Protein AF-A0A931GUK9-F1 (afdb_monomer_lite)

Foldseek 3Di:
DDDDDDDDDDDDPVGDDDDDDPDDDDDPPVVVVVVVVVPDDDDDDDDDDDDDDDDDDDPQDDDDDPPVPPDPPDPDDPCVQWDQDPVPRDIDGVCLVVAFQKKKWKWKQADPPQDHGTAIGDIDSDDPVNRVVVVLPDDHFDDDPPAAQPDDPVRQVQFAWKWWWDADAQKIKTWTKTAAHAAPVRHGGIIMIMMMMRSGLPDDAPPLFPLQLNQFPQTDDHHDRVRSHPDDHDDDRRPTDGHPDDLLVLLQCCCVVLVFLLLLLVLVLCQVVLFEEEEEDQGLVNLSSSLSLNLLLAGSSCNSRAEIEISEDALVPDDVVSQNDPGHGYYYYYYPVCQVSQVVDPRYDYRYSNDDRNPRDHDDPSSVQSVVLCVVAVSNPPGDPVVSSVLSCVVNDPVPPDPDPVVSVVVVDDPDPDPPDDDDDDDDDDDD

InterPro domains:
  IPR045402 GTPase-associated protein 1, N-terminal domain type 2 [PF20013] (102-227)

Secondary structure (DSSP, 8-state):
-----PPPP---TT----PPPTT-PPPTTSHHHHHHHTS--------------PPP-PPPPPPPPTT-TT-TT-----GGGEEEETTTTEEEEHHHHHS-SEEEEEEEEEPTTT-SEEEEEEEES--HHHHHHHHTT--S----TT--TT--HHHHHTSPPEEEEEEETTEEEEEEEEE--S-TTS-S--EEEEEEEES-SSSPPS-SSGGGGGG-TTS----SHHHHHT------SS-SPP-S--HHHHHIIIIIIS--THHHHHHHHHHHTT-EEEEEESSHHHHHHHHHHHHTTS-HHHHHHHEEEES---GGG--GGGTS-SSSEEEEEEEGGGHHHHHTSTTEEEE-TTSS-TTPPP-SHHHHHHHHHHHHS-TTTTS-HHHHHHHHHHHH-TT-TT--HHHHHHHT--------------------

Structure (mmCIF, N/CA/C/O backbone):
data_AF-A0A931GUK9-F1
#
_entry.id   AF-A0A931GUK9-F1
#
loop_
_atom_site.group_PDB
_atom_site.id
_atom_site.type_symbol
_atom_site.label_atom_id
_atom_site.label_alt_id
_atom_site.label_comp_id
_atom_site.label_asym_id
_atom_site.label_entity_id
_atom_site.label_seq_id
_atom_site.pdbx_PDB_ins_code
_atom_site.Cartn_x
_atom_site.Cartn_y
_atom_site.Cartn_z
_atom_site.occupancy
_atom_site.B_iso_or_equiv
_atom_site.auth_seq_id
_atom_site.auth_comp_id
_atom_site.auth_asym_id
_atom_site.auth_atom_id
_atom_site.pdbx_PDB_model_num
ATOM 1 N N . MET A 1 1 ? -55.098 57.246 -27.084 1.00 39.34 1 MET A N 1
ATOM 2 C CA . MET A 1 1 ? -56.324 56.594 -27.597 1.00 39.34 1 MET A CA 1
ATOM 3 C C . MET A 1 1 ? -55.960 55.842 -28.868 1.00 39.34 1 MET A C 1
ATOM 5 O O . MET A 1 1 ? -55.183 56.388 -29.639 1.00 39.34 1 MET A O 1
ATOM 9 N N . THR A 1 2 ? -56.519 54.626 -28.998 1.00 27.56 2 THR A N 1
ATOM 10 C CA . THR A 1 2 ? -56.322 53.536 -29.994 1.00 27.56 2 THR A CA 1
ATOM 11 C C . THR A 1 2 ? -54.943 52.856 -30.056 1.00 27.56 2 THR A C 1
ATOM 13 O O . THR A 1 2 ? -53.942 53.563 -30.043 1.00 27.56 2 THR A O 1
ATOM 16 N N . PRO A 1 3 ? -54.874 51.524 -30.275 1.00 36.03 3 PRO A N 1
ATOM 17 C CA . PRO A 1 3 ? -55.679 50.464 -29.645 1.00 36.03 3 PRO A CA 1
ATOM 18 C C . PRO A 1 3 ? -54.834 49.266 -29.137 1.00 36.03 3 PRO A C 1
ATOM 20 O O . PRO A 1 3 ? -53.732 49.010 -29.611 1.00 36.03 3 PRO A O 1
ATOM 23 N N . ASN A 1 4 ? -55.400 48.514 -28.183 1.00 34.56 4 ASN A N 1
ATOM 24 C CA . ASN A 1 4 ? -54.908 47.216 -27.706 1.00 34.56 4 ASN A CA 1
ATOM 25 C C . ASN A 1 4 ? -54.750 46.221 -28.865 1.00 34.56 4 ASN A C 1
ATOM 27 O O . ASN A 1 4 ? -55.728 45.916 -29.548 1.00 34.56 4 ASN A O 1
ATOM 31 N N . GLN A 1 5 ? -53.552 45.661 -29.013 1.00 35.94 5 GLN A N 1
ATOM 32 C CA . GLN A 1 5 ? -53.306 44.453 -29.793 1.00 35.94 5 GLN A CA 1
ATOM 33 C C . GLN A 1 5 ? -53.306 43.277 -28.806 1.00 35.94 5 GLN A C 1
ATOM 35 O O . GLN A 1 5 ? -52.404 43.148 -27.981 1.00 35.94 5 GLN A O 1
ATOM 40 N N . GLN A 1 6 ? -54.380 42.485 -28.818 1.00 32.00 6 GLN A N 1
ATOM 41 C CA . GLN A 1 6 ? -54.493 41.256 -28.030 1.00 32.00 6 GLN A CA 1
ATOM 42 C C . GLN A 1 6 ? -53.581 40.181 -28.633 1.00 32.00 6 GLN A C 1
ATOM 44 O O . GLN A 1 6 ? -53.691 39.870 -29.818 1.00 32.00 6 GLN A O 1
ATOM 49 N N . TYR A 1 7 ? -52.695 39.618 -27.812 1.00 35.78 7 TYR A N 1
ATOM 50 C CA . TYR A 1 7 ? -51.997 38.368 -28.110 1.00 35.78 7 TYR A CA 1
ATOM 51 C C . TYR A 1 7 ? -52.950 37.187 -27.848 1.00 35.78 7 TYR A C 1
ATOM 53 O O . TYR A 1 7 ? -53.755 37.279 -26.919 1.00 35.78 7 TYR A O 1
ATOM 61 N N . PRO A 1 8 ? -52.898 36.094 -28.629 1.00 34.78 8 PRO A N 1
ATOM 62 C CA . PRO A 1 8 ? -53.700 34.910 -28.343 1.00 34.78 8 PRO A CA 1
ATOM 63 C C . PRO A 1 8 ? -53.206 34.237 -27.052 1.00 34.78 8 PRO A C 1
ATOM 65 O O . PRO A 1 8 ? -52.022 33.922 -26.923 1.00 34.78 8 PRO A O 1
ATOM 68 N N . GLU A 1 9 ? -54.118 34.038 -26.099 1.00 35.16 9 GLU A N 1
ATOM 69 C CA . GLU A 1 9 ? -53.894 33.225 -24.901 1.00 35.16 9 GLU A CA 1
ATOM 70 C C . GLU A 1 9 ? -53.721 31.756 -25.316 1.00 35.16 9 GLU A C 1
ATOM 72 O O . GLU A 1 9 ? -54.509 31.219 -26.096 1.00 35.16 9 GLU A O 1
ATOM 77 N N . TRP A 1 10 ? -52.667 31.112 -24.817 1.00 36.50 10 TRP A N 1
ATOM 78 C CA . TRP A 1 10 ? -52.501 29.665 -24.913 1.00 36.50 10 TRP A CA 1
ATOM 79 C C . TRP A 1 10 ? -53.216 29.016 -23.725 1.00 36.50 10 TRP A C 1
ATOM 81 O O . TRP A 1 10 ? -52.802 29.204 -22.582 1.00 36.50 10 TRP A O 1
ATOM 91 N N . GLU A 1 11 ? -54.275 28.247 -23.985 1.00 34.50 11 GLU A N 1
ATOM 92 C CA . GLU A 1 11 ? -54.907 27.388 -22.978 1.00 34.50 11 GLU A CA 1
ATOM 93 C C . GLU A 1 11 ? -54.209 26.017 -22.934 1.00 34.50 11 GLU A C 1
ATOM 95 O O . GLU A 1 11 ? -54.169 25.285 -23.923 1.00 34.50 11 GLU A O 1
ATOM 100 N N . ASP A 1 12 ? -53.685 25.641 -21.765 1.00 45.72 12 ASP A N 1
ATOM 101 C CA . ASP A 1 12 ? -53.428 24.236 -21.421 1.00 45.72 12 ASP A CA 1
ATOM 102 C C . ASP A 1 12 ? -54.780 23.485 -21.357 1.00 45.72 12 ASP A C 1
ATOM 104 O O . ASP A 1 12 ? -55.763 24.066 -20.879 1.00 45.72 12 ASP A O 1
ATOM 108 N N . PRO A 1 13 ? -54.860 22.194 -21.753 1.00 39.66 13 PRO A N 1
ATOM 109 C CA . PRO A 1 13 ? -56.061 21.349 -21.655 1.00 39.66 13 PRO A CA 1
ATOM 110 C C . PRO A 1 13 ? -56.736 21.247 -20.264 1.00 39.66 13 PRO A C 1
ATOM 112 O O . PRO A 1 13 ? -57.743 20.550 -20.130 1.00 39.66 13 PRO A O 1
ATOM 115 N N . ARG A 1 14 ? -56.236 21.919 -19.218 1.00 46.25 14 ARG A N 1
ATOM 116 C CA . ARG A 1 14 ? -56.864 22.031 -17.887 1.00 46.25 14 ARG A CA 1
ATOM 117 C C . ARG A 1 14 ? -57.211 23.464 -17.449 1.00 46.25 14 ARG A C 1
ATOM 119 O O . ARG A 1 14 ? -57.488 23.667 -16.267 1.00 46.25 14 ARG A O 1
ATOM 126 N N . GLY A 1 15 ? -57.210 24.444 -18.355 1.00 43.06 15 GLY A N 1
ATOM 127 C CA . GLY A 1 15 ? -57.829 25.762 -18.137 1.00 43.06 15 GLY A CA 1
ATOM 128 C C . GLY A 1 15 ? -57.216 26.615 -17.017 1.00 43.06 15 GLY A C 1
ATOM 129 O O . GLY A 1 15 ? -57.943 27.295 -16.292 1.00 43.06 15 GLY A O 1
ATOM 130 N N . ARG A 1 16 ? -55.889 26.576 -16.829 1.00 46.66 16 ARG A N 1
ATOM 131 C CA . ARG A 1 16 ? -55.185 27.431 -15.855 1.00 46.66 16 ARG A CA 1
ATOM 132 C C . ARG A 1 16 ? -54.184 28.351 -16.552 1.00 46.66 16 ARG A C 1
ATOM 134 O O . ARG A 1 16 ? -53.342 27.879 -17.304 1.00 46.66 16 ARG A O 1
ATOM 141 N N . ASN A 1 17 ? -54.255 29.645 -16.239 1.00 36.06 17 ASN A N 1
ATOM 142 C CA . ASN A 1 17 ? -53.301 30.655 -16.698 1.00 36.06 17 ASN A CA 1
ATOM 143 C C . ASN A 1 17 ? -51.957 30.506 -15.968 1.00 36.06 17 ASN A C 1
ATOM 145 O O . ASN A 1 17 ? -51.910 30.603 -14.740 1.00 36.06 17 ASN A O 1
ATOM 149 N N . VAL A 1 18 ? -50.871 30.317 -16.721 1.00 41.38 18 VAL A N 1
ATOM 150 C CA . VAL A 1 18 ? -49.489 30.305 -16.212 1.00 41.38 18 VAL A CA 1
ATOM 151 C C . VAL A 1 18 ? -48.689 31.384 -16.958 1.00 41.38 18 VAL A C 1
ATOM 153 O O . VAL A 1 18 ? -48.742 31.418 -18.186 1.00 41.38 18 VAL A O 1
ATOM 156 N N . PRO A 1 19 ? -47.962 32.284 -16.272 1.00 36.53 19 PRO A N 1
ATOM 157 C CA . PRO A 1 19 ? -47.113 33.267 -16.940 1.00 36.53 19 PRO A CA 1
ATOM 158 C C . PRO A 1 19 ? -45.831 32.612 -17.480 1.00 36.53 19 PRO A C 1
ATOM 160 O O . PRO A 1 19 ? -45.221 31.781 -16.808 1.00 36.53 19 PRO A O 1
ATOM 163 N N . ALA A 1 20 ? -45.403 33.007 -18.682 1.00 36.00 20 ALA A N 1
ATOM 164 C CA . ALA A 1 20 ? -44.145 32.552 -19.274 1.00 36.00 20 ALA A CA 1
ATOM 165 C C . ALA A 1 20 ? -42.926 33.056 -18.465 1.00 36.00 20 ALA A C 1
ATOM 167 O O . ALA A 1 20 ? -42.924 34.223 -18.053 1.00 36.00 20 ALA A O 1
ATOM 168 N N . PRO A 1 21 ? -41.869 32.244 -18.260 1.00 33.62 21 PRO A N 1
ATOM 169 C CA . PRO A 1 21 ? -40.630 32.717 -17.652 1.00 33.62 21 PRO A CA 1
ATOM 170 C C . PRO A 1 21 ? -39.926 33.733 -18.563 1.00 33.62 21 PRO A C 1
ATOM 172 O O . PRO A 1 21 ? -39.794 33.524 -19.770 1.00 33.62 21 PRO A O 1
ATOM 175 N N . GLN A 1 22 ? -39.451 34.834 -17.980 1.00 32.81 22 GLN A N 1
ATOM 176 C CA . GLN A 1 22 ? -38.585 35.799 -18.660 1.00 32.81 22 GLN A CA 1
ATOM 177 C C . GLN A 1 22 ? -37.226 35.154 -18.966 1.00 32.81 22 GLN A C 1
ATOM 179 O O . GLN A 1 22 ? -36.585 34.639 -18.055 1.00 32.81 22 GLN A O 1
ATOM 184 N N . GLY A 1 23 ? -36.775 35.211 -20.225 1.00 38.09 23 GLY A N 1
ATOM 185 C CA . GLY A 1 23 ? -35.403 34.822 -20.584 1.00 38.09 23 GLY A CA 1
ATOM 186 C C . GLY A 1 23 ? -35.187 34.169 -21.951 1.00 38.09 23 GLY A C 1
ATOM 187 O O . GLY A 1 23 ? -34.045 33.900 -22.294 1.00 38.09 23 GLY A O 1
ATOM 188 N N . TRP A 1 24 ? -36.225 33.930 -22.755 1.00 33.34 24 TRP A N 1
ATOM 189 C CA . TRP A 1 24 ? -36.052 33.339 -24.089 1.00 33.34 24 TRP A CA 1
ATOM 190 C C . TRP A 1 24 ? -35.983 34.421 -25.173 1.00 33.34 24 TRP A C 1
ATOM 192 O O . TRP A 1 24 ? -37.004 34.922 -25.644 1.00 33.34 24 TRP A O 1
ATOM 202 N N . GLY A 1 25 ? -34.763 34.796 -25.561 1.00 32.84 25 GLY A N 1
ATOM 203 C CA . GLY A 1 25 ? -34.506 35.501 -26.815 1.00 32.84 25 GLY A CA 1
ATOM 204 C C . GLY A 1 25 ? -34.540 34.515 -27.985 1.00 32.84 25 GLY A C 1
ATOM 205 O O . GLY A 1 25 ? -33.926 33.456 -27.915 1.00 32.84 25 GLY A O 1
ATOM 206 N N . ARG A 1 26 ? -35.272 34.846 -29.056 1.00 29.81 26 ARG A N 1
ATOM 207 C CA . ARG A 1 26 ? -35.199 34.122 -30.336 1.00 29.81 26 ARG A CA 1
ATOM 208 C C . ARG A 1 26 ? -33.848 34.407 -31.000 1.00 29.81 26 ARG A C 1
ATOM 210 O O . ARG A 1 26 ? -33.561 35.573 -31.264 1.00 29.81 26 ARG A O 1
ATOM 217 N N . ASN A 1 27 ? -33.084 33.367 -31.329 1.00 33.94 27 ASN A N 1
ATOM 218 C CA . ASN A 1 27 ? -31.962 33.468 -32.264 1.00 33.94 27 ASN A CA 1
ATOM 219 C C . ASN A 1 27 ? -32.474 33.304 -33.701 1.00 33.94 27 ASN A C 1
ATOM 221 O O . ASN A 1 27 ? -33.310 32.453 -33.989 1.00 33.94 27 ASN A O 1
ATOM 225 N N . SER A 1 28 ? -31.989 34.161 -34.593 1.00 37.25 28 SER A N 1
ATOM 226 C CA . SER A 1 28 ? -32.430 34.342 -35.980 1.00 37.25 28 SER A CA 1
ATOM 227 C C . SER A 1 28 ? -31.813 33.349 -36.977 1.00 37.25 28 SER A C 1
ATOM 229 O O . SER A 1 28 ? -31.629 33.700 -38.137 1.00 37.25 28 SER A O 1
ATOM 231 N N . GLU A 1 29 ? -31.464 32.137 -36.547 1.00 37.28 29 GLU A N 1
ATOM 232 C CA . GLU A 1 29 ? -30.821 31.130 -37.414 1.00 37.28 29 GLU A CA 1
ATOM 233 C C . GLU A 1 29 ? -31.803 30.077 -37.959 1.00 37.28 29 GLU A C 1
ATOM 235 O O . GLU A 1 29 ? -31.508 29.417 -38.953 1.00 37.28 29 GLU A O 1
ATOM 240 N N . ASP A 1 30 ? -33.018 29.988 -37.407 1.00 38.94 30 ASP A N 1
ATOM 241 C CA . ASP A 1 30 ? -34.026 29.015 -37.858 1.00 38.94 30 ASP A CA 1
ATOM 242 C C . ASP A 1 30 ? -34.798 29.452 -39.123 1.00 38.94 30 ASP A C 1
ATOM 244 O O . ASP A 1 30 ? -35.412 28.622 -39.798 1.00 38.94 30 ASP A O 1
ATOM 248 N N . ASP A 1 31 ? -34.723 30.731 -39.507 1.00 38.28 31 ASP A N 1
ATOM 249 C CA . ASP A 1 31 ? -35.440 31.267 -40.676 1.00 38.28 31 ASP A CA 1
ATOM 250 C C . ASP A 1 31 ? -34.660 31.103 -42.006 1.00 38.28 31 ASP A C 1
ATOM 252 O O . ASP A 1 31 ? -35.263 31.134 -43.081 1.00 38.28 31 ASP A O 1
ATOM 256 N N . GLU A 1 32 ? -33.343 30.845 -41.981 1.00 37.72 32 GLU A N 1
ATOM 257 C CA . GLU A 1 32 ? -32.539 30.622 -43.204 1.00 37.72 32 GLU A CA 1
ATOM 258 C C . GLU A 1 32 ? -32.624 29.185 -43.749 1.00 37.72 32 GLU A C 1
ATOM 260 O O . GLU A 1 32 ? -32.379 28.938 -44.936 1.00 37.72 32 GLU A O 1
ATOM 265 N N . PHE A 1 33 ? -33.009 28.217 -42.914 1.00 36.28 33 PHE A N 1
ATOM 266 C CA . PHE A 1 33 ? -33.083 26.812 -43.319 1.00 36.28 33 PHE A CA 1
ATOM 267 C C . PHE A 1 33 ? -34.340 26.508 -44.150 1.00 36.28 33 PHE A C 1
ATOM 269 O O . PHE A 1 33 ? -34.296 25.717 -45.097 1.00 36.28 33 PHE A O 1
ATOM 276 N N . ILE A 1 34 ? -35.449 27.192 -43.857 1.00 39.81 34 ILE A N 1
ATOM 277 C CA . ILE A 1 34 ? -36.730 26.982 -44.544 1.00 39.81 34 ILE A CA 1
ATOM 278 C C . ILE A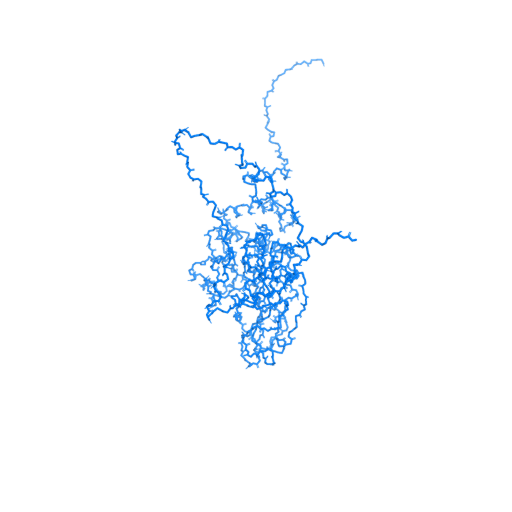 1 34 ? -36.742 27.636 -45.941 1.00 39.81 34 ILE A C 1
ATOM 280 O O . ILE A 1 34 ? -37.349 27.082 -46.861 1.00 39.81 34 ILE A O 1
ATOM 284 N N . ASP A 1 35 ? -35.984 28.717 -46.172 1.00 37.12 35 ASP A N 1
ATOM 285 C CA . ASP A 1 35 ? -35.904 29.368 -47.497 1.00 37.12 35 ASP A CA 1
ATOM 286 C C . ASP A 1 35 ? -35.022 28.595 -48.508 1.00 37.12 35 ASP A C 1
ATOM 288 O O . ASP A 1 35 ? -35.160 28.749 -49.726 1.00 37.12 35 ASP A O 1
ATOM 292 N N . ARG A 1 36 ? -34.152 27.687 -48.031 1.00 38.34 36 ARG A N 1
ATOM 293 C CA . ARG A 1 36 ? -33.301 26.828 -48.883 1.00 38.34 36 ARG A CA 1
ATOM 294 C C . ARG A 1 36 ? -34.023 25.612 -49.459 1.00 38.34 36 ARG A C 1
ATOM 296 O O . ARG A 1 36 ? -33.662 25.164 -50.546 1.00 38.34 36 ARG A O 1
ATOM 303 N N . ILE A 1 37 ? -35.049 25.098 -48.782 1.00 39.81 37 ILE A N 1
ATOM 304 C CA . ILE A 1 37 ? -35.794 23.905 -49.226 1.00 39.81 37 ILE A CA 1
ATOM 305 C C . ILE A 1 37 ? -36.809 24.252 -50.332 1.00 39.81 37 ILE A C 1
ATOM 307 O O . ILE A 1 37 ? -37.174 23.397 -51.135 1.00 39.81 37 ILE A O 1
ATOM 311 N N . ALA A 1 38 ? -37.188 25.526 -50.474 1.00 37.84 38 ALA A N 1
ATOM 312 C CA . ALA A 1 38 ? -38.119 25.981 -51.507 1.00 37.84 38 ALA A CA 1
ATOM 313 C C . ALA A 1 38 ? -37.488 26.222 -52.901 1.00 37.84 38 ALA A C 1
ATOM 315 O O . ALA A 1 38 ? -38.219 26.525 -53.844 1.00 37.84 38 ALA A O 1
ATOM 316 N N . LYS A 1 39 ? -36.156 26.107 -53.068 1.00 38.72 39 LYS A N 1
ATOM 317 C CA . LYS A 1 39 ? -35.449 26.527 -54.304 1.00 38.72 39 LYS A CA 1
ATOM 318 C C . LYS A 1 39 ? -34.739 25.437 -55.116 1.00 38.72 39 LYS A C 1
ATOM 320 O O . LYS A 1 39 ? -34.144 25.771 -56.137 1.00 38.72 39 LYS A O 1
ATOM 325 N N . SER A 1 40 ? -34.826 24.155 -54.768 1.00 36.12 40 SER A N 1
ATOM 326 C CA . SER A 1 40 ? -34.250 23.084 -55.602 1.00 36.12 40 SER A CA 1
ATOM 327 C C . SER A 1 40 ? -35.341 22.216 -56.229 1.00 36.12 40 SER A C 1
ATOM 329 O O . SER A 1 40 ? -35.828 21.269 -55.614 1.00 36.12 40 SER A O 1
ATOM 331 N N . GLY A 1 41 ? -35.734 22.564 -57.456 1.00 30.77 41 GLY A N 1
ATOM 332 C CA . GLY A 1 41 ? -36.564 21.718 -58.310 1.00 30.77 41 GLY A CA 1
ATOM 333 C C . GLY A 1 41 ? -35.875 20.386 -58.621 1.00 30.77 41 GLY A C 1
ATOM 334 O O . GLY A 1 41 ? -34.681 20.351 -58.909 1.00 30.77 41 GLY A O 1
ATOM 335 N N . LEU A 1 42 ? -36.652 19.310 -58.529 1.00 34.00 42 LEU A N 1
ATOM 336 C CA . LEU A 1 42 ? -36.291 17.941 -58.892 1.00 34.00 42 LEU A CA 1
ATOM 337 C C . LEU A 1 42 ? -36.119 17.791 -60.410 1.00 34.00 42 LEU A C 1
ATOM 339 O O . LEU A 1 42 ? -36.943 18.305 -61.167 1.00 34.00 42 LEU A O 1
ATOM 343 N N . ASP A 1 43 ? -35.134 16.993 -60.824 1.00 29.48 43 ASP A N 1
ATOM 344 C CA . ASP A 1 43 ? -35.292 16.109 -61.980 1.00 29.48 43 ASP A CA 1
ATOM 345 C C . ASP A 1 43 ? -34.632 14.748 -61.699 1.00 29.48 43 ASP A C 1
ATOM 347 O O . ASP A 1 43 ? -33.527 14.665 -61.157 1.00 29.48 43 ASP A O 1
ATOM 351 N N . ASP A 1 44 ? -35.378 13.700 -62.036 1.00 38.69 44 ASP A N 1
ATOM 352 C CA . ASP A 1 44 ? -35.115 12.279 -61.832 1.00 38.69 44 ASP A CA 1
ATOM 353 C C . ASP A 1 44 ? -34.407 11.715 -63.070 1.00 38.69 44 ASP A C 1
ATOM 355 O O . ASP A 1 44 ? -34.997 11.694 -64.149 1.00 38.69 44 ASP A O 1
ATOM 359 N N . SER A 1 45 ? -33.184 11.179 -62.944 1.00 30.70 45 SER A N 1
ATOM 360 C CA . SER A 1 45 ? -32.741 10.014 -63.740 1.00 30.70 45 SER A CA 1
ATOM 361 C C . SER A 1 45 ? -31.301 9.541 -63.462 1.00 30.70 45 SER A C 1
ATOM 363 O O . SER A 1 45 ? -30.339 10.290 -63.594 1.00 30.70 45 SER A O 1
ATOM 365 N N . ALA A 1 46 ? -31.188 8.216 -63.272 1.00 31.48 46 ALA A N 1
ATOM 366 C CA . ALA A 1 46 ? -30.015 7.345 -63.493 1.00 31.48 46 ALA A CA 1
ATOM 367 C C . ALA A 1 46 ? -29.013 7.147 -62.315 1.00 31.48 46 ALA A C 1
ATOM 369 O O . ALA A 1 46 ? -29.075 7.858 -61.319 1.00 31.48 46 ALA A O 1
ATOM 370 N N . PRO A 1 47 ? -28.191 6.070 -62.332 1.00 32.75 47 PRO A N 1
ATOM 371 C CA . PRO A 1 47 ? -28.516 4.833 -61.625 1.00 32.75 47 PRO A CA 1
ATOM 372 C C . PRO A 1 47 ? -27.476 4.425 -60.564 1.00 32.75 47 PRO A C 1
ATOM 374 O O . PRO A 1 47 ? -26.371 4.945 -60.471 1.00 32.75 47 PRO A O 1
ATOM 377 N N . THR A 1 48 ? -27.889 3.446 -59.769 1.00 42.66 48 THR A N 1
ATOM 378 C CA . THR A 1 48 ? -27.273 2.857 -58.580 1.00 42.66 48 THR A CA 1
ATOM 379 C C . THR A 1 48 ? -25.824 2.381 -58.766 1.00 42.66 48 THR A C 1
ATOM 381 O O . THR A 1 48 ? -25.583 1.383 -59.442 1.00 42.66 48 THR A O 1
ATOM 384 N N . GLU A 1 49 ? -24.884 3.001 -58.045 1.00 30.28 49 GLU A N 1
ATOM 385 C CA . GLU A 1 49 ? -23.602 2.390 -57.671 1.00 30.28 49 GLU A CA 1
ATOM 386 C C . GLU A 1 49 ? -23.537 2.213 -56.149 1.00 30.28 49 GLU A C 1
ATOM 388 O O . GLU A 1 49 ? -23.761 3.136 -55.364 1.00 30.28 49 GLU A O 1
ATOM 393 N N . GLN A 1 50 ? -23.290 0.971 -55.739 1.00 35.09 50 GLN A N 1
ATOM 394 C CA . GLN A 1 50 ? -23.164 0.552 -54.350 1.00 35.09 50 GLN A CA 1
ATOM 395 C C . GLN A 1 50 ? -21.819 1.026 -53.789 1.00 35.09 50 GLN A C 1
ATOM 397 O O . GLN A 1 50 ? -20.771 0.499 -54.155 1.00 35.09 50 GLN A O 1
ATOM 402 N N . PHE A 1 51 ? -21.860 1.978 -52.858 1.00 31.33 51 PHE A N 1
ATOM 403 C CA . PHE A 1 51 ? -20.747 2.283 -51.960 1.00 31.33 51 PHE A CA 1
ATOM 404 C C . PHE A 1 51 ? -20.919 1.533 -50.628 1.00 31.33 51 PHE A C 1
ATOM 406 O O . PHE A 1 51 ? -22.054 1.298 -50.200 1.00 31.33 51 PHE A O 1
ATOM 413 N N . PRO A 1 52 ? -19.819 1.138 -49.961 1.00 33.72 52 PRO A N 1
ATOM 414 C CA . PRO A 1 52 ? -19.881 0.402 -48.707 1.00 33.72 52 PRO A CA 1
ATOM 415 C C . PRO A 1 52 ? -20.541 1.254 -47.618 1.00 33.72 52 PRO A C 1
ATOM 417 O O . PRO A 1 52 ? -20.196 2.416 -47.409 1.00 33.72 52 PRO A O 1
ATOM 420 N N . VAL A 1 53 ? -21.50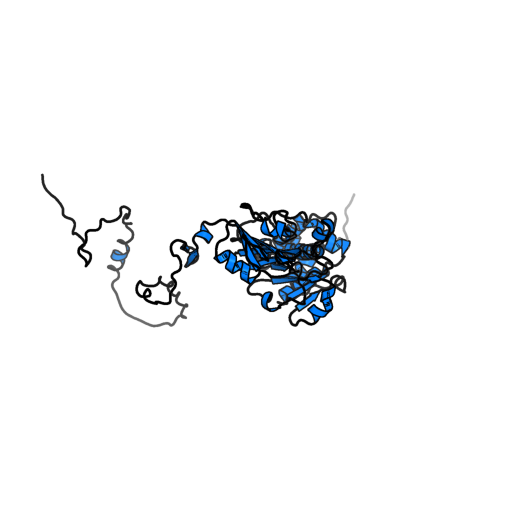7 0.643 -46.933 1.00 32.19 53 VAL A N 1
ATOM 421 C CA . VAL A 1 53 ? -22.250 1.209 -45.806 1.00 32.19 53 VAL A CA 1
ATOM 422 C C . VAL A 1 53 ? -21.261 1.631 -44.718 1.00 32.19 53 VAL A C 1
ATOM 424 O O . VAL A 1 53 ? -20.647 0.783 -44.074 1.00 32.19 53 VAL A O 1
ATOM 427 N N . GLN A 1 54 ? -21.109 2.939 -44.500 1.00 35.66 54 GLN A N 1
ATOM 428 C CA . GLN A 1 54 ? -20.542 3.432 -43.247 1.00 35.66 54 GLN A CA 1
ATOM 429 C C . GLN A 1 54 ? -21.506 3.073 -42.105 1.00 35.66 54 GLN A C 1
ATOM 431 O O . GLN A 1 54 ? -22.723 3.195 -42.291 1.00 35.66 54 GLN A O 1
ATOM 436 N N . PRO A 1 55 ? -21.013 2.637 -40.932 1.00 33.34 55 PRO A N 1
ATOM 437 C CA . PRO A 1 55 ? -21.881 2.392 -39.791 1.00 33.34 55 PRO A CA 1
ATOM 438 C C . PRO A 1 55 ? -22.611 3.692 -39.438 1.00 33.34 55 PRO A C 1
ATOM 440 O O . PRO A 1 55 ? -21.990 4.733 -39.214 1.00 33.34 55 PRO A O 1
ATOM 443 N N . ARG A 1 56 ? -23.949 3.639 -39.433 1.00 29.20 56 ARG A N 1
ATOM 444 C CA . ARG A 1 56 ? -24.784 4.721 -38.906 1.00 29.20 56 ARG A CA 1
ATOM 445 C C . ARG A 1 56 ? -24.344 4.974 -37.467 1.00 29.20 56 ARG A C 1
ATOM 447 O O . ARG A 1 56 ? -24.403 4.058 -36.654 1.00 29.20 56 ARG A O 1
ATOM 454 N N . ARG A 1 57 ? -23.942 6.209 -37.157 1.00 33.09 57 ARG A N 1
ATOM 455 C CA . ARG A 1 57 ? -23.947 6.690 -35.773 1.00 33.09 57 ARG A CA 1
ATOM 456 C C . ARG A 1 57 ? -25.381 6.555 -35.273 1.00 33.09 57 ARG A C 1
ATOM 458 O O . ARG A 1 57 ? -26.284 7.176 -35.838 1.00 33.09 57 ARG A O 1
ATOM 465 N N . GLU A 1 58 ? -25.587 5.689 -34.290 1.00 33.69 58 GLU A N 1
ATOM 466 C CA . GLU A 1 58 ? -26.843 5.657 -33.554 1.00 33.69 58 GLU A CA 1
ATOM 467 C C . GLU A 1 58 ? -27.052 7.036 -32.911 1.00 33.69 58 GLU A C 1
ATOM 469 O O . GLU A 1 58 ? -26.087 7.641 -32.431 1.00 33.69 58 GLU A O 1
ATOM 474 N N . PRO A 1 59 ? -28.271 7.596 -32.960 1.00 31.88 59 PRO A N 1
ATOM 475 C CA . PRO A 1 59 ? -28.570 8.794 -32.195 1.00 31.88 59 PRO A CA 1
ATOM 476 C C . PRO A 1 59 ? -28.377 8.491 -30.705 1.00 31.88 59 PRO A C 1
ATOM 478 O O . PRO A 1 59 ? -28.702 7.393 -30.253 1.00 31.88 59 PRO A O 1
ATOM 481 N N . ALA A 1 60 ? -27.849 9.466 -29.961 1.00 38.09 60 ALA A N 1
ATOM 482 C CA . ALA A 1 60 ? -27.699 9.374 -28.513 1.00 38.09 60 ALA A CA 1
ATOM 483 C C . ALA A 1 60 ? -29.014 8.899 -27.857 1.00 38.09 60 ALA A C 1
ATOM 485 O O . ALA A 1 60 ? -30.093 9.299 -28.320 1.00 38.09 60 ALA A O 1
ATOM 486 N N . PRO A 1 61 ? -28.951 8.054 -26.812 1.00 35.75 61 PRO A N 1
ATOM 487 C CA . PRO A 1 61 ? -30.147 7.602 -26.117 1.00 35.75 61 PRO A CA 1
ATOM 488 C C . PRO A 1 61 ? -30.924 8.819 -25.608 1.00 35.75 61 PRO A C 1
ATOM 490 O O . PRO A 1 61 ? -30.387 9.673 -24.905 1.00 35.75 61 PRO A O 1
ATOM 493 N N . GLN A 1 62 ? -32.191 8.927 -26.012 1.00 34.38 62 GLN A N 1
ATOM 494 C CA . GLN A 1 62 ? -33.071 9.959 -25.477 1.00 34.38 62 GLN A CA 1
ATOM 495 C C . GLN A 1 62 ? -33.351 9.667 -23.996 1.00 34.38 62 GLN A C 1
ATOM 497 O O . GLN A 1 62 ? -33.496 8.494 -23.637 1.00 34.38 62 GLN A O 1
ATOM 502 N N . PRO A 1 63 ? -33.458 10.699 -23.139 1.00 38.53 63 PRO A N 1
ATOM 503 C CA . PRO A 1 63 ? -33.838 10.504 -21.746 1.00 38.53 63 PRO A CA 1
ATOM 504 C C . PRO A 1 63 ? -35.193 9.778 -21.657 1.00 38.53 63 PRO A C 1
ATOM 506 O O . PRO A 1 63 ? -36.041 9.952 -22.543 1.00 38.53 63 PRO A O 1
ATOM 509 N N . PRO A 1 64 ? -35.414 8.958 -20.611 1.00 38.47 64 PRO A N 1
ATOM 510 C CA . PRO A 1 64 ? -36.621 8.153 -20.487 1.00 38.47 64 PRO A CA 1
ATOM 511 C C . PRO A 1 64 ? -37.862 9.045 -20.495 1.00 38.47 64 PRO A C 1
ATOM 513 O O . PRO A 1 64 ? -37.931 10.077 -19.821 1.00 38.47 64 PRO A O 1
ATOM 516 N N . GLN A 1 65 ? -38.851 8.655 -21.298 1.00 39.50 65 GLN A N 1
ATOM 517 C CA . GLN A 1 65 ? -40.112 9.377 -21.370 1.00 39.50 65 GLN A CA 1
ATOM 518 C C . GLN A 1 65 ? -40.911 9.174 -20.080 1.00 39.50 65 GLN A C 1
ATOM 520 O O . GLN A 1 65 ? -40.806 8.163 -19.390 1.00 39.50 65 GLN A O 1
ATOM 525 N N . HIS A 1 66 ? -41.761 10.153 -19.775 1.00 39.56 66 HIS A N 1
ATOM 526 C CA . HIS A 1 66 ? -42.543 10.289 -18.542 1.00 39.56 66 HIS A CA 1
ATOM 527 C C . HIS A 1 66 ? -43.532 9.128 -18.239 1.00 39.56 66 HIS A C 1
ATOM 529 O O . HIS A 1 66 ? -44.326 9.227 -17.304 1.00 39.56 66 HIS A O 1
ATOM 535 N N . SER A 1 67 ? -43.502 8.032 -19.004 1.00 39.41 67 SER A N 1
ATOM 536 C CA . SER A 1 67 ? -44.359 6.848 -18.881 1.00 39.41 67 SER A CA 1
ATOM 537 C C . SER A 1 67 ? -43.782 5.705 -18.039 1.00 39.41 67 SER A C 1
ATOM 539 O O . SER A 1 67 ? -44.556 4.845 -17.626 1.00 39.41 67 SER A O 1
ATOM 541 N N . ASP A 1 68 ? -42.481 5.705 -17.731 1.00 40.56 68 ASP A N 1
ATOM 542 C CA . ASP A 1 68 ? -41.830 4.610 -16.979 1.00 40.56 68 ASP A CA 1
ATOM 543 C C . ASP A 1 68 ? -41.989 4.733 -15.443 1.00 40.56 68 ASP A C 1
ATOM 545 O O . ASP A 1 68 ? -41.492 3.918 -14.673 1.00 40.56 68 ASP A O 1
ATOM 549 N N . TRP A 1 69 ? -42.755 5.726 -14.979 1.00 41.03 69 TRP A N 1
ATOM 550 C CA . TRP A 1 69 ? -42.903 6.140 -13.573 1.00 41.03 69 TRP A CA 1
ATOM 551 C C . TRP A 1 69 ? -43.847 5.274 -12.717 1.00 41.03 69 TRP A C 1
ATOM 553 O O . TRP A 1 69 ? -44.236 5.687 -11.627 1.00 41.03 69 TRP A O 1
ATOM 563 N N . ASN A 1 70 ? -44.255 4.097 -13.198 1.00 37.22 70 ASN A N 1
ATOM 564 C CA . ASN A 1 70 ? -45.267 3.256 -12.541 1.00 37.22 70 ASN A CA 1
ATOM 565 C C . ASN A 1 70 ? -44.761 1.857 -12.146 1.00 37.22 70 ASN A C 1
ATOM 567 O O . ASN A 1 70 ? -45.579 0.954 -11.971 1.00 37.22 70 ASN A O 1
ATOM 571 N N . ASP A 1 71 ? -43.449 1.656 -11.984 1.00 43.03 71 ASP A N 1
ATOM 572 C CA . ASP A 1 71 ? -42.937 0.449 -11.324 1.00 43.03 71 ASP A CA 1
ATOM 573 C C . ASP A 1 71 ? -42.973 0.623 -9.789 1.00 43.03 71 ASP A C 1
ATOM 575 O O . ASP A 1 71 ? -42.210 1.423 -9.241 1.00 43.03 71 ASP A O 1
ATOM 579 N N . PRO A 1 72 ? -43.837 -0.109 -9.059 1.00 35.44 72 PRO A N 1
ATOM 580 C CA . PRO A 1 72 ? -43.940 -0.008 -7.605 1.00 35.44 72 PRO A CA 1
ATOM 581 C C . PRO A 1 72 ? -42.719 -0.561 -6.843 1.00 35.44 72 PRO A C 1
ATOM 583 O O . PRO A 1 72 ? -42.668 -0.399 -5.625 1.00 35.44 72 PRO A O 1
ATOM 586 N N . ASN A 1 73 ? -41.751 -1.194 -7.520 1.00 38.31 73 ASN A N 1
ATOM 587 C CA . ASN A 1 73 ? -40.489 -1.658 -6.929 1.00 38.31 73 ASN A CA 1
ATOM 588 C C . ASN A 1 73 ? -39.292 -0.736 -7.221 1.00 38.31 73 ASN A C 1
ATOM 590 O O . ASN A 1 73 ? -38.178 -1.033 -6.786 1.00 38.31 73 ASN A O 1
ATOM 594 N N . TRP A 1 74 ? -39.488 0.377 -7.934 1.00 35.97 74 TRP A N 1
ATOM 595 C CA . TRP A 1 74 ? -38.416 1.330 -8.202 1.00 35.97 74 TRP A CA 1
ATOM 596 C C . TRP A 1 74 ? -38.233 2.292 -7.020 1.00 35.97 74 TRP A C 1
ATOM 598 O O . TRP A 1 74 ? -39.029 3.206 -6.801 1.00 35.97 74 TRP A O 1
ATOM 608 N N . THR A 1 75 ? -37.166 2.105 -6.241 1.00 39.03 75 THR A N 1
ATOM 609 C CA . THR A 1 75 ? -36.668 3.152 -5.342 1.00 39.03 75 THR A CA 1
ATOM 610 C C . THR A 1 75 ? -35.967 4.203 -6.192 1.00 39.03 75 THR A C 1
ATOM 612 O O . THR A 1 75 ? -34.865 3.962 -6.685 1.00 39.03 75 THR A O 1
ATOM 615 N N . SER A 1 76 ? -36.628 5.343 -6.394 1.00 36.81 76 SER A N 1
ATOM 616 C CA . SER A 1 76 ? -36.051 6.498 -7.084 1.00 36.81 76 SER A CA 1
ATOM 617 C C . SER A 1 76 ? -34.683 6.846 -6.484 1.00 36.81 76 SER A C 1
ATOM 619 O O . SER A 1 76 ? -34.596 6.964 -5.259 1.00 36.81 76 SER A O 1
ATOM 621 N N . PRO A 1 77 ? -33.639 7.075 -7.302 1.00 45.91 77 PRO A N 1
ATOM 622 C CA . PRO A 1 77 ? -32.483 7.848 -6.867 1.00 45.91 77 PRO A CA 1
ATOM 623 C C . PRO A 1 77 ? -32.971 9.171 -6.267 1.00 45.91 77 PRO A C 1
ATOM 625 O O . PRO A 1 77 ? -33.991 9.713 -6.714 1.00 45.91 77 PRO A O 1
ATOM 628 N N . ASP A 1 78 ? -32.285 9.686 -5.251 1.00 47.78 78 ASP A N 1
ATOM 629 C CA . ASP A 1 78 ? -32.585 11.011 -4.712 1.00 47.78 78 ASP A CA 1
ATOM 630 C C . ASP A 1 78 ? -32.142 12.058 -5.749 1.00 47.78 78 ASP A C 1
ATOM 632 O O . ASP A 1 78 ? -30.995 12.497 -5.785 1.00 47.78 78 ASP A O 1
ATOM 636 N N . TRP A 1 79 ? -33.036 12.393 -6.687 1.00 47.62 79 TRP A N 1
ATOM 637 C CA . TRP A 1 79 ? -32.731 13.224 -7.862 1.00 47.62 79 TRP A CA 1
ATOM 638 C C . TRP A 1 79 ? -32.235 14.632 -7.513 1.00 47.62 79 TRP A C 1
ATOM 640 O O . TRP A 1 79 ? -31.686 15.317 -8.377 1.00 47.62 79 TRP A O 1
ATOM 650 N N . ASN A 1 80 ? -32.393 15.068 -6.260 1.00 54.53 80 ASN A N 1
ATOM 651 C CA . ASN A 1 80 ? -31.843 16.335 -5.788 1.00 54.53 80 ASN A CA 1
ATOM 652 C C . ASN A 1 80 ? -30.310 16.383 -5.874 1.00 54.53 80 ASN A C 1
ATOM 654 O O . ASN A 1 80 ? -29.766 17.461 -6.140 1.00 54.53 80 ASN A O 1
ATOM 658 N N . ASP A 1 81 ? -29.648 15.230 -5.766 1.00 54.88 81 ASP A N 1
ATOM 659 C CA . ASP A 1 81 ? -28.191 15.096 -5.717 1.00 54.88 81 ASP A CA 1
ATOM 660 C C . ASP A 1 81 ? -27.592 14.589 -7.035 1.00 54.88 81 ASP A C 1
ATOM 662 O O . ASP A 1 81 ? -26.459 14.138 -7.062 1.00 54.88 81 ASP A O 1
ATOM 666 N N . THR A 1 82 ? -28.315 14.655 -8.155 1.00 53.38 82 THR A N 1
ATOM 667 C CA . THR A 1 82 ? -27.797 14.197 -9.459 1.00 53.38 82 THR A CA 1
ATOM 668 C C . THR A 1 82 ? -27.871 15.292 -10.521 1.00 53.38 82 THR A C 1
ATOM 670 O O . THR A 1 82 ? -28.787 16.117 -10.515 1.00 53.38 82 THR A O 1
ATOM 673 N N . VAL A 1 83 ? -26.889 15.331 -11.422 1.00 59.66 83 VAL A N 1
ATOM 674 C CA . VAL A 1 83 ? -26.812 16.226 -12.587 1.00 59.66 83 VAL A CA 1
ATOM 675 C C . VAL A 1 83 ? -26.444 15.444 -13.830 1.00 59.66 83 VAL A C 1
ATOM 677 O O . VAL A 1 83 ? -25.718 14.457 -13.791 1.00 59.66 83 VAL A O 1
ATOM 680 N N . TRP A 1 84 ? -26.936 15.930 -14.959 1.00 60.50 84 TRP A N 1
ATOM 681 C CA . TRP A 1 84 ? -26.454 15.505 -16.261 1.00 60.50 84 TRP A CA 1
ATOM 682 C C . TRP A 1 84 ? -25.095 16.151 -16.533 1.00 60.50 84 TRP A C 1
ATOM 684 O O . TRP A 1 84 ? -25.011 17.376 -16.614 1.00 60.50 84 TRP A O 1
ATOM 694 N N . ALA A 1 85 ? -24.042 15.347 -16.687 1.00 58.69 85 ALA A N 1
ATOM 695 C CA . ALA A 1 85 ? -22.741 15.853 -17.117 1.00 58.69 85 ALA A CA 1
ATOM 696 C C . ALA A 1 85 ? -22.683 15.941 -18.647 1.00 58.69 85 ALA A C 1
ATOM 698 O O . ALA A 1 85 ? -22.581 14.923 -19.338 1.00 58.69 85 ALA A O 1
ATOM 699 N N . GLU A 1 86 ? -22.705 17.168 -19.181 1.00 44.81 86 GLU A N 1
ATOM 700 C CA . GLU A 1 86 ? -22.741 17.449 -20.630 1.00 44.81 86 GLU A CA 1
ATOM 701 C C . GLU A 1 86 ? -21.515 16.925 -21.413 1.00 44.81 86 GLU A C 1
ATOM 703 O O . GLU A 1 86 ? -21.570 16.840 -22.637 1.00 44.81 86 GLU A O 1
ATOM 708 N N . GLY A 1 87 ? -20.435 16.506 -20.739 1.00 44.22 87 GLY A N 1
ATOM 709 C CA . GLY A 1 87 ? -19.257 15.888 -21.367 1.00 44.22 87 GLY A CA 1
ATOM 710 C C . GLY A 1 87 ? -19.258 14.354 -21.410 1.00 44.22 87 GLY A C 1
ATOM 711 O O . GLY A 1 87 ? -18.569 13.776 -22.248 1.00 44.22 87 GLY A O 1
ATOM 712 N N . VAL A 1 88 ? -20.028 13.700 -20.534 1.00 45.41 88 VAL A N 1
ATOM 713 C CA . VAL A 1 88 ? -19.986 12.236 -20.328 1.00 45.41 88 VAL A CA 1
ATOM 714 C C . VAL A 1 88 ? -21.277 11.560 -20.801 1.00 45.41 88 VAL A C 1
ATOM 716 O O . VAL A 1 88 ? -21.291 10.366 -21.077 1.00 45.41 88 VAL A O 1
ATOM 719 N N . GLY A 1 89 ? -22.364 12.324 -20.965 1.00 53.12 89 GLY A N 1
ATOM 720 C CA . GLY A 1 89 ? -23.646 11.789 -21.429 1.00 53.12 89 GLY A CA 1
ATOM 721 C C . GLY A 1 89 ? -24.339 10.886 -20.404 1.00 53.12 89 GLY A C 1
ATOM 722 O O . GLY A 1 89 ? -25.198 10.093 -20.783 1.00 53.12 89 GLY A O 1
ATOM 723 N N . GLU A 1 90 ? -23.987 11.017 -19.123 1.00 62.19 90 GLU A N 1
ATOM 724 C CA . GLU A 1 90 ? -24.539 10.241 -18.013 1.00 62.19 90 GLU A CA 1
ATOM 725 C C . GLU A 1 90 ? -25.028 11.146 -16.872 1.00 62.19 90 GLU A C 1
ATOM 727 O O . GLU A 1 90 ? -24.625 12.308 -16.734 1.00 62.19 90 GLU A O 1
ATOM 732 N N . VAL A 1 91 ? -25.932 10.595 -16.056 1.00 55.50 91 VAL A N 1
ATOM 733 C CA . VAL A 1 91 ? -26.377 11.200 -14.798 1.00 55.50 91 VAL A CA 1
ATOM 734 C C . VAL A 1 91 ? -25.338 10.868 -13.731 1.00 55.50 91 VAL A C 1
ATOM 736 O O . VAL A 1 91 ? -25.229 9.718 -13.313 1.00 55.50 91 VAL A O 1
ATOM 739 N N . VAL A 1 92 ? -24.596 11.873 -13.284 1.00 58.22 92 VAL A N 1
ATOM 740 C CA . VAL A 1 92 ? -23.610 11.764 -12.202 1.00 58.22 92 VAL A CA 1
ATOM 741 C C . VAL A 1 92 ? -24.140 12.424 -10.938 1.00 58.22 92 VAL A C 1
ATOM 743 O O . VAL A 1 92 ? -24.936 13.362 -10.988 1.00 58.22 92 VAL A O 1
ATOM 746 N N . ASP A 1 93 ? -23.713 11.924 -9.781 1.00 62.53 93 ASP A N 1
ATOM 747 C CA . ASP A 1 93 ? -23.989 12.588 -8.509 1.00 62.53 93 ASP A CA 1
ATOM 748 C C . ASP A 1 93 ? -23.347 13.989 -8.533 1.00 62.53 93 ASP A C 1
ATOM 750 O O . ASP A 1 93 ? -22.169 14.128 -8.864 1.00 62.53 93 ASP A O 1
ATOM 754 N N . LYS A 1 94 ? -24.113 15.035 -8.200 1.00 58.81 94 LYS A N 1
ATOM 755 C CA . LYS A 1 94 ? -23.650 16.431 -8.122 1.00 58.81 94 LYS A CA 1
ATOM 756 C C . LYS A 1 94 ? -22.396 16.566 -7.275 1.00 58.81 94 LYS A C 1
ATOM 758 O O . LYS A 1 94 ? -21.549 17.395 -7.580 1.00 58.81 94 LYS A O 1
ATOM 763 N N . ARG A 1 95 ? -22.239 15.732 -6.248 1.00 61.31 95 ARG A N 1
ATOM 764 C CA . ARG A 1 95 ? -21.071 15.738 -5.360 1.00 61.31 95 ARG A CA 1
ATOM 765 C C . ARG A 1 95 ? -19.802 15.208 -6.019 1.00 61.31 95 ARG A C 1
ATOM 767 O O . ARG A 1 95 ? -18.727 15.515 -5.536 1.00 61.31 95 ARG A O 1
ATOM 774 N N . LEU A 1 96 ? -19.887 14.475 -7.127 1.00 57.97 96 LEU A N 1
ATOM 775 C CA . LEU A 1 96 ? -18.695 14.149 -7.920 1.00 57.97 96 LEU A CA 1
ATOM 776 C C . LEU A 1 96 ? -18.165 15.372 -8.682 1.00 57.97 96 LEU A C 1
ATOM 778 O O . LEU A 1 96 ? -17.008 15.384 -9.074 1.00 57.97 96 LEU A O 1
ATOM 782 N N . LEU A 1 97 ? -19.005 16.392 -8.889 1.00 58.31 97 LEU A N 1
ATOM 783 C CA . LEU A 1 97 ? -18.653 17.621 -9.607 1.00 58.31 97 LEU A CA 1
ATOM 784 C C . LEU A 1 97 ? -18.446 18.824 -8.671 1.00 58.31 97 LEU A C 1
ATOM 786 O O . LEU A 1 97 ? -17.705 19.739 -9.013 1.00 58.31 97 LEU A O 1
ATOM 790 N N . GLU A 1 98 ? -19.104 18.837 -7.509 1.00 64.12 98 GLU A N 1
ATOM 791 C CA . GLU A 1 98 ? -19.097 19.952 -6.545 1.00 64.12 98 GLU A CA 1
ATOM 792 C C . GLU A 1 98 ? -18.633 19.546 -5.132 1.00 64.12 98 GLU A C 1
ATOM 794 O O . GLU A 1 98 ? -18.559 20.392 -4.240 1.00 64.12 98 GLU A O 1
ATOM 799 N N . GLY A 1 99 ? -18.374 18.258 -4.892 1.00 69.19 99 GLY A N 1
ATOM 800 C CA . GLY A 1 99 ? -17.949 17.743 -3.592 1.00 69.19 99 GLY A CA 1
ATOM 801 C C . GLY A 1 99 ? -16.439 17.849 -3.363 1.00 69.19 99 GLY A C 1
ATOM 802 O O . GLY A 1 99 ? -15.676 18.111 -4.295 1.00 69.19 99 GLY A O 1
ATOM 803 N N . PRO A 1 100 ? -15.996 17.663 -2.110 1.00 84.00 100 PRO A N 1
ATOM 804 C CA . PRO A 1 100 ? -14.579 17.648 -1.771 1.00 84.00 100 PRO A CA 1
ATOM 805 C C . PRO A 1 100 ? -13.876 16.514 -2.523 1.00 84.00 100 PRO A C 1
ATOM 807 O O . PRO A 1 100 ? -14.408 15.410 -2.644 1.00 84.00 100 PRO A O 1
ATOM 810 N N . ARG A 1 101 ? -12.663 16.780 -3.022 1.00 90.19 101 ARG A N 1
ATOM 811 C CA . ARG A 1 101 ? -11.849 15.778 -3.729 1.00 90.19 101 ARG A CA 1
ATOM 812 C C . ARG A 1 101 ? -11.540 14.570 -2.845 1.00 90.19 101 ARG A C 1
ATOM 814 O O . ARG A 1 101 ? -11.449 13.455 -3.352 1.00 90.19 101 ARG A O 1
ATOM 821 N N . TRP A 1 102 ? -11.382 14.801 -1.546 1.00 94.19 102 TRP A N 1
ATOM 822 C CA . TRP A 1 102 ? -10.954 13.795 -0.590 1.00 94.19 102 TRP A CA 1
ATOM 823 C C . TRP A 1 102 ? -12.042 13.470 0.421 1.00 94.19 102 TRP A C 1
ATOM 825 O O . TRP A 1 102 ? -12.686 14.357 0.974 1.00 94.19 102 TRP A O 1
ATOM 835 N N . SER A 1 103 ? -12.182 12.181 0.714 1.00 95.44 103 SER A N 1
ATOM 836 C CA . SER A 1 103 ? -13.029 11.688 1.800 1.00 95.44 103 SER A CA 1
ATOM 837 C C . SER A 1 103 ? -12.237 10.757 2.704 1.00 95.44 103 SER A C 1
ATOM 839 O O . SER A 1 103 ? -11.402 9.982 2.232 1.00 95.44 103 SER A O 1
ATOM 841 N N . GLN A 1 104 ? -12.540 10.785 4.001 1.00 97.38 104 GLN A N 1
ATOM 842 C CA . GLN A 1 104 ? -11.923 9.921 5.003 1.00 97.38 104 GLN A CA 1
ATOM 843 C C . GLN A 1 104 ? -12.947 8.985 5.643 1.00 97.38 104 GLN A C 1
ATOM 845 O O . GLN A 1 104 ? -14.066 9.378 5.986 1.00 97.38 104 GLN A O 1
ATOM 850 N N . LEU A 1 105 ? -12.543 7.735 5.856 1.00 96.81 105 LEU A N 1
ATOM 851 C CA . LEU A 1 105 ? -13.354 6.690 6.478 1.00 96.81 105 LEU A CA 1
ATOM 852 C C . LEU A 1 105 ? -12.510 5.893 7.469 1.00 96.81 105 LEU A C 1
ATOM 854 O O . LEU A 1 105 ? -11.360 5.559 7.191 1.00 96.81 105 LEU A O 1
ATOM 858 N N . THR A 1 106 ? -13.095 5.498 8.597 1.00 97.56 106 THR A N 1
ATOM 859 C CA . THR A 1 106 ? -12.461 4.550 9.524 1.00 97.56 106 THR A CA 1
ATOM 860 C C . THR A 1 106 ? -13.238 3.246 9.583 1.00 97.56 106 THR A C 1
ATOM 862 O O . THR A 1 106 ? -14.465 3.250 9.525 1.00 97.56 106 THR A O 1
ATOM 865 N N . HIS A 1 107 ? -12.538 2.121 9.714 1.00 97.06 107 HIS A N 1
ATOM 866 C CA . HIS A 1 107 ? -13.151 0.807 9.896 1.00 97.06 107 HIS A CA 1
ATOM 867 C C . HIS A 1 107 ? -12.401 -0.005 10.953 1.00 97.06 107 HIS A C 1
ATOM 869 O O . HIS A 1 107 ? -11.190 -0.208 10.847 1.00 97.06 107 HIS A O 1
ATOM 875 N N . ALA A 1 108 ? -13.132 -0.489 11.956 1.00 96.50 108 ALA A N 1
ATOM 876 C CA . ALA A 1 108 ? -12.615 -1.287 13.065 1.00 96.50 108 ALA A CA 1
ATOM 877 C C . ALA A 1 108 ? -13.765 -2.013 13.785 1.00 96.50 108 ALA A C 1
ATOM 879 O O . ALA A 1 108 ? -14.934 -1.881 13.413 1.00 96.50 108 ALA A O 1
ATOM 880 N N . SER A 1 109 ? -13.448 -2.767 14.840 1.00 94.81 109 SER A N 1
ATOM 881 C CA . SER A 1 109 ? -14.435 -3.161 15.850 1.00 94.81 109 SER A CA 1
ATOM 882 C C . SER A 1 109 ? -14.606 -2.022 16.863 1.00 94.81 109 SER A C 1
ATOM 884 O O . SER A 1 109 ? -13.721 -1.789 17.693 1.00 94.81 109 SER A O 1
ATOM 886 N N . PHE A 1 110 ? -15.730 -1.303 16.783 1.00 94.06 110 PHE A N 1
ATOM 887 C CA . PHE A 1 110 ? -16.066 -0.172 17.657 1.00 94.06 110 PHE A CA 1
ATOM 888 C C . PHE A 1 110 ? -17.005 -0.585 18.797 1.00 94.06 110 PHE A C 1
ATOM 890 O O . PHE A 1 110 ? -17.871 -1.453 18.643 1.00 94.06 110 PHE A O 1
ATOM 897 N N . GLY A 1 111 ? -16.858 0.084 19.940 1.00 91.44 111 GLY A N 1
ATOM 898 C CA . GLY A 1 111 ? -17.749 -0.024 21.091 1.00 91.44 111 GLY A CA 1
ATOM 899 C C . GLY A 1 111 ? -18.799 1.087 21.120 1.00 91.44 111 GLY A C 1
ATOM 900 O O . GLY A 1 111 ? -18.688 2.096 20.424 1.00 91.44 111 GLY A O 1
ATOM 901 N N . ALA A 1 112 ? -19.823 0.921 21.956 1.00 86.75 112 ALA A N 1
ATOM 902 C CA . ALA A 1 112 ? -20.844 1.949 22.134 1.00 86.75 112 ALA A CA 1
ATOM 903 C C . ALA A 1 112 ? -20.237 3.227 22.763 1.00 86.75 112 ALA A C 1
ATOM 905 O O . ALA A 1 112 ? -19.394 3.113 23.656 1.00 86.75 112 ALA A O 1
ATOM 906 N N . PRO A 1 113 ? -20.683 4.436 22.365 1.00 84.62 113 PRO A N 1
ATOM 907 C CA . PRO A 1 113 ? -21.781 4.707 21.433 1.00 84.62 113 PRO A CA 1
ATOM 908 C C . PRO A 1 113 ? -21.369 4.754 19.951 1.00 84.62 113 PRO A C 1
ATOM 910 O O . PRO A 1 113 ? -22.247 4.903 19.110 1.00 84.62 113 PRO A O 1
ATOM 913 N N . VAL A 1 114 ? -20.074 4.642 19.634 1.00 82.69 114 VAL A N 1
ATOM 914 C CA . VAL A 1 114 ? -19.543 4.791 18.265 1.00 82.69 114 VAL A CA 1
ATOM 915 C C . VAL A 1 114 ? -20.032 3.671 17.348 1.00 82.69 114 VAL A C 1
ATOM 917 O O . VAL A 1 114 ? -20.428 3.920 16.216 1.00 82.69 114 VAL A O 1
ATOM 920 N N . GLY A 1 115 ? -20.054 2.438 17.850 1.00 83.94 115 GLY A N 1
ATOM 921 C CA . GLY A 1 115 ? -20.535 1.281 17.107 1.00 83.94 115 GLY A CA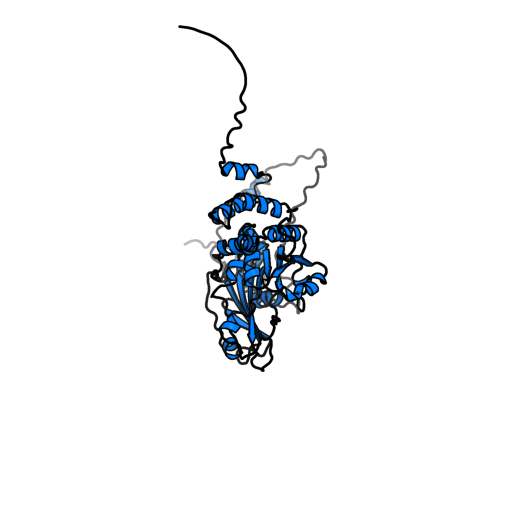 1
ATOM 922 C C . GLY A 1 115 ? -20.925 0.119 18.011 1.00 83.94 115 GLY A C 1
ATOM 923 O O . GLY A 1 115 ? -21.051 0.256 19.228 1.00 83.94 115 GLY A O 1
ATOM 924 N N . ASN A 1 116 ? -21.161 -1.042 17.403 1.00 84.50 116 ASN A N 1
ATOM 925 C CA . ASN A 1 116 ? -21.536 -2.258 18.125 1.00 84.50 116 ASN A CA 1
ATOM 926 C C . ASN A 1 116 ? -20.873 -3.504 17.513 1.00 84.50 116 ASN A C 1
ATOM 928 O O . ASN A 1 116 ? -21.529 -4.514 17.248 1.00 84.50 116 ASN A O 1
ATOM 932 N N . GLY A 1 117 ? -19.568 -3.402 17.247 1.00 89.44 117 GLY A N 1
ATOM 933 C CA . GLY A 1 117 ? -18.759 -4.411 16.565 1.00 89.44 117 GLY A CA 1
ATOM 934 C C . GLY A 1 117 ? -18.085 -3.876 15.301 1.00 89.44 117 GLY A C 1
ATOM 935 O O . GLY A 1 117 ? -17.824 -2.680 15.186 1.00 89.44 117 GLY A O 1
ATOM 936 N N . TRP A 1 118 ? -17.791 -4.782 14.366 1.00 93.25 118 TRP A N 1
ATOM 937 C CA . TRP A 1 118 ? -17.126 -4.471 13.101 1.00 93.25 118 TRP A CA 1
ATOM 938 C C . TRP A 1 118 ? -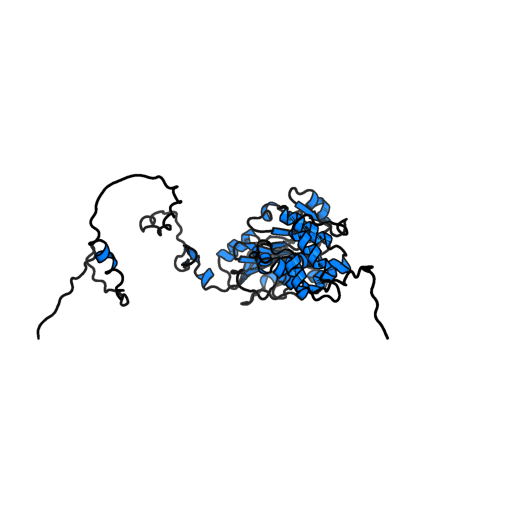17.981 -3.586 12.198 1.00 93.25 118 TRP A C 1
ATOM 940 O O . TRP A 1 118 ? -19.119 -3.938 11.882 1.00 93.25 118 TRP A O 1
ATOM 950 N N . GLY A 1 119 ? -17.409 -2.478 11.741 1.00 94.06 119 GLY A N 1
ATOM 951 C CA . GLY A 1 119 ? -18.040 -1.606 10.764 1.00 94.06 119 GLY A CA 1
ATOM 952 C C . GLY A 1 119 ? -17.283 -0.303 10.568 1.00 94.06 119 GLY A C 1
ATOM 953 O O . GLY A 1 119 ? -16.176 -0.123 11.079 1.00 94.06 119 GLY A O 1
ATOM 954 N N . PHE A 1 120 ? -17.904 0.600 9.814 1.00 94.62 120 PHE A N 1
ATOM 955 C CA . PHE A 1 120 ? -17.401 1.955 9.640 1.00 94.62 120 PHE A CA 1
ATOM 956 C C . PHE A 1 120 ? -17.728 2.814 10.863 1.00 94.62 120 PHE A C 1
ATOM 958 O O . PHE A 1 120 ? -18.834 2.736 11.401 1.00 94.62 120 PHE A O 1
ATOM 965 N N . GLY A 1 121 ? -16.740 3.586 11.308 1.00 93.38 121 GLY A N 1
ATOM 966 C CA . GLY A 1 121 ? -16.842 4.517 12.427 1.00 93.38 121 GLY A CA 1
ATOM 967 C C . GLY A 1 121 ? -16.910 5.963 11.936 1.00 93.38 121 GLY A C 1
ATOM 968 O O . GLY A 1 121 ? -17.574 6.229 10.932 1.00 93.38 121 GLY A O 1
ATOM 969 N N . PRO A 1 122 ? -16.227 6.902 12.617 1.00 94.12 122 PRO A N 1
ATOM 970 C CA . PRO A 1 122 ? -16.104 8.276 12.154 1.00 94.12 122 PRO A CA 1
ATOM 971 C C . PRO A 1 122 ? -15.644 8.363 10.697 1.00 94.12 122 PRO A C 1
ATOM 973 O O . PRO A 1 122 ? -14.759 7.624 10.252 1.00 94.12 122 PRO A O 1
ATOM 976 N N . SER A 1 123 ? -16.256 9.295 9.980 1.00 94.88 123 SER A N 1
ATOM 977 C CA . SER A 1 123 ? -15.961 9.637 8.597 1.00 94.88 123 SER A CA 1
ATOM 978 C C . SER A 1 123 ? -15.944 11.150 8.443 1.00 94.88 123 SER A C 1
ATOM 980 O O . SER A 1 123 ? -16.645 11.852 9.176 1.00 94.88 123 SER A O 1
ATOM 982 N N . TYR A 1 124 ? -15.180 11.644 7.480 1.00 94.38 124 TYR A N 1
ATOM 983 C CA . TYR A 1 124 ? -15.120 13.061 7.141 1.00 94.38 124 TYR A CA 1
ATOM 984 C C . TYR A 1 124 ? -15.299 13.213 5.636 1.00 94.38 124 TYR A C 1
ATOM 986 O O . TYR A 1 124 ? -14.689 12.455 4.884 1.00 94.38 124 TYR A O 1
ATOM 994 N N . ASP A 1 125 ? -16.172 14.129 5.209 1.00 92.50 125 ASP A N 1
ATOM 995 C CA . ASP A 1 125 ? -16.470 14.394 3.793 1.00 92.50 125 ASP A CA 1
ATOM 996 C C . ASP A 1 125 ? -16.852 13.164 2.955 1.00 92.50 125 ASP A C 1
ATOM 998 O O . ASP A 1 125 ? -16.849 13.192 1.727 1.00 92.50 125 ASP A O 1
ATOM 1002 N N . ALA A 1 126 ? -17.226 12.076 3.627 1.00 92.12 126 ALA A N 1
ATOM 1003 C CA . ALA A 1 126 ? -17.644 10.837 3.007 1.00 92.12 126 ALA A CA 1
ATOM 1004 C C . ALA A 1 126 ? -19.169 10.760 2.936 1.00 92.12 126 ALA A C 1
ATOM 1006 O O . ALA A 1 126 ? -19.874 11.079 3.898 1.00 92.12 126 ALA A O 1
ATOM 1007 N N . TRP A 1 127 ? -19.680 10.266 1.815 1.00 89.25 127 TRP A N 1
ATOM 1008 C CA . TRP A 1 127 ? -21.103 9.982 1.626 1.00 89.25 127 TRP A CA 1
ATOM 1009 C C . TRP A 1 127 ? -21.362 8.468 1.551 1.00 89.25 127 TRP A C 1
ATOM 1011 O O . TRP A 1 127 ? -20.450 7.644 1.633 1.00 89.25 127 TRP A O 1
ATOM 1021 N N . GLU A 1 128 ? -22.627 8.054 1.428 1.00 89.31 128 GLU A N 1
ATOM 1022 C CA . GLU A 1 128 ? -23.003 6.629 1.488 1.00 89.31 128 GLU A CA 1
ATOM 1023 C C . GLU A 1 128 ? -22.325 5.777 0.397 1.00 89.31 128 GLU A C 1
ATOM 1025 O O . GLU A 1 128 ? -22.011 4.603 0.616 1.00 89.31 128 GLU A O 1
ATOM 1030 N N . GLY A 1 129 ? -22.074 6.352 -0.780 1.00 89.31 129 GLY A N 1
ATOM 1031 C CA . GLY A 1 129 ? -21.361 5.672 -1.856 1.00 89.31 129 GLY A CA 1
ATOM 1032 C C . GLY A 1 129 ? -19.896 5.418 -1.542 1.00 89.31 129 GLY A C 1
ATOM 1033 O O . GLY A 1 129 ? -19.394 4.366 -1.925 1.00 89.31 129 GLY A O 1
ATOM 1034 N N . ASP A 1 130 ? -19.246 6.290 -0.775 1.00 93.19 130 ASP A N 1
ATOM 1035 C CA . ASP A 1 130 ? -17.858 6.102 -0.341 1.00 93.19 130 ASP A CA 1
ATOM 1036 C C . ASP A 1 130 ? -17.742 4.940 0.629 1.00 93.19 130 ASP A C 1
ATOM 1038 O O . ASP A 1 130 ? -16.862 4.092 0.495 1.00 93.19 130 ASP A O 1
ATOM 1042 N N . VAL A 1 131 ? -18.694 4.846 1.559 1.00 93.69 131 VAL A N 1
ATOM 1043 C CA . VAL A 1 131 ? -18.797 3.714 2.482 1.00 93.69 131 VAL A CA 1
ATOM 1044 C C . VAL A 1 131 ? -18.982 2.416 1.694 1.00 93.69 131 VAL A C 1
ATOM 1046 O O . VAL A 1 131 ? -18.233 1.461 1.898 1.00 93.69 131 VAL A O 1
ATOM 1049 N N . LYS A 1 132 ? -19.929 2.379 0.744 1.00 91.81 132 LYS A N 1
ATOM 1050 C CA . LYS A 1 132 ? -20.170 1.203 -0.116 1.00 91.81 132 LYS A CA 1
ATOM 1051 C C . LYS A 1 132 ? -18.961 0.854 -0.982 1.00 91.81 132 LYS A C 1
ATOM 1053 O O . LYS A 1 132 ? -18.703 -0.327 -1.211 1.00 91.81 132 LYS A O 1
ATOM 1058 N N . PHE A 1 133 ? -18.246 1.860 -1.476 1.00 91.19 133 PHE A N 1
ATOM 1059 C CA . PHE A 1 133 ? -17.039 1.699 -2.275 1.00 91.19 133 PHE A CA 1
ATOM 1060 C C . PHE A 1 133 ? -15.910 1.092 -1.437 1.00 91.19 133 PHE A C 1
ATOM 1062 O O . PHE A 1 133 ? -15.425 0.009 -1.767 1.00 91.19 133 PHE A O 1
ATOM 1069 N N . ALA A 1 134 ? -15.567 1.711 -0.305 1.00 93.56 134 ALA A N 1
ATOM 1070 C CA . ALA A 1 134 ? -14.537 1.222 0.606 1.00 93.56 134 ALA A CA 1
ATOM 1071 C C . ALA A 1 134 ? -14.867 -0.174 1.159 1.00 93.56 134 ALA A C 1
ATOM 1073 O O . ALA A 1 134 ? -13.977 -1.016 1.281 1.00 93.56 134 ALA A O 1
ATOM 1074 N N . GLN A 1 135 ? -16.144 -0.474 1.430 1.00 92.69 135 GLN A N 1
ATOM 1075 C CA . GLN A 1 135 ? -16.585 -1.771 1.959 1.00 92.69 135 GLN A CA 1
ATOM 1076 C C . GLN A 1 135 ? -16.201 -2.964 1.068 1.00 92.69 135 GLN A C 1
ATOM 1078 O O . GLN A 1 135 ? -16.020 -4.068 1.578 1.00 92.69 135 GLN A O 1
ATOM 1083 N N . ARG A 1 136 ? -16.043 -2.764 -0.249 1.00 89.88 136 ARG A N 1
ATOM 1084 C CA . ARG A 1 136 ? -15.608 -3.821 -1.186 1.00 89.88 136 ARG A CA 1
ATOM 1085 C C . ARG A 1 136 ? -14.161 -4.263 -0.933 1.00 89.88 136 ARG A C 1
ATOM 1087 O O . ARG A 1 136 ? -13.793 -5.410 -1.203 1.00 89.88 136 ARG A O 1
ATOM 1094 N N . TYR A 1 137 ? -13.343 -3.360 -0.402 1.00 90.50 137 TYR A N 1
ATOM 1095 C CA . TYR A 1 137 ? -11.893 -3.514 -0.342 1.00 90.50 137 TYR A CA 1
ATOM 1096 C C . TYR A 1 137 ? -11.348 -3.636 1.075 1.00 90.50 137 TYR A C 1
ATOM 1098 O O . TYR A 1 137 ? -10.390 -4.377 1.292 1.00 90.50 137 TYR A O 1
ATOM 1106 N N . VAL A 1 138 ? -11.979 -2.974 2.046 1.00 90.56 138 VAL A N 1
ATOM 1107 C CA . VAL A 1 138 ? -11.576 -3.055 3.450 1.00 90.56 138 VAL A CA 1
ATOM 1108 C C . VAL A 1 138 ? -11.556 -4.513 3.915 1.00 90.56 138 VAL A C 1
ATOM 1110 O O . VAL A 1 138 ? -12.425 -5.328 3.589 1.00 90.56 138 VAL A O 1
ATOM 1113 N N . ARG A 1 139 ? -10.521 -4.853 4.682 1.00 83.31 139 ARG A N 1
ATOM 1114 C CA . ARG A 1 139 ? -10.344 -6.171 5.291 1.00 83.31 139 ARG A CA 1
ATOM 1115 C C . ARG A 1 139 ? -10.582 -6.065 6.788 1.00 83.31 139 ARG A C 1
ATOM 1117 O O . ARG A 1 139 ? -10.127 -5.127 7.432 1.00 83.31 139 ARG A O 1
ATOM 1124 N N . GLY A 1 140 ? -11.310 -7.041 7.331 1.00 70.12 140 GLY A N 1
ATOM 1125 C CA . GLY A 1 140 ? -11.687 -7.044 8.743 1.00 70.12 140 GLY A CA 1
ATOM 1126 C C . GLY A 1 140 ? -10.485 -7.168 9.678 1.00 70.12 140 GLY A C 1
ATOM 1127 O O . GLY A 1 140 ? -10.349 -6.372 10.589 1.00 70.12 140 GLY A O 1
ATOM 1128 N N . SER A 1 141 ? -9.586 -8.130 9.464 1.00 78.31 141 SER A N 1
ATOM 1129 C CA . SER A 1 141 ? -8.479 -8.390 10.394 1.00 78.31 141 SER A CA 1
ATOM 1130 C C . SER A 1 141 ? -7.166 -8.616 9.657 1.00 78.31 141 SER A C 1
ATOM 1132 O O . SER A 1 141 ? -7.108 -9.437 8.741 1.00 78.31 141 SER A O 1
ATOM 1134 N N . ILE A 1 142 ? -6.108 -7.929 10.090 1.00 82.44 142 ILE A N 1
ATOM 1135 C CA . ILE A 1 142 ? -4.731 -8.284 9.745 1.00 82.44 142 ILE A CA 1
ATOM 1136 C C . ILE A 1 142 ? -4.266 -9.337 10.742 1.00 82.44 142 ILE A C 1
ATOM 1138 O O . ILE A 1 142 ? -4.187 -9.089 11.946 1.00 82.44 142 ILE A O 1
ATOM 1142 N N . GLN A 1 143 ? -3.921 -10.515 10.231 1.00 77.44 143 GLN A N 1
ATOM 1143 C CA . GLN A 1 143 ? -3.316 -11.566 11.039 1.00 77.44 143 GLN A CA 1
ATOM 1144 C C . GLN A 1 143 ? -1.843 -11.215 11.296 1.00 77.44 143 GLN A C 1
ATOM 1146 O O . GLN A 1 143 ? -0.964 -11.527 10.491 1.00 77.44 143 GLN A O 1
ATOM 1151 N N . ALA A 1 144 ? -1.590 -10.538 12.414 1.00 73.88 144 ALA A N 1
ATOM 1152 C CA . ALA A 1 144 ? -0.262 -10.330 12.981 1.00 73.88 144 ALA A CA 1
ATOM 1153 C C . ALA A 1 144 ? -0.077 -11.250 14.197 1.00 73.88 144 ALA A C 1
ATOM 1155 O O . ALA A 1 144 ? -1.017 -11.479 14.962 1.00 73.88 144 ALA A O 1
ATOM 1156 N N . GLU A 1 145 ? 1.121 -11.803 14.356 1.00 71.06 145 GLU A N 1
ATOM 1157 C CA . GLU A 1 145 ? 1.439 -12.678 15.487 1.00 71.06 145 GLU A CA 1
ATOM 1158 C C . GLU A 1 145 ? 1.572 -11.859 16.784 1.00 71.06 145 GLU A C 1
ATOM 1160 O O . GLU A 1 145 ? 1.941 -10.687 16.759 1.00 71.06 145 GLU A O 1
ATOM 1165 N N . ASP A 1 146 ? 1.213 -12.467 17.918 1.00 71.12 146 ASP A N 1
ATOM 1166 C CA . ASP A 1 146 ? 1.436 -11.953 19.280 1.00 71.12 146 ASP A CA 1
ATOM 1167 C C . ASP A 1 146 ? 0.854 -10.576 19.657 1.00 71.12 146 ASP A C 1
ATOM 1169 O O . ASP A 1 146 ? 1.209 -10.004 20.694 1.00 71.12 146 ASP A O 1
ATOM 1173 N N . VAL A 1 147 ? -0.134 -10.074 18.913 1.00 79.19 147 VAL A N 1
ATOM 1174 C CA . VAL A 1 147 ? -0.841 -8.837 19.282 1.00 79.19 147 VAL A CA 1
ATOM 1175 C C . VAL A 1 147 ? -1.639 -9.035 20.577 1.00 79.19 147 VAL A C 1
ATOM 1177 O O . VAL A 1 147 ? -2.576 -9.838 20.655 1.00 79.19 147 VAL A O 1
ATOM 1180 N N . ASN A 1 148 ? -1.262 -8.294 21.618 1.00 80.62 148 ASN A N 1
ATOM 1181 C CA . ASN A 1 148 ? -1.919 -8.280 22.922 1.00 80.62 148 ASN A CA 1
ATOM 1182 C C . ASN A 1 148 ? -1.912 -6.864 23.519 1.00 80.62 148 ASN A C 1
ATOM 1184 O O . ASN A 1 148 ? -1.205 -5.990 23.032 1.00 80.62 148 ASN A O 1
ATOM 1188 N N . ASP A 1 149 ? -2.683 -6.639 24.580 1.00 80.44 149 ASP A N 1
ATOM 1189 C CA . ASP A 1 149 ? -2.889 -5.291 25.133 1.00 80.44 149 ASP A CA 1
ATOM 1190 C C . ASP A 1 149 ? -1.714 -4.772 25.993 1.00 80.44 149 ASP A C 1
ATOM 1192 O O . ASP A 1 149 ? -1.796 -3.678 26.541 1.00 80.44 149 ASP A O 1
ATOM 1196 N N . PHE A 1 150 ? -0.626 -5.541 26.136 1.00 84.44 150 PHE A N 1
ATOM 1197 C CA . PHE A 1 150 ? 0.545 -5.196 26.957 1.00 84.44 150 PHE A CA 1
ATOM 1198 C C . PHE A 1 150 ? 1.789 -4.842 26.133 1.00 84.44 150 PHE A C 1
ATOM 1200 O O . PHE A 1 150 ? 2.895 -4.826 26.677 1.00 84.44 150 PHE A O 1
ATOM 1207 N N . LEU A 1 151 ? 1.629 -4.596 24.831 1.00 88.81 151 LEU A N 1
ATOM 1208 C CA . LEU A 1 151 ? 2.726 -4.124 23.991 1.00 88.81 151 LEU A CA 1
ATOM 1209 C C . LEU A 1 151 ? 3.179 -2.726 24.439 1.00 88.81 151 LEU A C 1
ATOM 1211 O O . LEU A 1 151 ? 2.352 -1.874 24.763 1.00 88.81 151 LEU A O 1
ATOM 1215 N N . SER A 1 152 ? 4.492 -2.488 24.459 1.00 91.19 152 SER A N 1
ATOM 1216 C CA . SER A 1 152 ? 5.041 -1.138 24.618 1.00 91.19 152 SER A CA 1
ATOM 1217 C C . SER A 1 152 ? 4.764 -0.283 23.378 1.00 91.19 152 SER A C 1
ATOM 1219 O O . SER A 1 152 ? 4.486 -0.815 22.305 1.00 91.19 152 SER A O 1
ATOM 1221 N N . GLU A 1 153 ? 4.896 1.039 23.494 1.00 90.25 153 GLU A N 1
ATOM 1222 C CA . GLU A 1 153 ? 4.772 1.965 22.354 1.00 90.25 153 GLU A CA 1
ATOM 1223 C C . GLU A 1 153 ? 5.708 1.570 21.199 1.00 90.25 153 GLU A C 1
ATOM 1225 O O . GLU A 1 153 ? 5.270 1.430 20.063 1.00 90.25 153 GLU A O 1
ATOM 1230 N N . GLU A 1 154 ? 6.965 1.246 21.510 1.00 90.50 154 GLU A N 1
ATOM 1231 C CA . GLU A 1 154 ? 7.967 0.780 20.540 1.00 90.50 154 GLU A CA 1
ATOM 1232 C C . GLU A 1 154 ? 7.541 -0.526 19.843 1.00 90.50 154 GLU A C 1
ATOM 1234 O O . GLU A 1 154 ? 7.766 -0.710 18.647 1.00 90.50 154 GLU A O 1
ATOM 1239 N N . GLN A 1 155 ? 6.905 -1.448 20.575 1.00 91.62 155 GLN A N 1
ATOM 1240 C CA . GLN A 1 155 ? 6.380 -2.688 20.000 1.00 91.62 155 GLN A CA 1
ATOM 1241 C C . GLN A 1 155 ? 5.148 -2.427 19.125 1.00 91.62 155 GLN A C 1
ATOM 1243 O O . GLN A 1 155 ? 5.002 -3.059 18.081 1.00 91.62 155 GLN A O 1
ATOM 1248 N N . ILE A 1 156 ? 4.281 -1.491 19.523 1.00 91.44 156 ILE A N 1
ATOM 1249 C CA . ILE A 1 156 ? 3.111 -1.067 18.744 1.00 91.44 156 ILE A CA 1
ATOM 1250 C C . ILE A 1 156 ? 3.558 -0.403 17.439 1.00 91.44 156 ILE A C 1
ATOM 1252 O O . ILE A 1 156 ? 2.995 -0.679 16.378 1.00 91.44 156 ILE A O 1
ATOM 1256 N N . GLU A 1 157 ? 4.582 0.447 17.473 1.00 89.56 157 GLU A N 1
ATOM 1257 C CA . GLU A 1 157 ? 5.169 1.073 16.284 1.00 89.56 157 GLU A CA 1
ATOM 1258 C C . GLU A 1 157 ? 5.679 0.036 15.278 1.00 89.56 157 GLU A C 1
ATOM 1260 O O . GLU A 1 157 ? 5.449 0.198 14.080 1.00 89.56 157 GLU A O 1
ATOM 1265 N N . GLN A 1 158 ? 6.270 -1.059 15.762 1.00 89.25 158 GLN A N 1
ATOM 1266 C CA . GLN A 1 158 ? 6.810 -2.152 14.945 1.00 89.25 158 GLN A CA 1
ATOM 1267 C C . GLN A 1 158 ? 5.757 -3.123 14.390 1.00 89.25 158 GLN A C 1
ATOM 1269 O O . GLN A 1 158 ? 6.101 -3.985 13.576 1.00 89.25 158 GLN A O 1
ATOM 1274 N N . LEU A 1 159 ? 4.489 -3.013 14.802 1.00 92.06 159 LEU A N 1
ATOM 1275 C CA . LEU A 1 159 ? 3.424 -3.854 14.254 1.00 92.06 159 LEU A CA 1
ATOM 1276 C C . LEU A 1 159 ? 3.300 -3.662 12.735 1.00 92.06 159 LEU A C 1
ATOM 1278 O O . LEU A 1 159 ? 3.413 -2.533 12.247 1.00 92.06 159 LEU A O 1
ATOM 1282 N N . PRO A 1 160 ? 3.021 -4.742 11.982 1.00 92.12 160 PRO A N 1
ATOM 1283 C CA . PRO A 1 160 ? 2.958 -4.674 10.531 1.00 92.12 160 PRO A CA 1
ATOM 1284 C C . PRO A 1 160 ? 1.855 -3.722 10.075 1.00 92.12 160 PRO A C 1
ATOM 1286 O O . PRO A 1 160 ? 0.729 -3.751 10.581 1.00 92.12 160 PRO A O 1
ATOM 1289 N N . VAL A 1 161 ? 2.187 -2.911 9.074 1.00 94.75 161 VAL A N 1
ATOM 1290 C CA . VAL A 1 161 ? 1.243 -2.032 8.390 1.00 94.75 161 VAL A CA 1
ATOM 1291 C C . VAL A 1 161 ? 0.896 -2.655 7.047 1.00 94.75 161 VAL A C 1
ATOM 1293 O O . VAL A 1 161 ? 1.767 -2.868 6.196 1.00 94.75 161 VAL A O 1
ATOM 1296 N N . ARG A 1 162 ? -0.394 -2.918 6.846 1.00 96.44 162 ARG A N 1
ATOM 1297 C CA . ARG A 1 162 ? -0.943 -3.214 5.526 1.00 96.44 162 ARG A CA 1
ATOM 1298 C C . ARG A 1 162 ? -1.418 -1.908 4.921 1.00 96.44 162 ARG A C 1
ATOM 1300 O O . ARG A 1 162 ? -2.480 -1.405 5.281 1.00 96.44 162 ARG A O 1
ATOM 1307 N N . PHE A 1 163 ? -0.617 -1.380 4.014 1.00 97.50 163 PHE A N 1
ATOM 1308 C CA . PHE A 1 163 ? -0.967 -0.230 3.210 1.00 97.50 163 PHE A CA 1
ATOM 1309 C C . PHE A 1 163 ? -1.322 -0.708 1.809 1.00 97.50 163 PHE A C 1
ATOM 1311 O O . PHE A 1 163 ? -0.502 -1.341 1.140 1.00 97.50 163 PHE A O 1
ATOM 1318 N N . GLU A 1 164 ? -2.551 -0.442 1.392 1.00 96.62 164 GLU A N 1
ATOM 1319 C CA . GLU A 1 164 ? -3.055 -0.805 0.075 1.00 96.62 164 GLU A CA 1
ATOM 1320 C C . GLU A 1 164 ? -3.484 0.452 -0.675 1.00 96.62 164 GLU A C 1
ATOM 1322 O O . GLU A 1 164 ? -4.167 1.310 -0.117 1.00 96.62 164 GLU A O 1
ATOM 1327 N N . TYR A 1 165 ? -3.100 0.540 -1.943 1.00 96.69 165 TYR A N 1
ATOM 1328 C CA . TYR A 1 165 ? -3.640 1.519 -2.874 1.00 96.69 165 TYR A CA 1
ATOM 1329 C C . TYR A 1 165 ? -4.378 0.801 -3.993 1.00 96.69 165 TYR A C 1
ATOM 1331 O O . TYR A 1 165 ? -3.845 -0.147 -4.579 1.00 96.69 165 TYR A O 1
ATOM 1339 N N . ILE A 1 166 ? -5.596 1.253 -4.280 1.00 94.69 166 ILE A N 1
ATOM 1340 C CA . ILE A 1 166 ? -6.488 0.638 -5.258 1.00 94.69 166 ILE A CA 1
ATOM 1341 C C . ILE A 1 166 ? -7.009 1.716 -6.208 1.00 94.69 166 ILE A C 1
ATOM 1343 O O . ILE A 1 166 ? -7.870 2.506 -5.810 1.00 94.69 166 ILE A O 1
ATOM 1347 N N . PRO A 1 167 ? -6.525 1.743 -7.458 1.00 92.56 167 PRO A N 1
ATOM 1348 C CA . PRO A 1 167 ? -7.135 2.549 -8.497 1.00 92.56 167 PRO A CA 1
ATOM 1349 C C . PRO A 1 167 ? -8.399 1.864 -9.022 1.00 92.56 167 PRO A C 1
ATOM 1351 O O . PRO A 1 167 ? -8.383 0.676 -9.356 1.00 92.56 167 PRO A O 1
ATOM 1354 N N . VAL A 1 168 ? -9.500 2.607 -9.088 1.00 88.75 168 VAL A N 1
ATOM 1355 C CA . VAL A 1 168 ? -10.770 2.144 -9.655 1.00 88.75 168 VAL A CA 1
ATOM 1356 C C . VAL A 1 168 ? -11.363 3.281 -10.465 1.00 88.75 168 VAL A C 1
ATOM 1358 O O . VAL A 1 168 ? -11.746 4.299 -9.896 1.00 88.75 168 VAL A O 1
ATOM 1361 N N . GLU A 1 169 ? -11.459 3.091 -11.782 1.00 84.06 169 GLU A N 1
ATOM 1362 C CA . GLU A 1 169 ? -11.884 4.145 -12.711 1.00 84.06 169 GLU A CA 1
ATOM 1363 C C . GLU A 1 169 ? -10.992 5.387 -12.540 1.00 84.06 169 GLU A C 1
ATOM 1365 O O . GLU A 1 169 ? -9.775 5.285 -12.690 1.00 84.06 169 GLU A O 1
ATOM 1370 N N . GLU A 1 170 ? -11.573 6.536 -12.199 1.00 86.50 170 GLU A N 1
ATOM 1371 C CA . GLU A 1 170 ? -10.850 7.782 -11.930 1.00 86.50 170 GLU A CA 1
ATOM 1372 C C . GLU A 1 170 ? -10.640 8.026 -10.429 1.00 86.50 170 GLU A C 1
ATOM 1374 O O . GLU A 1 170 ? -10.167 9.091 -10.047 1.00 86.50 170 GLU A O 1
ATOM 1379 N N . LYS A 1 171 ? -10.911 7.035 -9.569 1.00 91.62 171 LYS A N 1
ATOM 1380 C CA . LYS A 1 171 ? -10.757 7.131 -8.112 1.00 91.62 171 LYS A CA 1
ATOM 1381 C C . LYS A 1 171 ? -9.552 6.364 -7.587 1.00 91.62 171 LYS A C 1
ATOM 1383 O O . LYS A 1 171 ? -9.187 5.306 -8.099 1.00 91.62 171 LYS A O 1
ATOM 1388 N N . GLY A 1 172 ? -8.984 6.861 -6.492 1.00 94.12 172 GLY A N 1
ATOM 1389 C CA . GLY A 1 172 ? -7.899 6.214 -5.761 1.00 94.12 172 GLY A CA 1
ATOM 1390 C C . GLY A 1 172 ? -8.306 5.922 -4.324 1.00 94.12 172 GLY A C 1
ATOM 1391 O O . GLY A 1 172 ? -8.602 6.841 -3.571 1.00 94.12 172 GLY A O 1
ATOM 1392 N N . LEU A 1 173 ? -8.297 4.656 -3.913 1.00 96.06 173 LEU A N 1
ATOM 1393 C CA . LEU A 1 173 ? -8.549 4.269 -2.525 1.00 96.06 173 LEU A CA 1
ATOM 1394 C C . LEU A 1 173 ? -7.235 3.933 -1.825 1.00 96.06 173 LEU A C 1
ATOM 1396 O O . LEU A 1 173 ? -6.549 2.987 -2.206 1.00 96.06 173 LEU A O 1
ATOM 1400 N N . PHE A 1 174 ? -6.929 4.668 -0.765 1.00 97.75 174 PHE A N 1
ATOM 1401 C CA . PHE A 1 174 ? -5.831 4.395 0.151 1.00 97.75 174 PHE A CA 1
ATOM 1402 C C . PHE A 1 174 ? -6.393 3.705 1.389 1.00 97.75 174 PHE A C 1
ATOM 1404 O O . PHE A 1 174 ? -7.288 4.243 2.034 1.00 97.75 174 PHE A O 1
ATOM 1411 N N . LEU A 1 175 ? -5.865 2.539 1.749 1.00 97.75 175 LEU A N 1
ATOM 1412 C CA . LEU A 1 175 ? -6.222 1.814 2.965 1.00 97.75 175 LEU A CA 1
ATOM 1413 C C . LEU A 1 175 ? -4.974 1.638 3.818 1.00 97.75 175 LEU A C 1
ATOM 1415 O O . LEU A 1 175 ? -4.069 0.895 3.446 1.00 97.75 175 LEU A O 1
ATOM 1419 N N . HIS A 1 176 ? -4.940 2.285 4.978 1.00 97.69 176 HIS A N 1
ATOM 1420 C CA . HIS A 1 176 ? -3.886 2.103 5.964 1.00 97.69 176 HIS A CA 1
ATOM 1421 C C . HIS A 1 176 ? -4.427 1.305 7.148 1.00 97.69 176 HIS A C 1
ATOM 1423 O O . HIS A 1 176 ? -5.119 1.836 8.022 1.00 97.69 176 HIS A O 1
ATOM 1429 N N . SER A 1 177 ? -4.104 0.017 7.183 1.00 97.25 177 SER A N 1
ATOM 1430 C CA . SER A 1 177 ? -4.599 -0.923 8.182 1.00 97.25 177 SER A CA 1
ATOM 1431 C C . SER A 1 177 ? -3.471 -1.366 9.123 1.00 97.25 177 SER A C 1
ATOM 1433 O O . SER A 1 177 ? -2.401 -1.787 8.675 1.00 97.25 177 SER A O 1
ATOM 1435 N N . LYS A 1 178 ? -3.716 -1.310 10.438 1.00 95.56 178 LYS A N 1
ATOM 1436 C CA . LYS A 1 178 ? -2.761 -1.723 11.482 1.00 95.56 178 LYS A CA 1
ATOM 1437 C C . LYS A 1 178 ? -3.476 -2.478 12.618 1.00 95.56 178 LYS A C 1
ATOM 1439 O O . LYS A 1 178 ? -4.621 -2.137 12.935 1.00 95.56 178 LYS A O 1
ATOM 1444 N N . PRO A 1 179 ? -2.859 -3.503 13.241 1.00 95.25 179 PRO A N 1
ATOM 1445 C CA . PRO A 1 179 ? -3.448 -4.153 14.409 1.00 95.25 179 PRO A CA 1
ATOM 1446 C C . PRO A 1 179 ? -3.686 -3.155 15.552 1.00 95.25 179 PRO A C 1
ATOM 1448 O O . PRO A 1 179 ? -2.818 -2.341 15.856 1.00 95.25 179 PRO A O 1
ATOM 1451 N N . ALA A 1 180 ? -4.854 -3.247 16.190 1.00 94.50 180 ALA A N 1
ATOM 1452 C CA . ALA A 1 180 ? -5.340 -2.284 17.183 1.00 94.50 180 ALA A CA 1
ATOM 1453 C C . ALA A 1 180 ? -5.654 -2.926 18.550 1.00 94.50 180 ALA A C 1
ATOM 1455 O O . ALA A 1 180 ? -6.422 -2.375 19.336 1.00 94.50 180 ALA A O 1
ATOM 1456 N N . GLY A 1 181 ? -5.090 -4.105 18.832 1.00 92.75 181 GLY A N 1
ATOM 1457 C CA . GLY A 1 181 ? -5.268 -4.810 20.106 1.00 92.75 181 GLY A CA 1
ATOM 1458 C C . GLY A 1 181 ? -6.616 -5.527 20.241 1.00 92.75 181 GLY A C 1
ATOM 1459 O O . GLY A 1 181 ? -7.182 -6.028 19.260 1.00 92.75 181 GLY A O 1
ATOM 1460 N N . SER A 1 182 ? -7.109 -5.634 21.475 1.00 91.69 182 SER A N 1
ATOM 1461 C CA . SER A 1 182 ? -8.443 -6.163 21.767 1.00 91.69 182 SER A CA 1
ATOM 1462 C C . SER A 1 182 ? -9.541 -5.124 21.503 1.00 91.69 182 SER A C 1
ATOM 1464 O O . SER A 1 182 ? -9.366 -3.926 21.731 1.00 91.69 182 SER A O 1
ATOM 1466 N N . ASP A 1 183 ? -10.708 -5.582 21.046 1.00 90.25 183 ASP A N 1
ATOM 1467 C CA . ASP A 1 183 ? -11.896 -4.733 20.934 1.00 90.25 183 ASP A CA 1
ATOM 1468 C C . ASP A 1 183 ? -12.543 -4.438 22.301 1.00 90.25 183 ASP A C 1
ATOM 1470 O O . ASP A 1 183 ? -12.140 -4.972 23.337 1.00 90.25 183 ASP A O 1
ATOM 1474 N N . SER A 1 184 ? -13.590 -3.606 22.320 1.00 88.69 184 SER A N 1
ATOM 1475 C CA . SER A 1 184 ? -14.290 -3.217 23.558 1.00 88.69 184 SER A CA 1
ATOM 1476 C C . SER A 1 184 ? -14.955 -4.383 24.305 1.00 88.69 184 SER A C 1
ATOM 1478 O O . SER A 1 184 ? -15.423 -4.205 25.427 1.00 88.69 184 SER A O 1
ATOM 1480 N N . THR A 1 185 ? -15.039 -5.568 23.692 1.00 88.44 185 THR A N 1
ATOM 1481 C CA . THR A 1 185 ? -15.557 -6.797 24.311 1.00 88.44 185 THR A CA 1
ATOM 1482 C C . THR A 1 185 ? -14.445 -7.740 24.781 1.00 88.44 185 THR A C 1
ATOM 1484 O O . THR A 1 185 ? -14.738 -8.809 25.317 1.00 88.44 185 THR A O 1
ATOM 1487 N N . GLY A 1 186 ? -13.177 -7.357 24.595 1.00 87.00 186 GLY A N 1
ATOM 1488 C CA . GLY A 1 186 ? -12.000 -8.162 24.914 1.00 87.00 186 GLY A CA 1
ATOM 1489 C C . GLY A 1 186 ? -11.660 -9.212 23.853 1.00 87.00 186 GLY A C 1
ATOM 1490 O O . GLY A 1 186 ? -10.836 -10.093 24.110 1.00 87.00 186 GLY A O 1
ATOM 1491 N N . ARG A 1 187 ? -12.288 -9.172 22.668 1.00 87.31 187 ARG A N 1
ATOM 1492 C CA . ARG A 1 187 ? -11.915 -10.073 21.569 1.00 87.31 187 ARG A CA 1
ATOM 1493 C C . ARG A 1 187 ? -10.637 -9.557 20.932 1.00 87.31 187 ARG A C 1
ATOM 1495 O O . ARG A 1 187 ? -10.558 -8.401 20.524 1.00 87.31 187 ARG A O 1
ATOM 1502 N N . LYS A 1 188 ? -9.650 -10.439 20.822 1.00 88.81 188 LYS A N 1
ATOM 1503 C CA . LYS A 1 188 ? -8.387 -10.152 20.141 1.00 88.81 188 LYS A CA 1
ATOM 1504 C C . LYS A 1 188 ? -8.585 -10.020 18.632 1.00 88.81 188 LYS A C 1
ATOM 1506 O O . LYS A 1 188 ? -9.537 -10.567 18.075 1.00 88.81 188 LYS A O 1
ATOM 1511 N N . GLY A 1 189 ? -7.621 -9.375 17.980 1.00 87.31 189 GLY A N 1
ATOM 1512 C CA . GLY A 1 189 ? -7.549 -9.296 16.521 1.00 87.31 189 GLY A CA 1
ATOM 1513 C C . GLY A 1 189 ? -8.298 -8.107 15.927 1.00 87.31 189 GLY A C 1
ATOM 1514 O O . GLY A 1 189 ? -8.640 -8.150 14.743 1.00 87.31 189 GLY A O 1
ATOM 1515 N N . ASN A 1 190 ? -8.545 -7.056 16.721 1.00 93.25 190 ASN A N 1
ATOM 1516 C CA . ASN A 1 190 ? -9.030 -5.795 16.183 1.00 93.25 190 ASN A CA 1
ATOM 1517 C C . ASN A 1 190 ? -7.967 -5.200 15.251 1.00 93.25 190 ASN A C 1
ATOM 1519 O O . ASN A 1 190 ? -6.762 -5.291 15.494 1.00 93.25 190 ASN A O 1
ATOM 1523 N N . THR A 1 191 ? -8.413 -4.604 14.162 1.00 95.25 191 THR A N 1
ATOM 1524 C CA . THR A 1 191 ? -7.574 -3.939 13.171 1.00 95.25 191 THR A CA 1
ATOM 1525 C C . THR A 1 191 ? -8.243 -2.621 12.879 1.00 95.25 191 THR A C 1
ATOM 1527 O O . THR A 1 191 ? -9.425 -2.590 12.542 1.00 95.25 191 THR A O 1
ATOM 1530 N N . PHE A 1 192 ? -7.484 -1.546 13.020 1.00 96.94 192 PHE A N 1
ATOM 1531 C CA . PHE A 1 192 ? -7.952 -0.227 12.660 1.00 96.94 192 PHE A CA 1
ATOM 1532 C C . PHE A 1 192 ? -7.494 0.083 11.241 1.00 96.94 192 PHE A C 1
ATOM 1534 O O . PHE A 1 192 ? -6.307 -0.025 10.931 1.00 96.94 192 PHE A O 1
ATOM 1541 N N . THR A 1 193 ? -8.444 0.438 10.382 1.00 98.00 193 THR A N 1
ATOM 1542 C CA . THR A 1 193 ? -8.184 0.919 9.026 1.00 98.00 193 THR A CA 1
ATOM 1543 C C . THR A 1 193 ? -8.587 2.378 8.938 1.00 98.00 193 THR A C 1
ATOM 1545 O O . THR A 1 193 ? -9.755 2.688 9.168 1.00 98.00 193 THR A O 1
ATOM 1548 N N . HIS A 1 194 ? -7.644 3.248 8.581 1.00 98.12 194 HIS A N 1
ATOM 1549 C CA . HIS A 1 194 ? -7.942 4.599 8.118 1.00 98.12 194 HIS A CA 1
ATOM 1550 C C . HIS A 1 194 ? -7.854 4.616 6.592 1.00 98.12 194 HIS A C 1
ATOM 1552 O O . HIS A 1 194 ? -6.853 4.175 6.025 1.00 98.12 194 HIS A O 1
ATOM 1558 N N . ALA A 1 195 ? -8.913 5.077 5.937 1.00 97.94 195 ALA A N 1
ATOM 1559 C CA . ALA A 1 195 ? -9.017 5.115 4.493 1.00 97.94 195 ALA A CA 1
ATOM 1560 C C . ALA A 1 195 ? -9.163 6.549 3.991 1.00 97.94 195 ALA A C 1
ATOM 1562 O O . ALA A 1 195 ? -9.951 7.308 4.549 1.00 97.94 195 ALA A O 1
ATOM 1563 N N . TYR A 1 196 ? -8.447 6.863 2.913 1.00 97.62 196 TYR A N 1
ATOM 1564 C CA . TYR A 1 196 ? -8.651 8.064 2.107 1.00 97.62 196 TYR A CA 1
ATOM 1565 C C . TYR A 1 196 ? -9.171 7.658 0.731 1.00 97.62 196 TYR A C 1
ATOM 1567 O O . TYR A 1 196 ? -8.687 6.686 0.149 1.00 97.62 196 TYR A O 1
ATOM 1575 N N . ILE A 1 197 ? -10.133 8.406 0.204 1.00 96.19 197 ILE A N 1
ATOM 1576 C CA . ILE A 1 197 ? -10.612 8.272 -1.172 1.00 96.19 197 ILE A CA 1
ATOM 1577 C C . ILE A 1 197 ? -10.264 9.556 -1.915 1.00 96.19 197 ILE A C 1
ATOM 1579 O O . ILE A 1 197 ? -10.726 10.617 -1.513 1.00 96.19 197 ILE A O 1
ATOM 1583 N N . ASP A 1 198 ? -9.468 9.436 -2.976 1.00 94.81 198 ASP A N 1
ATOM 1584 C CA . ASP A 1 198 ? -9.315 10.446 -4.026 1.00 94.81 198 ASP A CA 1
ATOM 1585 C C . ASP A 1 198 ? -10.457 10.254 -5.025 1.00 94.81 198 ASP A C 1
ATOM 1587 O O . ASP A 1 198 ? -10.530 9.202 -5.673 1.00 94.81 198 ASP A O 1
ATOM 1591 N N . HIS A 1 199 ? -11.361 11.224 -5.142 1.00 92.50 199 HIS A N 1
ATOM 1592 C CA . HIS A 1 199 ? -12.435 11.182 -6.139 1.00 92.50 199 HIS A CA 1
ATOM 1593 C C . HIS A 1 199 ? -11.963 11.545 -7.546 1.00 92.50 199 HIS A C 1
ATOM 1595 O O . HIS A 1 199 ? -12.727 11.321 -8.482 1.00 92.50 199 HIS A O 1
ATOM 1601 N N . ASP A 1 200 ? -10.735 12.054 -7.696 1.00 89.25 200 ASP A N 1
ATOM 1602 C CA . ASP A 1 200 ? -10.170 12.439 -8.988 1.00 89.25 200 ASP A CA 1
ATOM 1603 C C . ASP A 1 200 ? -8.648 12.215 -9.053 1.00 89.25 200 ASP A C 1
ATOM 1605 O O . ASP A 1 200 ? -7.822 13.054 -8.688 1.00 89.25 200 ASP A O 1
ATOM 1609 N N . THR A 1 201 ? -8.265 11.063 -9.597 1.00 87.12 201 THR A N 1
ATOM 1610 C CA . THR A 1 201 ? -6.866 10.682 -9.850 1.00 87.12 201 THR A CA 1
ATOM 1611 C C . THR A 1 201 ? -6.269 11.336 -11.099 1.00 87.12 201 THR A C 1
ATOM 1613 O O . THR A 1 201 ? -5.063 11.197 -11.342 1.00 87.12 201 THR A O 1
ATOM 1616 N N . THR A 1 202 ? -7.085 12.027 -11.903 1.00 83.62 202 THR A N 1
ATOM 1617 C CA . THR A 1 202 ? -6.642 12.717 -13.120 1.00 83.62 202 THR A CA 1
ATOM 1618 C C . THR A 1 202 ? -6.026 14.074 -12.794 1.00 83.62 202 THR A C 1
ATOM 1620 O O . THR A 1 202 ? -5.043 14.468 -13.432 1.00 83.62 202 THR A O 1
ATOM 1623 N N . GLU A 1 203 ? -6.521 14.732 -11.746 1.00 82.50 203 GLU A N 1
ATOM 1624 C CA . GLU A 1 203 ? -5.974 15.984 -11.238 1.00 82.50 203 GLU A CA 1
ATOM 1625 C C . GLU A 1 203 ? -4.650 15.768 -10.477 1.00 82.50 203 GLU A C 1
ATOM 1627 O O . GLU A 1 203 ? -4.466 14.771 -9.760 1.00 82.50 203 GLU A O 1
ATOM 1632 N N . PRO A 1 204 ? -3.682 16.700 -10.567 1.00 80.56 204 PRO A N 1
ATOM 1633 C CA . PRO A 1 204 ? -2.438 16.603 -9.816 1.00 80.56 204 PRO A CA 1
ATOM 1634 C C . PRO A 1 204 ? -2.688 16.515 -8.302 1.00 80.56 204 PRO A C 1
ATOM 1636 O O . PRO A 1 204 ? -3.333 17.376 -7.716 1.00 80.56 204 PRO A O 1
ATOM 1639 N N . SER A 1 205 ? -2.166 15.471 -7.658 1.00 84.75 205 SER A N 1
ATOM 1640 C CA . SER A 1 205 ? -2.033 15.372 -6.197 1.00 84.75 205 SER A CA 1
ATOM 1641 C C . SER A 1 205 ? -0.613 15.753 -5.762 1.00 84.75 205 SER A C 1
ATOM 1643 O O . SER A 1 205 ? 0.341 15.555 -6.526 1.00 84.75 205 SER A O 1
ATOM 1645 N N . GLN A 1 206 ? -0.469 16.241 -4.524 1.00 84.00 206 GLN A N 1
ATOM 1646 C CA . GLN A 1 206 ? 0.827 16.475 -3.875 1.00 84.00 206 GLN A CA 1
ATOM 1647 C C . GLN A 1 206 ? 1.654 15.179 -3.748 1.00 84.00 206 GLN A C 1
ATOM 1649 O O . GLN A 1 206 ? 2.885 15.208 -3.787 1.00 84.00 206 GLN A O 1
ATOM 1654 N N . LEU A 1 207 ? 0.993 14.018 -3.678 1.00 88.94 207 LEU A N 1
ATOM 1655 C CA . LEU A 1 207 ? 1.642 12.710 -3.700 1.00 88.94 207 LEU A CA 1
ATOM 1656 C C . LEU A 1 207 ? 2.025 12.316 -5.126 1.00 88.94 207 LEU A C 1
ATOM 1658 O O . LEU A 1 207 ? 1.204 11.770 -5.866 1.00 88.94 207 LEU A O 1
ATOM 1662 N N . ARG A 1 208 ? 3.287 12.532 -5.520 1.00 86.19 208 ARG A N 1
ATOM 1663 C CA . ARG A 1 208 ? 3.800 12.122 -6.846 1.00 86.19 208 ARG A CA 1
ATOM 1664 C C . ARG A 1 208 ? 3.481 10.650 -7.155 1.00 86.19 208 ARG A C 1
ATOM 1666 O O . ARG A 1 208 ? 2.996 10.356 -8.238 1.00 86.19 208 ARG A O 1
ATOM 1673 N N . TYR A 1 209 ? 3.659 9.754 -6.186 1.00 92.31 209 TYR A N 1
ATOM 1674 C CA . TYR A 1 209 ? 3.253 8.350 -6.271 1.00 92.31 209 TYR A CA 1
ATOM 1675 C C . TYR A 1 209 ? 2.402 7.964 -5.053 1.00 92.31 209 TYR A C 1
ATOM 1677 O O . TYR A 1 209 ? 2.778 8.334 -3.939 1.00 92.31 209 TYR A O 1
ATOM 1685 N N . PRO A 1 210 ? 1.317 7.178 -5.209 1.00 95.31 210 PRO A N 1
ATOM 1686 C CA . PRO A 1 210 ? 0.448 6.798 -4.089 1.00 95.31 210 PRO A CA 1
ATOM 1687 C C . PRO A 1 210 ? 1.176 6.093 -2.933 1.00 95.31 210 PRO A C 1
ATOM 1689 O O . PRO A 1 210 ? 0.839 6.274 -1.767 1.00 95.31 210 PRO A O 1
ATOM 1692 N N . VAL A 1 211 ? 2.226 5.327 -3.241 1.00 96.12 211 VAL A N 1
ATOM 1693 C CA . VAL A 1 211 ? 3.059 4.626 -2.247 1.00 96.12 211 VAL A CA 1
ATOM 1694 C C . VAL A 1 211 ? 3.774 5.567 -1.266 1.00 96.12 211 VAL A C 1
ATOM 1696 O O . VAL A 1 211 ? 4.074 5.154 -0.147 1.00 96.12 211 VAL A O 1
ATOM 1699 N N . LEU A 1 212 ? 3.968 6.846 -1.615 1.00 95.12 212 LEU A N 1
ATOM 1700 C CA . LEU A 1 212 ? 4.536 7.849 -0.702 1.00 95.12 212 LEU A CA 1
ATOM 1701 C C . LEU A 1 212 ? 3.661 8.084 0.535 1.00 95.12 212 LEU A C 1
ATOM 1703 O O . LEU A 1 212 ? 4.186 8.485 1.569 1.00 95.12 212 LEU A O 1
ATOM 1707 N N . ALA A 1 213 ? 2.361 7.782 0.479 1.00 96.12 213 ALA A N 1
ATOM 1708 C CA . ALA A 1 213 ? 1.477 7.928 1.633 1.00 96.12 213 ALA A CA 1
ATOM 1709 C C . ALA A 1 213 ? 1.685 6.839 2.710 1.00 96.12 213 ALA A C 1
ATOM 1711 O O . ALA A 1 213 ? 1.167 6.987 3.812 1.00 96.12 213 ALA A O 1
ATOM 1712 N N . TYR A 1 214 ? 2.464 5.776 2.451 1.00 95.75 214 TYR A N 1
ATOM 1713 C CA . TYR A 1 214 ? 2.650 4.645 3.380 1.00 95.75 214 TYR A CA 1
ATOM 1714 C C . TYR A 1 214 ? 2.970 5.070 4.823 1.00 95.75 214 TYR A C 1
ATOM 1716 O O . TYR A 1 214 ? 2.415 4.522 5.768 1.00 95.75 214 TYR A O 1
ATOM 1724 N N . GLY A 1 215 ? 3.880 6.032 4.990 1.00 91.62 215 GLY A N 1
ATOM 1725 C CA . GLY A 1 215 ? 4.310 6.535 6.298 1.00 91.62 215 GLY A CA 1
ATOM 1726 C C . GLY A 1 215 ? 3.697 7.883 6.667 1.00 91.62 215 GLY A C 1
ATOM 1727 O O . GLY A 1 215 ? 4.323 8.621 7.427 1.00 91.62 215 GLY A O 1
ATOM 1728 N N . SER A 1 216 ? 2.570 8.254 6.055 1.00 94.94 216 SER A N 1
ATOM 1729 C CA . SER A 1 216 ? 1.939 9.555 6.271 1.00 94.94 216 SER A CA 1
ATOM 1730 C C . SER A 1 216 ? 1.546 9.737 7.743 1.00 94.94 216 SER A C 1
ATOM 1732 O O . SER A 1 216 ? 0.945 8.825 8.323 1.00 94.94 216 SER A O 1
ATOM 1734 N N . PRO A 1 217 ? 1.826 10.905 8.352 1.00 93.38 217 PRO A N 1
ATOM 1735 C CA . PRO A 1 217 ? 1.369 11.214 9.706 1.00 93.38 217 PRO A CA 1
ATOM 1736 C C . PRO A 1 217 ? -0.158 11.386 9.802 1.00 93.38 217 PRO A C 1
ATOM 1738 O O . PRO A 1 217 ? -0.702 11.411 10.908 1.00 93.38 217 PRO A O 1
ATOM 1741 N N . ASP A 1 218 ? -0.852 11.489 8.666 1.00 95.06 218 ASP A N 1
ATOM 1742 C CA . ASP A 1 218 ? -2.296 11.726 8.620 1.00 95.06 218 ASP A CA 1
ATOM 1743 C C . ASP A 1 218 ? -3.097 10.436 8.854 1.00 95.06 218 ASP A C 1
ATOM 1745 O O . ASP A 1 218 ? -4.240 10.460 9.328 1.00 95.06 218 ASP A O 1
ATOM 1749 N N . PHE A 1 219 ? -2.482 9.269 8.622 1.00 96.38 219 PHE A N 1
ATOM 1750 C CA . PHE A 1 219 ? -3.105 7.994 8.949 1.00 96.38 219 PHE A CA 1
ATOM 1751 C C . PHE A 1 219 ? -3.168 7.761 10.460 1.00 96.38 219 PHE A C 1
ATOM 1753 O O . PHE A 1 219 ? -2.159 7.634 11.155 1.00 96.38 219 PHE A O 1
ATOM 1760 N N . LYS A 1 220 ? -4.390 7.633 10.983 1.00 96.75 220 LYS A N 1
ATOM 1761 C CA . LYS A 1 220 ? -4.617 7.300 12.386 1.00 96.75 220 LYS A CA 1
ATOM 1762 C C . LYS A 1 220 ? -4.307 5.827 12.638 1.00 96.75 220 LYS A C 1
ATOM 1764 O O . LYS A 1 220 ? -4.765 4.949 11.908 1.00 96.75 220 LYS A O 1
ATOM 1769 N N . THR A 1 221 ? -3.559 5.560 13.704 1.00 95.69 221 THR A N 1
ATOM 1770 C CA . THR A 1 221 ? -3.164 4.205 14.123 1.00 95.69 221 THR A CA 1
ATOM 1771 C C . THR A 1 221 ? -3.414 3.968 15.622 1.00 95.69 221 THR A C 1
ATOM 1773 O O . THR A 1 221 ? -2.488 3.613 16.350 1.00 95.69 221 THR A O 1
ATOM 1776 N N . PRO A 1 222 ? -4.652 4.182 16.116 1.00 96.12 222 PRO A N 1
ATOM 1777 C CA . PRO A 1 222 ? -4.976 3.983 17.526 1.00 96.12 222 PRO A CA 1
ATOM 1778 C C . PRO A 1 222 ? -4.752 2.527 17.953 1.00 96.12 222 PRO A C 1
ATOM 1780 O O . PRO A 1 222 ? -4.975 1.597 17.171 1.00 96.12 222 PRO A O 1
ATOM 1783 N N . PHE A 1 223 ? -4.367 2.328 19.214 1.00 95.19 223 PHE A N 1
ATOM 1784 C CA . PHE A 1 223 ? -4.156 1.002 19.783 1.00 95.19 223 PHE A CA 1
ATOM 1785 C C . PHE A 1 223 ? -4.965 0.824 21.069 1.00 95.19 223 PHE A C 1
ATOM 1787 O O . PHE A 1 223 ? -4.851 1.595 22.014 1.00 95.19 223 PHE A O 1
ATOM 1794 N N . GLY A 1 224 ? -5.778 -0.229 21.115 1.00 93.44 224 GLY A N 1
ATOM 1795 C CA . GLY A 1 224 ? -6.691 -0.501 22.216 1.00 93.44 224 GLY A CA 1
ATOM 1796 C C . GLY A 1 224 ? -8.061 0.154 22.038 1.00 93.44 224 GLY A C 1
ATOM 1797 O O . GLY A 1 224 ? -8.252 1.139 21.324 1.00 93.44 224 GLY A O 1
ATOM 1798 N N . SER A 1 225 ? -9.063 -0.418 22.706 1.00 92.94 225 SER A N 1
ATOM 1799 C CA . SER A 1 225 ? -10.462 -0.036 22.500 1.00 92.94 225 SER A CA 1
ATOM 1800 C C . SER A 1 225 ? -10.791 1.403 22.902 1.00 92.94 225 SER A C 1
ATOM 1802 O O . SER A 1 225 ? -11.754 1.955 22.385 1.00 92.94 225 SER A O 1
ATOM 1804 N N . ALA A 1 226 ? -10.065 1.997 23.853 1.00 93.81 226 ALA A N 1
ATOM 1805 C CA . ALA A 1 226 ? -10.309 3.380 24.263 1.00 93.81 226 ALA A CA 1
ATOM 1806 C C . ALA A 1 226 ? -9.954 4.343 23.121 1.00 93.81 226 ALA A C 1
ATOM 1808 O O . ALA A 1 226 ? -10.828 5.068 22.653 1.00 93.81 226 ALA A O 1
ATOM 1809 N N . ASP A 1 227 ? -8.726 4.240 22.614 1.00 95.44 227 ASP A N 1
ATOM 1810 C CA . ASP A 1 227 ? -8.190 5.098 21.556 1.00 95.44 227 ASP A CA 1
ATOM 1811 C C . ASP A 1 227 ? -8.944 4.918 20.234 1.00 95.44 227 ASP A C 1
ATOM 1813 O O . ASP A 1 227 ? -9.240 5.890 19.541 1.00 95.44 227 ASP A O 1
ATOM 1817 N N . VAL A 1 228 ? -9.326 3.676 19.902 1.00 96.00 228 VAL A N 1
ATOM 1818 C CA . VAL A 1 228 ? -10.161 3.385 18.723 1.00 96.00 228 VAL A CA 1
ATOM 1819 C C . VAL A 1 228 ? -11.514 4.100 18.812 1.00 96.00 228 VAL A C 1
ATOM 1821 O O . VAL A 1 228 ? -11.990 4.637 17.815 1.00 96.00 228 VAL A O 1
ATOM 1824 N N . ASN A 1 229 ? -12.140 4.131 19.993 1.00 95.19 229 ASN A N 1
ATOM 1825 C CA . ASN A 1 229 ? -13.452 4.760 20.186 1.00 95.19 229 ASN A CA 1
ATOM 1826 C C . ASN A 1 229 ? -13.386 6.281 20.390 1.00 95.19 229 ASN A C 1
ATOM 1828 O O . ASN A 1 229 ? -14.432 6.926 20.381 1.00 95.19 229 ASN A O 1
ATOM 1832 N N . SER A 1 230 ? -12.201 6.857 20.589 1.00 95.12 230 SER A N 1
ATOM 1833 C CA . SER A 1 230 ? -12.009 8.304 20.727 1.00 95.12 230 SER A CA 1
ATOM 1834 C C . SER A 1 230 ? -11.432 8.951 19.470 1.00 95.12 230 SER A C 1
ATOM 1836 O O . SE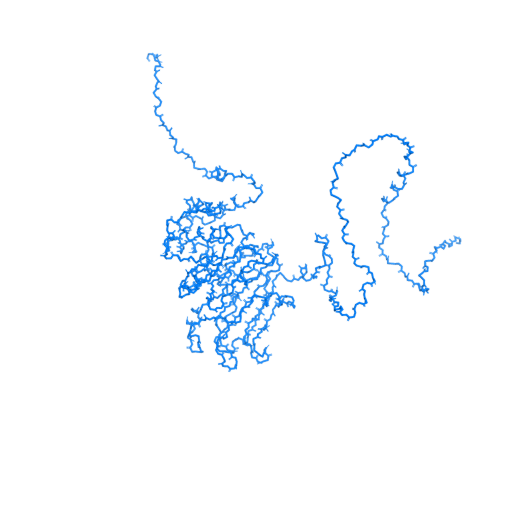R A 1 230 ? -10.943 10.076 19.545 1.00 95.12 230 SER A O 1
ATOM 1838 N N . ILE A 1 231 ? -11.415 8.241 18.337 1.00 96.00 231 ILE A N 1
ATOM 1839 C CA . ILE A 1 231 ? -10.813 8.775 17.123 1.00 96.00 231 ILE A CA 1
ATOM 1840 C C . ILE A 1 231 ? -11.635 9.935 16.559 1.00 96.00 231 ILE A C 1
ATOM 1842 O O . ILE A 1 231 ? -12.856 9.859 16.431 1.00 96.00 231 ILE A O 1
ATOM 1846 N N . GLU A 1 232 ? -10.934 10.998 16.187 1.00 93.62 232 GLU A N 1
ATOM 1847 C CA . GLU A 1 232 ? -11.489 12.157 15.503 1.00 93.62 232 GLU A CA 1
ATOM 1848 C C . GLU A 1 232 ? -10.744 12.356 14.182 1.00 93.62 232 GLU A C 1
ATOM 1850 O O . GLU A 1 232 ? -9.522 12.177 14.099 1.00 93.62 232 GLU A O 1
ATOM 1855 N N . LEU A 1 233 ? -11.504 12.707 13.148 1.00 94.44 233 LEU A N 1
ATOM 1856 C CA . LEU A 1 233 ? -10.995 13.036 11.823 1.00 94.44 233 LEU A CA 1
ATOM 1857 C C . LEU A 1 233 ? -11.156 14.535 11.591 1.00 94.44 233 LEU A C 1
ATOM 1859 O O . LEU A 1 233 ? -12.120 15.145 12.059 1.00 94.44 233 LEU A O 1
ATOM 1863 N N . SER A 1 234 ? -10.211 15.116 10.868 1.00 88.50 234 SER A N 1
ATOM 1864 C CA . SER A 1 234 ? -10.219 16.525 10.491 1.00 88.50 234 SER A CA 1
ATOM 1865 C C . SER A 1 234 ? -10.319 16.666 8.984 1.00 88.50 234 SER A C 1
ATOM 1867 O O . SER A 1 234 ? -9.887 15.776 8.254 1.00 88.50 234 SER A O 1
ATOM 1869 N N . HIS A 1 235 ? -10.838 17.814 8.551 1.00 84.06 235 HIS A N 1
ATOM 1870 C CA . HIS A 1 235 ? -10.827 18.225 7.151 1.00 84.06 235 HIS A CA 1
ATOM 1871 C C . HIS A 1 235 ? -9.434 18.120 6.537 1.00 84.06 235 HIS A C 1
ATOM 1873 O O . HIS A 1 235 ? -8.454 18.464 7.203 1.00 84.06 235 HIS A O 1
ATOM 1879 N N . ASP A 1 236 ? -9.375 17.689 5.282 1.00 84.69 236 ASP A N 1
ATOM 1880 C CA . ASP A 1 236 ? -8.136 17.552 4.524 1.00 84.69 236 ASP A CA 1
ATOM 1881 C C . ASP A 1 236 ? -8.406 17.760 3.025 1.00 84.69 236 ASP A C 1
ATOM 1883 O O . ASP A 1 236 ? -8.869 16.855 2.334 1.00 84.69 236 ASP A O 1
ATOM 1887 N N . ASP A 1 237 ? -8.145 18.979 2.543 1.00 81.81 237 ASP A N 1
ATOM 1888 C CA . ASP A 1 237 ? -8.348 19.368 1.138 1.00 81.81 237 ASP A CA 1
ATOM 1889 C C . ASP A 1 237 ? -7.290 18.786 0.190 1.00 81.81 237 ASP A C 1
ATOM 1891 O O . ASP A 1 237 ? -7.524 18.686 -1.016 1.00 81.81 237 ASP A O 1
ATOM 1895 N N . ASP A 1 238 ? -6.120 18.428 0.716 1.00 88.00 238 ASP A N 1
ATOM 1896 C CA . ASP A 1 238 ? -4.953 18.048 -0.081 1.00 88.00 238 ASP A CA 1
ATOM 1897 C C . ASP A 1 238 ? -4.739 16.527 -0.125 1.00 88.00 238 ASP A C 1
ATOM 1899 O O . ASP A 1 238 ? -3.984 16.026 -0.969 1.00 88.00 238 ASP A O 1
ATOM 1903 N N . GLY A 1 239 ? -5.451 15.793 0.733 1.00 91.69 239 GLY A N 1
ATOM 1904 C CA . GLY A 1 239 ? -5.279 14.363 0.918 1.00 91.69 239 GLY A CA 1
ATOM 1905 C C . GLY A 1 239 ? -4.053 14.052 1.780 1.00 91.69 239 GLY A C 1
ATOM 1906 O O . GLY A 1 239 ? -3.388 14.951 2.295 1.00 91.69 239 GLY A O 1
ATOM 1907 N N . PRO A 1 240 ? -3.705 12.763 1.930 1.00 94.44 240 PRO A N 1
ATOM 1908 C CA . PRO A 1 240 ? -2.657 12.378 2.859 1.00 94.44 240 PRO A CA 1
ATOM 1909 C C . PRO A 1 240 ? -1.296 12.926 2.408 1.00 94.44 240 PRO A C 1
ATOM 1911 O O . PRO A 1 240 ? -0.878 12.743 1.263 1.00 94.44 240 PRO A O 1
ATOM 1914 N N . ASN A 1 241 ? -0.558 13.533 3.334 1.00 93.00 241 ASN A N 1
ATOM 1915 C CA . ASN A 1 241 ? 0.813 13.980 3.115 1.00 93.00 241 ASN A CA 1
ATOM 1916 C C . ASN A 1 241 ? 1.740 12.791 2.844 1.00 93.00 241 ASN A C 1
ATOM 1918 O O . ASN A 1 241 ? 1.499 11.668 3.294 1.00 93.00 241 ASN A O 1
ATOM 1922 N N . ALA A 1 242 ? 2.856 13.040 2.157 1.00 92.62 242 ALA A N 1
ATOM 1923 C CA . ALA A 1 242 ? 3.901 12.032 2.019 1.00 92.62 242 ALA A CA 1
ATOM 1924 C C . ALA A 1 242 ? 4.474 11.656 3.397 1.00 92.62 242 ALA A C 1
ATOM 1926 O O . ALA A 1 242 ? 4.695 12.507 4.260 1.00 92.62 242 ALA A O 1
ATOM 1927 N N . GLY A 1 243 ? 4.743 10.367 3.595 1.00 90.25 243 GLY A N 1
ATOM 1928 C CA . GLY A 1 243 ? 5.502 9.895 4.742 1.00 90.25 243 GLY A CA 1
ATOM 1929 C C . GLY A 1 243 ? 6.978 10.281 4.663 1.00 90.25 243 GLY A C 1
ATOM 1930 O O . GLY A 1 243 ? 7.470 10.753 3.642 1.00 90.25 243 GLY A O 1
ATOM 1931 N N . ALA A 1 244 ? 7.724 9.995 5.730 1.00 83.38 244 ALA A N 1
ATOM 1932 C CA . ALA A 1 244 ? 9.164 10.276 5.801 1.00 83.38 244 ALA A CA 1
ATOM 1933 C C . ALA A 1 244 ? 10.034 9.425 4.846 1.00 83.38 244 ALA A C 1
ATOM 1935 O O . ALA A 1 244 ? 11.252 9.584 4.815 1.00 83.38 244 ALA A O 1
ATOM 1936 N N . PHE A 1 245 ? 9.433 8.486 4.112 1.00 80.31 245 PHE A N 1
ATOM 1937 C CA . PHE A 1 245 ? 10.131 7.577 3.213 1.00 80.31 245 PHE A CA 1
ATOM 1938 C C . PHE A 1 245 ? 10.180 8.169 1.799 1.00 80.31 245 PHE A C 1
ATOM 1940 O O . PHE A 1 245 ? 9.146 8.258 1.137 1.00 80.31 245 PHE A O 1
ATOM 1947 N N . ASP A 1 246 ? 11.369 8.566 1.339 1.00 81.94 246 ASP A N 1
ATOM 1948 C CA . ASP A 1 246 ? 11.560 9.159 0.012 1.00 81.94 246 ASP A CA 1
ATOM 1949 C C . ASP A 1 246 ? 12.066 8.158 -1.046 1.00 81.94 246 ASP A C 1
ATOM 1951 O O . ASP A 1 246 ? 12.434 7.011 -0.769 1.00 81.94 246 ASP A O 1
ATOM 1955 N N . LEU A 1 247 ? 12.044 8.604 -2.304 1.00 84.50 247 LEU A N 1
ATOM 1956 C CA . LEU A 1 247 ? 12.407 7.795 -3.466 1.00 84.50 247 LEU A CA 1
ATOM 1957 C C . LEU A 1 247 ? 13.908 7.466 -3.526 1.00 84.50 247 LEU A C 1
ATOM 1959 O O . LEU A 1 247 ? 14.275 6.375 -3.966 1.00 84.50 247 LEU A O 1
ATOM 1963 N N . GLN A 1 248 ? 14.777 8.377 -3.082 1.00 84.12 248 GLN A N 1
ATOM 1964 C CA . GLN A 1 248 ? 16.223 8.154 -3.087 1.00 84.12 248 GLN A CA 1
ATOM 1965 C C . GLN A 1 248 ? 16.588 7.027 -2.118 1.00 84.12 248 GLN A C 1
ATOM 1967 O O . GLN A 1 248 ? 17.319 6.099 -2.473 1.00 84.12 248 GLN A O 1
ATOM 1972 N N . TRP A 1 249 ? 16.005 7.043 -0.920 1.00 85.06 249 TRP A N 1
ATOM 1973 C CA . TRP A 1 249 ? 16.150 5.966 0.049 1.00 85.06 249 TRP A CA 1
ATOM 1974 C C . TRP A 1 249 ? 15.654 4.625 -0.485 1.00 85.06 249 TRP A C 1
ATOM 1976 O O . TRP A 1 249 ? 16.324 3.610 -0.281 1.00 85.06 249 TRP A O 1
ATOM 1986 N N . ALA A 1 250 ? 14.531 4.597 -1.208 1.00 88.69 250 ALA A N 1
ATOM 1987 C CA . ALA A 1 250 ? 14.032 3.369 -1.824 1.00 88.69 250 ALA A CA 1
ATOM 1988 C C . ALA A 1 250 ? 15.062 2.745 -2.784 1.00 88.69 250 ALA A C 1
ATOM 1990 O O . ALA A 1 250 ? 15.335 1.542 -2.712 1.00 88.69 250 ALA A O 1
ATOM 1991 N N . TRP A 1 251 ? 15.697 3.564 -3.628 1.00 86.31 251 TRP A N 1
ATOM 1992 C CA . TRP A 1 251 ? 16.755 3.117 -4.535 1.00 86.31 251 TRP A CA 1
ATOM 1993 C C . TRP A 1 251 ? 18.016 2.648 -3.808 1.00 86.31 251 TRP A C 1
ATOM 1995 O O . TRP A 1 251 ? 18.583 1.617 -4.184 1.00 86.31 251 TRP A O 1
ATOM 2005 N N . ILE A 1 252 ? 18.429 3.339 -2.741 1.00 84.69 252 ILE A N 1
ATOM 2006 C CA . ILE A 1 252 ? 19.550 2.913 -1.887 1.00 84.69 252 ILE A CA 1
ATOM 2007 C C . ILE A 1 252 ? 19.271 1.527 -1.293 1.00 84.69 252 ILE A C 1
ATOM 2009 O O . ILE A 1 252 ? 20.116 0.631 -1.382 1.00 84.69 252 ILE A O 1
ATOM 2013 N N . VAL A 1 253 ? 18.077 1.313 -0.736 1.00 85.38 253 VAL A N 1
ATOM 2014 C CA . VAL A 1 253 ? 17.679 0.023 -0.156 1.00 85.38 253 VAL A CA 1
ATOM 2015 C C . VAL A 1 253 ? 17.723 -1.082 -1.216 1.00 85.38 253 VAL A C 1
ATOM 2017 O O . VAL A 1 253 ? 18.388 -2.102 -1.021 1.00 85.38 253 VAL A O 1
ATOM 2020 N N . VAL A 1 254 ? 17.091 -0.867 -2.370 1.00 84.12 254 VAL A N 1
ATOM 2021 C CA . VAL A 1 254 ? 16.981 -1.881 -3.431 1.00 84.12 254 VAL A CA 1
ATOM 2022 C C . VAL A 1 254 ? 18.329 -2.200 -4.093 1.00 84.12 254 VAL A C 1
ATOM 2024 O O . VAL A 1 254 ? 18.662 -3.373 -4.302 1.00 84.12 254 VAL A O 1
ATOM 2027 N N . ARG A 1 255 ? 19.136 -1.185 -4.424 1.00 80.00 255 ARG A N 1
ATOM 2028 C CA . ARG A 1 255 ? 20.388 -1.382 -5.175 1.00 80.00 255 ARG A CA 1
ATOM 2029 C C . ARG A 1 255 ? 21.592 -1.612 -4.286 1.00 80.00 255 ARG A C 1
ATOM 2031 O O . ARG A 1 255 ? 22.350 -2.544 -4.534 1.00 80.00 255 ARG A O 1
ATOM 2038 N N . GLN A 1 256 ? 21.791 -0.785 -3.267 1.00 76.31 256 GLN A N 1
ATOM 2039 C CA . GLN A 1 256 ? 23.003 -0.876 -2.458 1.00 76.31 256 GLN A CA 1
ATOM 2040 C C . GLN A 1 256 ? 22.870 -1.934 -1.369 1.00 76.31 256 GLN A C 1
ATOM 2042 O O . GLN A 1 256 ? 23.766 -2.758 -1.193 1.00 76.31 256 GLN A O 1
ATOM 2047 N N . MET A 1 257 ? 21.754 -1.922 -0.637 1.00 72.31 257 MET A N 1
ATOM 2048 C CA . MET A 1 257 ? 21.597 -2.807 0.518 1.00 72.31 257 MET A CA 1
ATOM 2049 C C . MET A 1 257 ? 21.184 -4.220 0.105 1.00 72.31 257 MET A C 1
ATOM 2051 O O . MET A 1 257 ? 21.640 -5.191 0.707 1.00 72.31 257 MET A O 1
ATOM 2055 N N . MET A 1 258 ? 20.345 -4.342 -0.926 1.00 78.12 258 MET A N 1
ATOM 2056 C CA . MET A 1 258 ? 19.822 -5.632 -1.388 1.00 78.12 258 MET A CA 1
ATOM 2057 C C . MET A 1 258 ? 20.507 -6.147 -2.658 1.00 78.12 258 MET A C 1
ATOM 2059 O O . MET A 1 258 ? 20.537 -7.358 -2.872 1.00 78.12 258 MET A O 1
ATOM 2063 N N . ALA A 1 259 ? 21.103 -5.265 -3.472 1.00 76.44 259 ALA A N 1
ATOM 2064 C CA . ALA A 1 259 ? 21.774 -5.612 -4.731 1.00 76.44 259 ALA A CA 1
ATOM 2065 C C . ALA A 1 259 ? 20.921 -6.509 -5.645 1.00 76.44 259 ALA A C 1
ATOM 2067 O O . ALA A 1 259 ? 21.408 -7.508 -6.188 1.00 76.44 259 ALA A O 1
ATOM 2068 N N . ALA A 1 260 ? 19.637 -6.158 -5.767 1.00 81.81 260 ALA A N 1
ATOM 2069 C CA . ALA A 1 260 ? 18.602 -7.029 -6.313 1.00 81.81 260 ALA A CA 1
ATOM 2070 C C . ALA A 1 260 ? 17.655 -6.293 -7.284 1.00 81.81 260 ALA A C 1
ATOM 2072 O O . ALA A 1 260 ? 16.459 -6.552 -7.321 1.00 81.81 260 ALA A O 1
ATOM 2073 N N . GLU A 1 261 ? 18.194 -5.410 -8.129 1.00 86.75 261 GLU A N 1
ATOM 2074 C CA . GLU A 1 261 ? 17.437 -4.714 -9.189 1.00 86.75 261 GLU A CA 1
ATOM 2075 C C . GLU A 1 261 ? 16.707 -5.667 -10.154 1.00 86.75 261 GLU A C 1
ATOM 2077 O O . GLU A 1 261 ? 15.621 -5.349 -10.631 1.00 86.75 261 GLU A O 1
ATOM 2082 N N . GLY A 1 262 ? 17.221 -6.885 -10.361 1.00 92.38 262 GLY A N 1
ATOM 2083 C CA . GLY A 1 262 ? 16.531 -7.904 -11.154 1.00 92.38 262 GLY A CA 1
ATOM 2084 C C . GLY A 1 262 ? 15.192 -8.379 -10.581 1.00 92.38 262 GLY A C 1
ATOM 2085 O O . GLY A 1 262 ? 14.398 -8.964 -11.313 1.00 92.38 262 GLY A O 1
ATOM 2086 N N . VAL A 1 263 ? 14.896 -8.083 -9.311 1.00 94.94 263 VAL A N 1
ATOM 2087 C CA . VAL A 1 263 ? 13.561 -8.276 -8.720 1.00 94.94 263 VAL A CA 1
ATOM 2088 C C . VAL A 1 263 ? 12.546 -7.352 -9.382 1.00 94.94 263 VAL A C 1
ATOM 2090 O O . VAL A 1 263 ? 11.452 -7.801 -9.709 1.00 94.94 263 VAL A O 1
ATOM 2093 N N . ILE A 1 264 ? 12.909 -6.090 -9.640 1.00 94.81 264 ILE A N 1
ATOM 2094 C CA . ILE A 1 264 ? 12.030 -5.129 -10.321 1.00 94.81 264 ILE A CA 1
ATOM 2095 C C . ILE A 1 264 ? 11.707 -5.629 -11.727 1.00 94.81 264 ILE A C 1
ATOM 2097 O O . ILE A 1 264 ? 10.540 -5.667 -12.104 1.00 94.81 264 ILE A O 1
ATOM 2101 N N . TYR A 1 265 ? 12.714 -6.120 -12.455 1.00 95.06 265 TYR A N 1
ATOM 2102 C CA . TYR A 1 265 ? 12.516 -6.694 -13.788 1.00 95.06 265 TYR A CA 1
ATOM 2103 C C . TYR A 1 265 ? 11.580 -7.906 -13.756 1.00 95.06 265 TYR A C 1
ATOM 2105 O O . TYR A 1 265 ? 10.682 -8.007 -14.582 1.00 95.06 265 TYR A O 1
ATOM 2113 N N . ALA A 1 266 ? 11.750 -8.804 -12.782 1.00 96.69 266 ALA A N 1
ATOM 2114 C CA . ALA A 1 266 ? 10.889 -9.973 -12.638 1.00 96.69 266 ALA A CA 1
ATOM 2115 C C . ALA A 1 266 ? 9.436 -9.600 -12.299 1.00 96.69 266 ALA A C 1
ATOM 2117 O O . ALA A 1 266 ? 8.507 -10.230 -12.804 1.00 96.69 266 ALA A O 1
ATOM 2118 N N . VAL A 1 267 ? 9.230 -8.569 -11.472 1.00 96.69 267 VAL A N 1
ATOM 2119 C CA . VAL A 1 267 ? 7.895 -8.033 -11.172 1.00 96.69 267 VAL A CA 1
ATOM 2120 C C . VAL A 1 267 ? 7.267 -7.444 -12.434 1.00 96.69 267 VAL A C 1
ATOM 2122 O O . VAL A 1 267 ? 6.130 -7.776 -12.754 1.00 96.69 267 VAL A O 1
ATOM 2125 N N . GLN A 1 268 ? 8.000 -6.616 -13.177 1.00 95.19 268 GLN A N 1
ATOM 2126 C CA . GLN A 1 268 ? 7.525 -6.000 -14.421 1.00 95.19 268 GLN A CA 1
ATOM 2127 C C . GLN A 1 268 ? 7.186 -7.050 -15.490 1.00 95.19 268 GLN A C 1
ATOM 2129 O O . GLN A 1 268 ? 6.109 -6.982 -16.082 1.00 95.19 268 GLN A O 1
ATOM 2134 N N . ASP A 1 269 ? 8.045 -8.059 -15.670 1.00 95.25 269 ASP A N 1
ATOM 2135 C CA . ASP A 1 269 ? 7.805 -9.195 -16.568 1.00 95.25 269 ASP A CA 1
ATOM 2136 C C . ASP A 1 269 ? 6.522 -9.951 -16.177 1.00 95.25 269 ASP A C 1
ATOM 2138 O O . ASP A 1 269 ? 5.697 -10.265 -17.038 1.00 95.25 269 ASP A O 1
ATOM 2142 N N . ALA A 1 270 ? 6.319 -10.215 -14.880 1.00 94.38 270 ALA A N 1
ATOM 2143 C CA . ALA A 1 270 ? 5.116 -10.878 -14.379 1.00 94.38 270 ALA A CA 1
ATOM 2144 C C . ALA A 1 270 ? 3.852 -10.034 -14.620 1.00 94.38 270 ALA A C 1
ATOM 2146 O O . ALA A 1 270 ? 2.838 -10.564 -15.079 1.00 94.38 270 ALA A O 1
ATOM 2147 N N . LEU A 1 271 ? 3.915 -8.723 -14.364 1.00 92.94 271 LEU A N 1
ATOM 2148 C CA . LEU A 1 271 ? 2.799 -7.799 -14.585 1.00 92.94 271 LEU A CA 1
ATOM 2149 C C . LEU A 1 271 ? 2.430 -7.678 -16.069 1.00 92.94 271 LEU A C 1
ATOM 2151 O O . LEU A 1 271 ? 1.247 -7.730 -16.400 1.00 92.94 271 LEU A O 1
ATOM 2155 N N . GLU A 1 272 ? 3.406 -7.548 -16.975 1.00 90.06 272 GLU A N 1
ATOM 2156 C CA . GLU A 1 272 ? 3.135 -7.514 -18.423 1.00 90.06 272 GLU A CA 1
ATOM 2157 C C . GLU A 1 272 ? 2.604 -8.854 -18.950 1.00 90.06 272 GLU A C 1
ATOM 2159 O O . GLU A 1 272 ? 1.807 -8.874 -19.887 1.00 90.06 272 GLU A O 1
ATOM 2164 N N . ALA A 1 273 ? 2.974 -9.973 -18.322 1.00 90.38 273 ALA A N 1
ATOM 2165 C CA . ALA A 1 273 ? 2.407 -11.287 -18.618 1.00 90.38 273 ALA A CA 1
ATOM 2166 C C . ALA A 1 273 ? 0.997 -11.506 -18.023 1.00 90.38 273 ALA A C 1
ATOM 2168 O O . ALA A 1 273 ? 0.431 -12.590 -18.186 1.00 90.38 273 ALA A O 1
ATOM 2169 N N . GLY A 1 274 ? 0.428 -10.512 -17.328 1.00 87.62 274 GLY A N 1
ATOM 2170 C CA . GLY A 1 274 ? -0.885 -10.598 -16.681 1.00 87.62 274 GLY A CA 1
ATOM 2171 C C . GLY A 1 274 ? -0.914 -11.510 -15.450 1.00 87.62 274 GLY A C 1
ATOM 2172 O O . GLY A 1 274 ? -1.970 -12.029 -15.090 1.00 87.62 274 GLY A O 1
ATOM 2173 N N . GLN A 1 275 ? 0.240 -11.751 -14.826 1.00 91.31 275 GLN A N 1
ATOM 2174 C CA . GLN A 1 275 ? 0.361 -12.534 -13.598 1.00 91.31 275 GLN A CA 1
ATOM 2175 C C . GLN A 1 275 ? 0.209 -11.644 -12.357 1.00 91.31 275 GLN A C 1
ATOM 2177 O O . GLN A 1 275 ? 0.332 -10.423 -12.433 1.00 91.31 275 GLN A O 1
ATOM 2182 N N . LEU A 1 276 ? -0.018 -12.274 -11.200 1.00 94.19 276 LEU A N 1
ATOM 2183 C CA . LEU A 1 276 ? -0.079 -11.607 -9.900 1.00 94.19 276 LEU A CA 1
ATOM 2184 C C . LEU A 1 276 ? 1.232 -11.834 -9.125 1.00 94.19 276 LEU A C 1
ATOM 2186 O O . LEU A 1 276 ? 1.366 -12.862 -8.449 1.00 94.19 276 LEU A O 1
ATOM 2190 N N . PRO A 1 277 ? 2.227 -10.935 -9.242 1.00 96.38 277 PRO A N 1
ATOM 2191 C CA . PRO A 1 277 ? 3.462 -11.044 -8.484 1.00 96.38 277 PRO A CA 1
ATOM 2192 C C . PRO A 1 277 ? 3.240 -10.777 -6.991 1.00 96.38 277 PRO A C 1
ATOM 2194 O O . PRO A 1 277 ? 2.616 -9.787 -6.601 1.00 96.38 277 PRO A O 1
ATOM 2197 N N . VAL A 1 278 ? 3.818 -11.647 -6.163 1.00 97.56 278 VAL A N 1
ATOM 2198 C CA . VAL A 1 278 ? 3.920 -11.493 -4.708 1.00 97.56 278 VAL A CA 1
ATOM 2199 C C . VAL A 1 278 ? 5.398 -11.436 -4.337 1.00 97.56 278 VAL A C 1
ATOM 2201 O O . VAL A 1 278 ? 6.123 -12.414 -4.524 1.00 97.56 278 VAL A O 1
ATOM 2204 N N . ILE A 1 279 ? 5.846 -10.295 -3.821 1.00 97.75 279 ILE A N 1
ATOM 2205 C CA . ILE A 1 279 ? 7.219 -10.066 -3.370 1.00 97.75 279 ILE A CA 1
ATOM 2206 C C . ILE A 1 279 ? 7.330 -10.495 -1.907 1.00 97.75 279 ILE A C 1
ATOM 2208 O O . ILE A 1 279 ? 6.595 -10.004 -1.053 1.00 97.75 279 ILE A O 1
ATOM 2212 N N . LEU A 1 280 ? 8.257 -11.396 -1.596 1.00 97.31 280 LEU A N 1
ATOM 2213 C CA . LEU A 1 280 ? 8.519 -11.772 -0.211 1.00 97.31 280 LEU A CA 1
ATOM 2214 C C . LEU A 1 280 ? 9.413 -10.733 0.465 1.00 97.31 280 LEU A C 1
ATOM 2216 O O . LEU A 1 280 ? 10.507 -10.447 -0.019 1.00 97.31 280 LEU A O 1
ATOM 2220 N N . THR A 1 281 ? 8.974 -10.201 1.601 1.00 95.19 281 THR A N 1
ATOM 2221 C CA . THR A 1 281 ? 9.696 -9.168 2.352 1.00 95.19 281 THR A CA 1
ATOM 2222 C C . THR A 1 281 ? 9.763 -9.502 3.837 1.00 95.19 281 THR A C 1
ATOM 2224 O O . THR A 1 281 ? 8.938 -10.245 4.375 1.00 95.19 281 THR A O 1
ATOM 2227 N N . LYS A 1 282 ? 10.774 -8.970 4.533 1.00 92.75 282 LYS A N 1
ATOM 2228 C CA . LYS A 1 282 ? 10.886 -9.106 5.994 1.00 92.75 282 LYS A CA 1
ATOM 2229 C C . LYS A 1 282 ? 9.912 -8.193 6.723 1.00 92.75 282 LYS A C 1
ATOM 2231 O O . LYS A 1 282 ? 9.427 -8.548 7.790 1.00 92.75 282 LYS A O 1
ATOM 2236 N N . THR A 1 283 ? 9.681 -7.002 6.179 1.00 92.19 283 THR A N 1
ATOM 2237 C CA . THR A 1 283 ? 8.836 -5.971 6.784 1.00 92.19 283 THR A CA 1
ATOM 2238 C C . THR A 1 283 ? 7.997 -5.269 5.721 1.00 92.19 283 THR A C 1
ATOM 2240 O O . THR A 1 283 ? 8.316 -5.297 4.528 1.00 92.19 283 THR A O 1
ATOM 2243 N N . SER A 1 284 ? 6.937 -4.589 6.156 1.00 92.19 284 SER A N 1
ATOM 2244 C CA . SER A 1 284 ? 6.142 -3.720 5.283 1.00 92.19 284 SER A CA 1
ATOM 2245 C C . SER A 1 284 ? 6.942 -2.507 4.787 1.00 92.19 284 SER A C 1
ATOM 2247 O O . SER A 1 284 ? 6.702 -2.036 3.685 1.00 92.19 284 SER A O 1
ATOM 2249 N N . VAL A 1 285 ? 7.958 -2.052 5.533 1.00 91.88 285 VAL A N 1
ATOM 2250 C CA . VAL A 1 285 ? 8.876 -0.985 5.087 1.00 91.88 285 VAL A CA 1
ATOM 2251 C C . VAL A 1 285 ? 9.727 -1.441 3.899 1.00 91.88 285 VAL A C 1
ATOM 2253 O O . VAL A 1 285 ? 9.880 -0.706 2.927 1.00 91.88 285 VAL A O 1
ATOM 2256 N N . GLU A 1 286 ? 10.252 -2.670 3.942 1.00 93.00 286 GLU A N 1
ATOM 2257 C CA . GLU A 1 286 ? 10.954 -3.258 2.795 1.00 93.00 286 GLU A CA 1
ATOM 2258 C C . GLU A 1 286 ? 10.022 -3.381 1.579 1.00 93.00 286 GLU A C 1
ATOM 2260 O O . GLU A 1 286 ? 10.429 -3.057 0.465 1.00 93.00 286 GLU A O 1
ATOM 2265 N N . ALA A 1 287 ? 8.762 -3.776 1.785 1.00 95.44 287 ALA A N 1
ATOM 2266 C CA . ALA A 1 287 ? 7.763 -3.809 0.715 1.00 95.44 287 ALA A CA 1
ATOM 2267 C C . ALA A 1 287 ? 7.536 -2.435 0.074 1.00 95.44 287 ALA A C 1
ATOM 2269 O O . ALA A 1 287 ? 7.511 -2.329 -1.153 1.00 95.44 287 ALA A O 1
ATOM 2270 N N . THR A 1 288 ? 7.434 -1.382 0.886 1.00 95.06 288 THR A N 1
ATOM 2271 C CA . THR A 1 288 ? 7.306 -0.003 0.404 1.00 95.06 288 THR A CA 1
ATOM 2272 C C . THR A 1 288 ? 8.487 0.398 -0.475 1.00 95.06 288 THR A C 1
ATOM 2274 O O . THR A 1 288 ? 8.266 1.011 -1.513 1.00 95.06 288 THR A O 1
ATOM 2277 N N . ALA A 1 289 ? 9.723 0.006 -0.139 1.00 94.12 289 ALA A N 1
ATOM 2278 C CA . ALA A 1 289 ? 10.893 0.284 -0.978 1.00 94.12 289 ALA A CA 1
ATOM 2279 C C . ALA A 1 289 ? 10.767 -0.343 -2.378 1.00 94.12 289 ALA A C 1
ATOM 2281 O O . ALA A 1 289 ? 10.971 0.337 -3.385 1.00 94.12 289 ALA A O 1
ATOM 2282 N N . TRP A 1 290 ? 10.366 -1.617 -2.451 1.00 95.88 290 TRP A N 1
ATOM 2283 C CA . TRP A 1 290 ? 10.154 -2.315 -3.723 1.00 95.88 290 TRP A CA 1
ATOM 2284 C C . TRP A 1 290 ? 9.043 -1.680 -4.563 1.00 95.88 290 TRP A C 1
ATOM 2286 O O . TRP A 1 290 ? 9.225 -1.449 -5.758 1.00 95.88 290 TRP A O 1
ATOM 2296 N N . ILE A 1 291 ? 7.904 -1.367 -3.942 1.00 96.44 291 ILE A N 1
ATOM 2297 C CA . ILE A 1 291 ? 6.751 -0.753 -4.617 1.00 96.44 291 ILE A CA 1
ATOM 2298 C C . ILE A 1 291 ? 7.068 0.685 -5.050 1.00 96.44 291 ILE A C 1
ATOM 2300 O O . ILE A 1 291 ? 6.639 1.100 -6.124 1.00 96.44 291 ILE A O 1
ATOM 2304 N N . MET A 1 292 ? 7.844 1.437 -4.267 1.00 94.12 292 MET A N 1
ATOM 2305 C CA . MET A 1 292 ? 8.318 2.781 -4.615 1.00 94.12 292 MET A CA 1
ATOM 2306 C C . MET A 1 292 ? 9.194 2.760 -5.863 1.00 94.12 292 MET A C 1
ATOM 2308 O O . MET A 1 292 ? 8.933 3.495 -6.816 1.00 94.12 292 MET A O 1
ATOM 2312 N N . VAL A 1 293 ? 10.185 1.866 -5.888 1.00 92.94 293 VAL A N 1
ATOM 2313 C CA . VAL A 1 293 ? 11.036 1.684 -7.064 1.00 92.94 293 VAL A CA 1
ATOM 2314 C C . VAL A 1 293 ? 10.211 1.220 -8.262 1.00 92.94 293 VAL A C 1
ATOM 2316 O O . VAL A 1 293 ? 10.383 1.751 -9.349 1.00 92.94 293 VAL A O 1
ATOM 2319 N N . LEU A 1 294 ? 9.259 0.301 -8.097 1.00 94.38 294 LEU A N 1
ATOM 2320 C CA . LEU A 1 294 ? 8.373 -0.077 -9.199 1.00 94.38 294 LEU A CA 1
ATOM 2321 C C . LEU A 1 294 ? 7.548 1.119 -9.707 1.00 94.38 294 LEU A C 1
ATOM 2323 O O . LEU A 1 294 ? 7.473 1.337 -10.914 1.00 94.38 294 LEU A O 1
ATOM 2327 N N . SER A 1 295 ? 6.966 1.907 -8.800 1.00 93.00 295 SER A N 1
ATOM 2328 C CA . SER A 1 295 ? 6.120 3.060 -9.138 1.00 93.00 295 SER A CA 1
ATOM 2329 C C . SER A 1 295 ? 6.874 4.086 -9.978 1.00 93.00 295 SER A C 1
ATOM 2331 O O . SER A 1 295 ? 6.329 4.589 -10.954 1.00 93.00 295 SER A O 1
ATOM 2333 N N . CYS A 1 296 ? 8.148 4.337 -9.659 1.00 89.69 296 CYS A N 1
ATOM 2334 C CA . CYS A 1 296 ? 8.963 5.305 -10.392 1.00 89.69 296 CYS A CA 1
ATOM 2335 C C . CYS A 1 296 ? 9.374 4.858 -11.803 1.00 89.69 296 CYS A C 1
ATOM 2337 O O . CYS A 1 296 ? 9.883 5.666 -12.568 1.00 89.69 296 CYS A O 1
ATOM 2339 N N . THR A 1 297 ? 9.131 3.594 -12.167 1.00 89.50 297 THR A N 1
ATOM 2340 C CA . THR A 1 297 ? 9.331 3.086 -13.538 1.00 89.50 297 THR A CA 1
ATOM 2341 C C . THR A 1 297 ? 8.120 3.297 -14.445 1.00 89.50 297 THR A C 1
ATOM 2343 O O . THR A 1 297 ? 8.139 2.873 -15.602 1.00 89.50 297 THR A O 1
ATOM 2346 N N . MET A 1 298 ? 7.067 3.924 -13.922 1.00 87.62 298 MET A N 1
ATOM 2347 C CA . MET A 1 298 ? 5.845 4.306 -14.622 1.00 87.62 298 MET A CA 1
ATOM 2348 C C . MET A 1 298 ? 5.728 5.830 -14.600 1.00 87.62 298 MET A C 1
ATOM 2350 O O . MET A 1 298 ? 6.276 6.480 -13.709 1.00 87.62 298 MET A O 1
ATOM 2354 N N . SER A 1 299 ? 4.975 6.410 -15.535 1.00 85.38 299 SER A N 1
ATOM 2355 C CA . SER A 1 299 ? 4.578 7.812 -15.371 1.00 85.38 299 SER A CA 1
ATOM 2356 C C . SER A 1 299 ? 3.707 7.973 -14.117 1.00 85.38 299 SER A C 1
ATOM 2358 O O . SER A 1 299 ? 3.003 7.046 -13.699 1.00 85.38 299 SER A O 1
ATOM 2360 N N . VAL A 1 300 ? 3.693 9.172 -13.529 1.00 86.69 300 VAL A N 1
ATOM 2361 C CA . VAL A 1 300 ? 2.848 9.495 -12.360 1.00 86.69 300 VAL A CA 1
ATOM 2362 C C . VAL A 1 300 ? 1.380 9.152 -12.615 1.00 86.69 300 VAL A C 1
ATOM 2364 O O . VAL A 1 300 ? 0.709 8.574 -11.758 1.00 86.69 300 VAL A O 1
ATOM 2367 N N . LYS A 1 301 ? 0.888 9.460 -13.820 1.00 86.31 301 LYS A N 1
ATOM 2368 C CA . LYS A 1 301 ? -0.489 9.167 -14.222 1.00 86.31 301 LYS A CA 1
ATOM 2369 C C . LYS A 1 301 ? -0.762 7.664 -14.250 1.00 86.31 301 LYS A C 1
ATOM 2371 O O . LYS A 1 301 ? -1.787 7.223 -13.736 1.00 86.31 301 LYS A O 1
ATOM 2376 N N . GLU A 1 302 ? 0.134 6.866 -14.827 1.00 87.88 302 GLU A N 1
ATOM 2377 C CA . GLU A 1 302 ? -0.036 5.410 -14.875 1.00 87.88 302 GLU A CA 1
ATOM 2378 C C . GLU A 1 302 ? 0.069 4.780 -13.486 1.00 87.88 302 GLU A C 1
ATOM 2380 O O . GLU A 1 302 ? -0.707 3.884 -13.164 1.00 87.88 302 GLU A O 1
ATOM 2385 N N . ALA A 1 303 ? 0.988 5.248 -12.638 1.00 89.88 303 ALA A N 1
ATOM 2386 C CA . ALA A 1 303 ? 1.101 4.754 -11.270 1.00 89.88 303 ALA A CA 1
ATOM 2387 C C . ALA A 1 303 ? -0.180 5.025 -10.461 1.00 89.88 303 ALA A C 1
ATOM 2389 O O . ALA A 1 303 ? -0.616 4.164 -9.703 1.00 89.88 303 ALA A O 1
ATOM 2390 N N . ARG A 1 304 ? -0.820 6.186 -10.654 1.00 90.31 304 ARG A N 1
ATOM 2391 C CA . ARG A 1 304 ? -2.098 6.524 -10.007 1.00 90.31 304 ARG A CA 1
ATOM 2392 C C . ARG A 1 304 ? -3.296 5.777 -10.593 1.00 90.31 304 ARG A C 1
ATOM 2394 O O . ARG A 1 304 ? -4.175 5.393 -9.850 1.00 90.31 304 ARG A O 1
ATOM 2401 N N . SER A 1 305 ? -3.352 5.553 -11.902 1.00 87.56 305 SER A N 1
ATOM 2402 C CA . SER A 1 305 ? -4.551 4.982 -12.550 1.00 87.56 305 SER A CA 1
ATOM 2403 C C . SER A 1 305 ? -4.501 3.467 -12.755 1.00 87.56 305 SER A C 1
ATOM 2405 O O . SER A 1 305 ? -5.539 2.835 -12.931 1.00 87.56 305 SER A O 1
ATOM 2407 N N . LEU A 1 306 ? -3.308 2.863 -12.760 1.00 88.38 306 LEU A N 1
ATOM 2408 C CA . LEU A 1 306 ? -3.131 1.462 -13.149 1.00 88.38 306 LEU A CA 1
ATOM 2409 C C . LEU A 1 306 ? -2.449 0.609 -12.089 1.00 88.38 306 LEU A C 1
ATOM 2411 O O . LEU A 1 306 ? -2.663 -0.600 -12.104 1.00 88.38 306 LEU A O 1
ATOM 2415 N N . LEU A 1 307 ? -1.609 1.166 -11.214 1.00 92.50 307 LEU A N 1
ATOM 2416 C CA . LEU A 1 307 ? -0.859 0.355 -10.256 1.00 92.50 307 LEU A CA 1
ATOM 2417 C C . LEU A 1 307 ? -1.651 0.170 -8.959 1.00 92.50 307 LEU A C 1
ATOM 2419 O O . LEU A 1 307 ? -1.721 1.068 -8.128 1.00 92.50 307 LEU A O 1
ATOM 2423 N N . ARG A 1 308 ? -2.186 -1.032 -8.753 1.00 95.25 308 ARG A N 1
ATOM 2424 C CA . ARG A 1 308 ? -2.678 -1.486 -7.450 1.00 95.25 308 ARG A CA 1
ATOM 2425 C C . ARG A 1 308 ? -1.532 -2.120 -6.675 1.00 95.25 308 ARG A C 1
ATOM 2427 O O . ARG A 1 308 ? -0.785 -2.932 -7.227 1.00 95.25 308 ARG A O 1
ATOM 2434 N N . PHE A 1 309 ? -1.428 -1.830 -5.383 1.00 96.38 309 PHE A N 1
ATOM 2435 C CA . PHE A 1 309 ? -0.459 -2.524 -4.541 1.00 96.38 309 PHE A CA 1
ATOM 2436 C C . PHE A 1 309 ? -0.928 -2.743 -3.110 1.00 96.38 309 PHE A C 1
ATOM 2438 O O . PHE A 1 309 ? -1.771 -2.002 -2.620 1.00 96.38 309 PHE A O 1
ATOM 2445 N N . SER A 1 310 ? -0.331 -3.729 -2.434 1.00 96.38 310 SER A N 1
ATOM 2446 C CA . SER A 1 310 ? -0.439 -3.932 -0.983 1.00 96.38 310 SER A CA 1
ATOM 2447 C C . SER A 1 310 ? 0.926 -4.264 -0.379 1.00 96.38 310 SER A C 1
ATOM 2449 O O . SER A 1 310 ? 1.643 -5.115 -0.908 1.00 96.38 310 SER A O 1
ATOM 2451 N N . THR A 1 311 ? 1.289 -3.619 0.732 1.00 97.19 311 THR A N 1
ATOM 2452 C CA . THR A 1 311 ? 2.581 -3.826 1.418 1.00 97.19 311 THR A CA 1
ATOM 2453 C C . THR A 1 311 ? 2.610 -5.042 2.342 1.00 97.19 311 THR A C 1
ATOM 2455 O O . THR A 1 311 ? 3.675 -5.382 2.861 1.00 97.19 311 THR A O 1
ATOM 2458 N N . PHE A 1 312 ? 1.460 -5.671 2.602 1.00 95.56 312 PHE A N 1
ATOM 2459 C CA . PHE A 1 312 ? 1.371 -6.807 3.513 1.00 95.56 312 PHE A CA 1
ATOM 2460 C C . PHE A 1 312 ? 0.117 -7.647 3.253 1.00 95.56 312 PHE A C 1
ATOM 2462 O O . PHE A 1 312 ? -1.001 -7.232 3.555 1.00 95.56 312 PHE A O 1
ATOM 2469 N N . GLU A 1 313 ? 0.308 -8.868 2.771 1.00 94.88 313 GLU A N 1
ATOM 2470 C CA . GLU A 1 313 ? -0.740 -9.874 2.629 1.00 94.88 313 GLU A CA 1
ATOM 2471 C C . GLU A 1 313 ? -0.329 -11.179 3.304 1.00 94.88 313 GLU A C 1
ATOM 2473 O O . GLU A 1 313 ? 0.804 -11.641 3.160 1.00 94.88 313 GLU A O 1
ATOM 2478 N N . ARG A 1 314 ? -1.273 -11.797 4.019 1.00 93.56 314 ARG A N 1
ATOM 2479 C CA . ARG A 1 314 ? -1.097 -13.135 4.592 1.00 93.56 314 ARG A CA 1
ATOM 2480 C C . ARG A 1 314 ? -1.743 -14.172 3.694 1.00 93.56 314 ARG A C 1
ATOM 2482 O O . ARG A 1 314 ? -2.912 -14.026 3.340 1.00 93.56 314 ARG A O 1
ATOM 2489 N N . ALA A 1 315 ? -1.039 -15.262 3.409 1.00 92.88 315 ALA A N 1
ATOM 2490 C CA . ALA A 1 315 ? -1.547 -16.352 2.578 1.00 92.88 315 ALA A CA 1
ATOM 2491 C C . ALA A 1 315 ? -2.825 -16.988 3.157 1.00 92.88 315 ALA A C 1
ATOM 2493 O O . ALA A 1 315 ? -3.670 -17.481 2.415 1.00 92.88 315 ALA A O 1
ATOM 2494 N N . THR A 1 316 ? -2.990 -16.958 4.483 1.00 88.94 316 THR A N 1
ATOM 2495 C CA . THR A 1 316 ? -4.141 -17.541 5.196 1.00 88.94 316 THR A CA 1
ATOM 2496 C C . THR A 1 316 ? -5.458 -16.807 4.953 1.00 88.94 316 THR A C 1
ATOM 2498 O O . THR A 1 316 ? -6.516 -17.425 5.046 1.00 88.94 316 THR A O 1
ATOM 2501 N N . SER A 1 317 ? -5.405 -15.512 4.643 1.00 84.94 317 SER A N 1
ATOM 2502 C CA . SER A 1 317 ? -6.567 -14.671 4.327 1.00 84.94 317 SER A CA 1
ATOM 2503 C C . SER A 1 317 ? -6.569 -14.208 2.869 1.00 84.94 317 SER A C 1
ATOM 2505 O O . SER A 1 317 ? -7.318 -13.301 2.511 1.00 84.94 317 SER A O 1
ATOM 2507 N N . PHE A 1 318 ? -5.698 -14.784 2.040 1.00 87.56 318 PHE A N 1
ATOM 2508 C CA . PHE A 1 318 ? -5.498 -14.350 0.671 1.00 87.56 318 PHE A CA 1
ATOM 2509 C C . PHE A 1 318 ? -6.509 -14.993 -0.276 1.00 87.56 318 PHE A C 1
ATOM 2511 O O . PHE A 1 318 ? -6.574 -16.215 -0.418 1.00 87.56 318 PHE A O 1
ATOM 2518 N N . GLU A 1 319 ? -7.247 -14.157 -0.998 1.00 85.69 319 GLU A N 1
ATOM 2519 C CA . GLU A 1 319 ? -8.163 -14.590 -2.044 1.00 85.69 319 GLU A CA 1
ATOM 2520 C C . GLU A 1 319 ? -7.722 -14.007 -3.386 1.00 85.69 319 GLU A C 1
ATOM 2522 O O . GLU A 1 319 ? -7.887 -12.816 -3.639 1.00 85.69 319 GLU A O 1
ATOM 2527 N N . VAL A 1 320 ? -7.205 -14.861 -4.281 1.00 84.19 320 VAL A N 1
ATOM 2528 C CA . VAL A 1 320 ? -6.721 -14.446 -5.615 1.00 84.19 320 VAL A CA 1
ATOM 2529 C C . VAL A 1 320 ? -7.761 -13.596 -6.337 1.00 84.19 320 VAL A C 1
ATOM 2531 O O . VAL A 1 320 ? -7.409 -12.590 -6.930 1.00 84.19 320 VAL A O 1
ATOM 2534 N N . ARG A 1 321 ? -9.049 -13.957 -6.264 1.00 81.88 321 ARG A N 1
ATOM 2535 C CA . ARG A 1 321 ? -10.129 -13.237 -6.959 1.00 81.88 321 ARG A CA 1
ATOM 2536 C C . ARG A 1 321 ? -10.310 -11.798 -6.487 1.00 81.88 321 ARG A C 1
ATOM 2538 O O . ARG A 1 321 ? -10.733 -10.975 -7.280 1.00 81.88 321 ARG A O 1
ATOM 2545 N N . SER A 1 322 ? -9.974 -11.491 -5.238 1.00 80.19 322 SER A N 1
ATOM 2546 C CA . SER A 1 322 ? -10.055 -10.128 -4.709 1.00 80.19 322 SER A CA 1
ATOM 2547 C C . SER A 1 322 ? -8.951 -9.211 -5.246 1.00 80.19 322 SER A C 1
ATOM 2549 O O . SER A 1 322 ? -9.023 -7.992 -5.066 1.00 80.19 322 SER A O 1
ATOM 2551 N N . PHE A 1 323 ? -7.930 -9.799 -5.875 1.00 79.31 323 PHE A N 1
ATOM 2552 C CA . PHE A 1 323 ? -6.778 -9.128 -6.481 1.00 79.31 323 PHE A CA 1
ATOM 2553 C C . PHE A 1 323 ? -6.663 -9.378 -7.990 1.00 79.31 323 PHE A C 1
ATOM 2555 O O . PHE A 1 323 ? -5.968 -8.640 -8.681 1.00 79.31 323 PHE A O 1
ATOM 2562 N N . ALA A 1 324 ? -7.350 -10.398 -8.510 1.00 65.12 324 ALA A N 1
ATOM 2563 C CA . ALA A 1 324 ? -7.523 -10.632 -9.931 1.00 65.12 324 ALA A CA 1
ATOM 2564 C C . ALA A 1 324 ? -8.303 -9.441 -10.495 1.00 65.12 324 ALA A C 1
ATOM 2566 O O . ALA A 1 324 ? -9.425 -9.179 -10.072 1.00 65.12 324 ALA A O 1
ATOM 2567 N N . ALA A 1 325 ? -7.645 -8.682 -11.365 1.00 59.28 325 ALA A N 1
ATOM 2568 C CA . ALA A 1 325 ? -8.027 -7.321 -11.708 1.00 59.28 325 ALA A CA 1
ATOM 2569 C C . ALA A 1 325 ? -9.489 -7.182 -12.176 1.00 59.28 325 ALA A C 1
ATOM 2571 O O . ALA A 1 325 ? -9.899 -7.833 -13.137 1.00 59.28 325 ALA A O 1
ATOM 2572 N N . GLU A 1 326 ? -10.231 -6.262 -11.549 1.00 57.81 326 GLU A N 1
ATOM 2573 C CA . GLU A 1 326 ? -11.318 -5.530 -12.218 1.00 57.81 326 GLU A CA 1
ATOM 2574 C C . GLU A 1 326 ? -10.728 -4.389 -13.075 1.00 57.81 326 GLU A C 1
ATOM 2576 O O . GLU A 1 326 ? -11.235 -4.124 -14.161 1.00 57.81 326 GLU A O 1
ATOM 2581 N N . VAL A 1 327 ? -9.597 -3.790 -12.653 1.00 58.84 327 VAL A N 1
ATOM 2582 C CA . VAL A 1 327 ? -8.792 -2.790 -13.389 1.00 58.84 327 VAL A CA 1
ATOM 2583 C C . VAL A 1 327 ? -7.309 -2.893 -12.959 1.00 58.84 327 VAL A C 1
ATOM 2585 O O . VAL A 1 327 ? -7.026 -3.135 -11.787 1.00 58.84 327 VAL A O 1
ATOM 2588 N N . GLY A 1 328 ? -6.357 -2.702 -13.885 1.00 74.31 328 GLY A N 1
ATOM 2589 C CA . GLY A 1 328 ? -4.947 -2.392 -13.571 1.00 74.31 328 GLY A CA 1
ATOM 2590 C C . GLY A 1 328 ? -3.951 -3.556 -13.374 1.00 74.31 328 GLY A C 1
ATOM 2591 O O . GLY A 1 328 ? -4.258 -4.735 -13.541 1.00 74.31 328 GLY A O 1
ATOM 2592 N N . ARG A 1 329 ? -2.707 -3.184 -13.040 1.00 89.44 329 ARG A N 1
ATOM 2593 C CA . ARG A 1 329 ? -1.556 -4.037 -12.688 1.00 89.44 329 ARG A CA 1
ATOM 2594 C C . ARG A 1 329 ? -1.477 -4.148 -11.166 1.00 89.44 329 ARG A C 1
ATOM 2596 O O . ARG A 1 329 ? -1.371 -3.127 -10.497 1.00 89.44 329 ARG A O 1
ATOM 2603 N N . THR A 1 330 ? -1.501 -5.363 -10.618 1.00 94.38 330 THR A N 1
ATOM 2604 C CA . THR A 1 330 ? -1.490 -5.575 -9.159 1.00 94.38 330 THR A CA 1
ATOM 2605 C C . THR A 1 330 ? -0.189 -6.217 -8.697 1.00 94.38 330 THR A C 1
ATOM 2607 O O . THR A 1 330 ? 0.162 -7.291 -9.176 1.00 94.38 330 THR A O 1
ATOM 2610 N N . VAL A 1 331 ? 0.493 -5.600 -7.731 1.00 96.12 331 VAL A N 1
ATOM 2611 C CA . VAL A 1 331 ? 1.664 -6.170 -7.043 1.00 96.12 331 VAL A CA 1
ATOM 2612 C C . VAL A 1 331 ? 1.405 -6.266 -5.547 1.00 96.12 331 VAL A C 1
ATOM 2614 O O . VAL A 1 331 ? 0.852 -5.358 -4.938 1.00 96.12 331 VAL A O 1
ATOM 2617 N N . LEU A 1 332 ? 1.806 -7.365 -4.927 1.00 96.50 332 LEU A N 1
ATOM 2618 C CA . LEU A 1 332 ? 1.589 -7.577 -3.500 1.00 96.50 332 LEU A CA 1
ATOM 2619 C C . LEU A 1 332 ? 2.911 -7.874 -2.816 1.00 96.50 332 LEU A C 1
ATOM 2621 O O . LEU A 1 332 ? 3.822 -8.419 -3.437 1.00 96.50 332 LEU A O 1
ATOM 2625 N N . ALA A 1 333 ? 2.996 -7.572 -1.530 1.00 97.44 333 ALA A N 1
ATOM 2626 C CA . ALA A 1 333 ? 4.072 -8.044 -0.682 1.00 97.44 333 ALA A CA 1
ATOM 2627 C C . ALA A 1 333 ? 3.541 -8.964 0.415 1.00 97.44 333 ALA A C 1
ATOM 2629 O O . ALA A 1 333 ? 2.436 -8.779 0.925 1.00 97.44 333 ALA A O 1
ATOM 2630 N N . ALA A 1 334 ? 4.343 -9.957 0.773 1.00 96.44 334 ALA A N 1
ATOM 2631 C CA . ALA A 1 334 ? 4.009 -10.948 1.781 1.00 96.44 334 ALA A CA 1
ATOM 2632 C C . ALA A 1 334 ? 5.200 -11.209 2.710 1.00 96.44 334 ALA A C 1
ATOM 2634 O O . ALA A 1 334 ? 6.348 -11.136 2.265 1.00 96.44 334 ALA A O 1
ATOM 2635 N N . PRO A 1 335 ? 4.956 -11.568 3.983 1.00 95.50 335 PRO A N 1
ATOM 2636 C CA . PRO A 1 335 ? 6.016 -12.003 4.881 1.00 95.50 335 PRO A CA 1
ATOM 2637 C C . PRO A 1 335 ? 6.767 -13.218 4.340 1.00 95.50 335 PRO A C 1
ATOM 2639 O O . PRO A 1 335 ? 6.178 -14.109 3.727 1.00 95.50 335 PRO A O 1
ATOM 2642 N N . LEU A 1 336 ? 8.060 -13.300 4.654 1.00 95.00 336 LEU A N 1
ATOM 2643 C CA .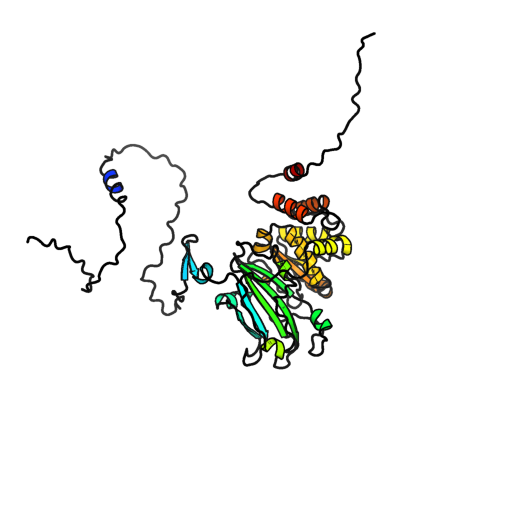 LEU A 1 336 ? 8.898 -14.454 4.307 1.00 95.00 336 LEU A CA 1
ATOM 2644 C C . LEU A 1 336 ? 8.318 -15.796 4.789 1.00 95.00 336 LEU A C 1
ATOM 2646 O O . LEU A 1 336 ? 8.492 -16.808 4.112 1.00 95.00 336 LEU A O 1
ATOM 2650 N N . ASP A 1 337 ? 7.641 -15.804 5.938 1.00 94.25 337 ASP A N 1
ATOM 2651 C CA . ASP A 1 337 ? 7.084 -17.019 6.549 1.00 94.25 337 ASP A CA 1
ATOM 2652 C C . ASP A 1 337 ? 5.920 -17.614 5.741 1.00 94.25 337 ASP A C 1
ATOM 2654 O O . ASP A 1 337 ? 5.626 -18.806 5.849 1.00 94.25 337 ASP A O 1
ATOM 2658 N N . ASP A 1 338 ? 5.306 -16.816 4.864 1.00 95.44 338 ASP A N 1
ATOM 2659 C CA . ASP A 1 338 ? 4.195 -17.241 4.018 1.00 95.44 338 ASP A CA 1
ATOM 2660 C C . ASP A 1 338 ? 4.664 -17.757 2.633 1.00 95.44 338 ASP A C 1
ATOM 2662 O O . ASP A 1 338 ? 3.826 -18.102 1.799 1.00 95.44 338 ASP A O 1
ATOM 2666 N N . ASP A 1 339 ? 5.979 -17.882 2.378 1.00 96.19 339 ASP A N 1
ATOM 2667 C CA . ASP A 1 339 ? 6.560 -18.325 1.090 1.00 96.19 339 ASP A CA 1
ATOM 2668 C C . ASP A 1 339 ? 5.905 -19.607 0.550 1.00 96.19 339 ASP A C 1
ATOM 2670 O O . ASP A 1 339 ? 5.304 -19.631 -0.529 1.00 96.19 339 ASP A O 1
ATOM 2674 N N . GLN A 1 340 ? 5.967 -20.689 1.333 1.00 96.56 340 GLN A N 1
ATOM 2675 C CA . GLN A 1 340 ? 5.432 -21.985 0.916 1.00 96.56 340 GLN A CA 1
ATOM 2676 C C . GLN A 1 340 ? 3.917 -21.921 0.683 1.00 96.56 340 GLN A C 1
ATOM 2678 O O . GLN A 1 340 ? 3.408 -22.567 -0.237 1.00 96.56 340 GLN A O 1
ATOM 2683 N N . ALA A 1 341 ? 3.206 -21.149 1.506 1.00 96.31 341 ALA A N 1
ATOM 2684 C CA . ALA A 1 341 ? 1.765 -21.005 1.404 1.00 96.31 341 ALA A CA 1
ATOM 2685 C C . ALA A 1 341 ? 1.381 -20.263 0.117 1.00 96.31 341 ALA A C 1
ATOM 2687 O O . ALA A 1 341 ? 0.549 -20.773 -0.626 1.00 96.31 341 ALA A O 1
ATOM 2688 N N . PHE A 1 342 ? 2.039 -19.148 -0.218 1.00 95.94 342 PHE A N 1
ATOM 2689 C CA . PHE A 1 342 ? 1.797 -18.428 -1.472 1.00 95.94 342 PHE A CA 1
ATOM 2690 C C . PHE A 1 342 ? 2.187 -19.235 -2.711 1.00 95.94 342 PHE A C 1
ATOM 2692 O O . PHE A 1 342 ? 1.452 -19.222 -3.696 1.00 95.94 342 PHE A O 1
ATOM 2699 N N . ARG A 1 343 ? 3.287 -20.000 -2.675 1.00 95.94 343 ARG A N 1
ATOM 2700 C CA . ARG A 1 343 ? 3.672 -20.876 -3.801 1.00 95.94 343 ARG A CA 1
ATOM 2701 C C . ARG A 1 343 ? 2.655 -21.981 -4.080 1.00 95.94 343 ARG A C 1
ATOM 2703 O O . ARG A 1 343 ? 2.608 -22.490 -5.198 1.00 95.94 343 ARG A O 1
ATOM 2710 N N . ALA A 1 344 ? 1.858 -22.367 -3.085 1.00 95.88 344 ALA A N 1
ATOM 2711 C CA . ALA A 1 344 ? 0.778 -23.332 -3.262 1.00 95.88 344 ALA A CA 1
ATOM 2712 C C . ALA A 1 344 ? -0.469 -22.722 -3.935 1.00 95.88 344 ALA A C 1
ATOM 2714 O O . ALA A 1 344 ? -1.352 -23.463 -4.373 1.00 95.88 344 ALA A O 1
ATOM 2715 N N . ILE A 1 345 ? -0.555 -21.391 -4.036 1.00 94.12 345 ILE A N 1
ATOM 2716 C CA . ILE A 1 345 ? -1.703 -20.684 -4.606 1.00 94.12 345 ILE A CA 1
ATOM 2717 C C . ILE A 1 345 ? -1.541 -20.587 -6.123 1.00 94.12 345 ILE A C 1
ATOM 2719 O O . ILE A 1 345 ? -0.586 -20.023 -6.651 1.00 94.12 345 ILE A O 1
ATOM 2723 N N . THR A 1 346 ? -2.512 -21.136 -6.853 1.00 91.12 346 THR A N 1
ATOM 2724 C CA . THR A 1 346 ? -2.529 -21.056 -8.319 1.00 91.12 346 THR A CA 1
ATOM 2725 C C . THR A 1 346 ? -2.816 -19.626 -8.776 1.00 91.12 346 THR A C 1
ATOM 2727 O O . THR A 1 346 ? -3.731 -18.987 -8.265 1.00 91.12 346 THR A O 1
ATOM 2730 N N . GLY A 1 347 ? -2.073 -19.151 -9.779 1.00 88.12 347 GLY A N 1
ATOM 2731 C CA . GLY A 1 347 ? -2.232 -17.803 -10.340 1.00 88.12 347 GLY A CA 1
ATOM 2732 C C . GLY A 1 347 ? -1.369 -16.729 -9.673 1.00 88.12 347 GLY A C 1
ATOM 2733 O O . GLY A 1 347 ? -1.452 -15.572 -10.069 1.00 88.12 347 GLY A O 1
ATOM 2734 N N . VAL A 1 348 ? -0.530 -17.107 -8.704 1.00 93.75 348 VAL A N 1
ATOM 2735 C CA . VAL A 1 348 ? 0.437 -16.224 -8.043 1.00 93.75 348 VAL A CA 1
ATOM 2736 C C . VAL A 1 348 ? 1.854 -16.526 -8.531 1.00 93.75 348 VAL A C 1
ATOM 2738 O O . VAL A 1 348 ? 2.254 -17.688 -8.619 1.00 93.75 348 VAL A O 1
ATOM 2741 N N . THR A 1 349 ? 2.634 -15.476 -8.791 1.00 95.50 349 THR A N 1
ATOM 2742 C CA . THR A 1 349 ? 4.072 -15.567 -9.075 1.00 95.50 349 THR A CA 1
ATOM 2743 C C . THR A 1 349 ? 4.852 -15.080 -7.856 1.00 95.50 349 THR A C 1
ATOM 2745 O O . THR A 1 349 ? 4.938 -13.882 -7.604 1.00 95.50 349 THR A O 1
ATOM 2748 N N . VAL A 1 350 ? 5.421 -16.004 -7.077 1.00 97.06 350 VAL A N 1
ATOM 2749 C CA . VAL A 1 350 ? 6.196 -15.655 -5.873 1.00 97.06 350 VAL A CA 1
ATOM 2750 C C . VAL A 1 350 ? 7.624 -15.260 -6.241 1.00 97.06 350 VAL A C 1
ATOM 2752 O O . VAL A 1 350 ? 8.379 -16.064 -6.798 1.00 97.06 350 VAL A O 1
ATOM 2755 N N . ILE A 1 351 ? 8.004 -14.043 -5.864 1.00 96.62 351 ILE A N 1
ATOM 2756 C CA . ILE A 1 351 ? 9.313 -13.440 -6.101 1.00 96.62 351 ILE A CA 1
ATOM 2757 C C . ILE A 1 351 ? 10.000 -13.266 -4.745 1.00 96.62 351 ILE A C 1
ATOM 2759 O O . ILE A 1 351 ? 9.563 -12.474 -3.918 1.00 96.62 351 ILE A O 1
ATOM 2763 N N . ASP A 1 352 ? 11.074 -14.020 -4.509 1.00 94.75 352 ASP A N 1
ATOM 2764 C CA . ASP A 1 352 ? 11.906 -13.883 -3.308 1.00 94.75 352 ASP A CA 1
ATOM 2765 C C . ASP A 1 352 ? 13.186 -13.105 -3.651 1.00 94.75 352 ASP A C 1
ATOM 2767 O O . ASP A 1 352 ? 14.078 -13.680 -4.295 1.00 94.75 352 ASP A O 1
ATOM 2771 N N . PRO A 1 353 ? 13.322 -11.842 -3.200 1.00 91.69 353 PRO A N 1
ATOM 2772 C CA . PRO A 1 353 ? 14.498 -11.010 -3.452 1.00 91.69 353 PRO A CA 1
ATOM 2773 C C . PRO A 1 353 ? 15.828 -11.635 -3.019 1.00 91.69 353 PRO A C 1
ATOM 2775 O O . PRO A 1 353 ? 16.882 -11.279 -3.542 1.00 91.69 353 PRO A O 1
ATOM 2778 N N . ARG A 1 354 ? 15.801 -12.601 -2.093 1.00 88.00 354 ARG A N 1
ATOM 2779 C CA . ARG A 1 354 ? 16.994 -13.295 -1.587 1.00 88.00 354 ARG A CA 1
ATOM 2780 C C . ARG A 1 354 ? 17.498 -14.380 -2.540 1.00 88.00 354 ARG A C 1
ATOM 2782 O O . ARG A 1 354 ? 18.567 -14.941 -2.300 1.00 88.00 354 ARG A O 1
ATOM 2789 N N . SER A 1 355 ? 16.743 -14.713 -3.590 1.00 83.12 355 SER A N 1
ATOM 2790 C CA . SER A 1 355 ? 17.013 -15.878 -4.436 1.00 83.12 355 SER A CA 1
ATOM 2791 C C . SER A 1 355 ? 17.135 -15.528 -5.922 1.00 83.12 355 SER A C 1
ATOM 2793 O O . SER A 1 355 ? 16.158 -15.226 -6.587 1.00 83.12 355 SER A O 1
ATOM 2795 N N . GLY A 1 356 ? 18.344 -15.620 -6.482 1.00 76.56 356 GLY A N 1
ATOM 2796 C CA . GLY A 1 356 ? 18.532 -15.805 -7.930 1.00 76.56 356 GLY A CA 1
ATOM 2797 C C . GLY A 1 356 ? 18.177 -14.639 -8.864 1.00 76.56 356 GLY A C 1
ATOM 2798 O O . GLY A 1 356 ? 18.262 -14.824 -10.073 1.00 76.56 356 GLY A O 1
ATOM 2799 N N . TYR A 1 357 ? 17.834 -13.451 -8.354 1.00 86.44 357 TYR A N 1
ATOM 2800 C CA . TYR A 1 357 ? 17.460 -12.306 -9.200 1.00 86.44 357 TYR A CA 1
ATOM 2801 C C . TYR A 1 357 ? 18.613 -11.369 -9.570 1.00 86.44 357 TYR A C 1
ATOM 2803 O O . TYR A 1 357 ? 18.434 -10.507 -10.422 1.00 86.44 357 TYR A O 1
ATOM 2811 N N . ARG A 1 358 ? 19.809 -11.537 -8.992 1.00 83.12 358 ARG A N 1
ATOM 2812 C CA . ARG A 1 358 ? 20.963 -10.673 -9.306 1.00 83.12 358 ARG A CA 1
ATOM 2813 C C . ARG A 1 358 ? 21.301 -10.664 -10.802 1.00 83.12 358 ARG A C 1
ATOM 2815 O O . ARG A 1 358 ? 21.587 -9.607 -11.348 1.00 83.12 358 ARG A O 1
ATOM 2822 N N . ASP A 1 359 ? 21.213 -11.821 -11.453 1.00 86.56 359 ASP A N 1
ATOM 2823 C CA . ASP A 1 359 ? 21.548 -11.984 -12.873 1.00 86.56 359 ASP A CA 1
ATOM 2824 C C . ASP A 1 359 ? 20.302 -12.071 -13.774 1.00 86.56 359 ASP A C 1
ATOM 2826 O O . ASP A 1 359 ? 20.399 -12.474 -14.939 1.00 86.56 359 ASP A O 1
ATOM 2830 N N . TYR A 1 360 ? 19.123 -11.708 -13.247 1.00 92.25 360 TYR A N 1
ATOM 2831 C CA . TYR A 1 360 ? 17.860 -11.796 -13.976 1.00 92.25 360 TYR A CA 1
ATOM 2832 C C . TYR A 1 360 ? 17.902 -10.952 -15.254 1.00 92.25 360 TYR A C 1
ATOM 2834 O O . TYR A 1 360 ? 18.293 -9.780 -15.241 1.00 92.25 360 TYR A O 1
ATOM 2842 N N . GLN A 1 361 ? 17.494 -11.551 -16.374 1.00 92.69 361 GLN A N 1
ATOM 2843 C CA . GLN A 1 361 ? 17.419 -10.860 -17.656 1.00 92.69 361 GLN A CA 1
ATOM 2844 C C . GLN A 1 361 ? 15.968 -10.472 -17.948 1.00 92.69 361 GLN A C 1
ATOM 2846 O O . GLN A 1 361 ? 15.121 -11.362 -17.972 1.00 92.69 361 GLN A O 1
ATOM 2851 N N . PRO A 1 362 ? 15.679 -9.178 -18.173 1.00 93.50 362 PRO A N 1
ATOM 2852 C CA . PRO A 1 362 ? 14.325 -8.720 -18.462 1.00 93.50 362 PRO A CA 1
ATOM 2853 C C . PRO A 1 362 ? 13.840 -9.225 -19.825 1.00 93.50 362 PRO A C 1
ATOM 2855 O O . PRO A 1 362 ? 14.560 -9.126 -20.827 1.00 93.50 362 PRO A O 1
ATOM 2858 N N . HIS A 1 363 ? 12.602 -9.709 -19.888 1.00 93.31 363 HIS A N 1
ATOM 2859 C CA . HIS A 1 363 ? 11.988 -10.194 -21.127 1.00 93.31 363 HIS A CA 1
ATOM 2860 C C . HIS A 1 363 ? 10.995 -9.202 -21.723 1.00 93.31 363 HIS A C 1
ATOM 2862 O O . HIS A 1 363 ? 10.856 -9.130 -22.946 1.00 93.31 363 HIS A O 1
ATOM 2868 N N . SER A 1 364 ? 10.302 -8.456 -20.873 1.00 90.25 364 SER A N 1
ATOM 2869 C CA . SER A 1 364 ? 9.259 -7.526 -21.257 1.00 90.25 364 SER A CA 1
ATOM 2870 C C . SER A 1 364 ? 9.842 -6.177 -21.680 1.00 90.25 364 SER A C 1
ATOM 2872 O O . SER A 1 364 ? 10.990 -5.835 -21.372 1.00 90.25 364 SER A O 1
ATOM 2874 N N . ARG A 1 365 ? 9.058 -5.388 -22.425 1.00 89.31 365 ARG A N 1
ATOM 2875 C CA . ARG A 1 365 ? 9.525 -4.087 -22.919 1.00 89.31 365 ARG A CA 1
ATOM 2876 C C . ARG A 1 365 ? 9.761 -3.123 -21.757 1.00 89.31 365 ARG A C 1
ATOM 2878 O O . ARG A 1 365 ? 10.790 -2.449 -21.746 1.00 89.31 365 ARG A O 1
ATOM 2885 N N . TRP A 1 366 ? 8.852 -3.098 -20.783 1.00 88.38 366 TRP A N 1
ATOM 2886 C CA . TRP A 1 366 ? 8.958 -2.257 -19.592 1.00 88.38 366 TRP A CA 1
ATOM 2887 C C . TRP A 1 366 ? 10.210 -2.594 -18.776 1.00 88.38 366 TRP A C 1
ATOM 2889 O O . TRP A 1 366 ? 10.977 -1.699 -18.409 1.00 88.38 366 TRP A O 1
ATOM 2899 N N . ALA A 1 367 ? 10.480 -3.885 -18.570 1.00 91.25 367 ALA A N 1
ATOM 2900 C CA . ALA A 1 367 ? 11.646 -4.336 -17.823 1.00 91.25 367 ALA A CA 1
ATOM 2901 C C . ALA A 1 367 ? 12.967 -4.033 -18.545 1.00 91.25 367 ALA A C 1
ATOM 2903 O O . ALA A 1 367 ? 13.944 -3.602 -17.927 1.00 91.25 367 ALA A O 1
ATOM 2904 N N . GLN A 1 368 ? 12.999 -4.178 -19.872 1.00 90.06 368 GLN A N 1
ATOM 2905 C CA . GLN A 1 368 ? 14.166 -3.818 -20.682 1.00 90.06 368 GLN A CA 1
ATOM 2906 C C . GLN A 1 368 ? 14.444 -2.311 -20.654 1.00 90.06 368 GLN A C 1
ATOM 2908 O O . GLN A 1 368 ? 15.598 -1.911 -20.499 1.00 90.06 368 GLN A O 1
ATOM 2913 N N . GLN A 1 369 ? 13.406 -1.475 -20.765 1.00 85.94 369 GLN A N 1
ATOM 2914 C CA . GLN A 1 369 ? 13.529 -0.016 -20.669 1.00 85.94 369 GLN A CA 1
ATOM 2915 C C . GLN A 1 369 ? 14.031 0.416 -19.289 1.00 85.94 369 GLN A C 1
ATOM 2917 O O . GLN A 1 369 ? 14.960 1.215 -19.198 1.00 85.94 369 GLN A O 1
ATOM 2922 N N . THR A 1 370 ? 13.487 -0.179 -18.228 1.00 88.19 370 THR A N 1
ATOM 2923 C CA . THR A 1 370 ? 13.916 0.079 -16.849 1.00 88.19 370 THR A CA 1
ATOM 2924 C C . THR A 1 370 ? 15.394 -0.257 -16.658 1.00 88.19 370 THR A C 1
ATOM 2926 O O . THR A 1 370 ? 16.161 0.567 -16.161 1.00 88.19 370 THR A O 1
ATOM 2929 N N . LYS A 1 371 ? 15.832 -1.436 -17.119 1.00 88.88 371 LYS A N 1
ATOM 2930 C CA . LYS A 1 371 ? 17.243 -1.841 -17.055 1.00 88.88 371 LYS A CA 1
ATOM 2931 C C . LYS A 1 371 ? 18.162 -0.862 -17.780 1.00 88.88 371 LYS A C 1
ATOM 2933 O O . LYS A 1 371 ? 19.235 -0.529 -17.274 1.00 88.88 371 LYS A O 1
ATOM 2938 N N . LEU A 1 372 ? 17.755 -0.407 -18.964 1.00 84.88 372 LEU A N 1
ATOM 2939 C CA . LEU A 1 372 ? 18.510 0.581 -19.729 1.00 84.88 372 LEU A CA 1
ATOM 2940 C C . LEU A 1 372 ? 18.622 1.900 -18.961 1.00 84.88 372 LEU A C 1
ATOM 2942 O O . LEU A 1 372 ? 19.733 2.401 -18.829 1.00 84.88 372 LEU A O 1
ATOM 2946 N N . ALA A 1 373 ? 17.526 2.417 -18.406 1.00 81.19 373 ALA A N 1
ATOM 2947 C CA . ALA A 1 373 ? 17.533 3.659 -17.634 1.00 81.19 373 ALA A CA 1
ATOM 2948 C C . ALA A 1 373 ? 18.467 3.572 -16.411 1.00 81.19 373 ALA A C 1
ATOM 2950 O O . ALA A 1 373 ? 19.376 4.386 -16.278 1.00 81.19 373 ALA A O 1
ATOM 2951 N N . ILE A 1 374 ? 18.345 2.520 -15.593 1.00 80.75 374 ILE A N 1
ATOM 2952 C CA . ILE A 1 374 ? 19.180 2.307 -14.391 1.00 80.75 374 ILE A CA 1
ATOM 2953 C C . ILE A 1 374 ? 20.674 2.137 -14.725 1.00 80.75 374 ILE A C 1
ATOM 2955 O O . ILE A 1 374 ? 21.547 2.433 -13.910 1.00 80.75 374 ILE A O 1
ATOM 2959 N N . THR A 1 375 ? 20.999 1.629 -15.918 1.00 80.75 375 THR A N 1
ATOM 2960 C CA . THR A 1 375 ? 22.400 1.497 -16.354 1.00 80.75 375 THR A CA 1
ATOM 2961 C C . THR A 1 375 ? 23.032 2.863 -16.660 1.00 80.75 375 THR A C 1
ATOM 2963 O O . THR A 1 375 ? 24.245 3.004 -16.533 1.00 80.75 375 THR A O 1
ATOM 2966 N N . HIS A 1 376 ? 22.233 3.857 -17.063 1.00 74.56 376 HIS A N 1
ATOM 2967 C CA . HIS A 1 376 ? 22.717 5.184 -17.467 1.00 74.56 376 HIS A CA 1
ATOM 2968 C C . HIS A 1 376 ? 22.646 6.216 -16.339 1.00 74.56 376 HIS A C 1
ATOM 2970 O O . HIS A 1 376 ? 23.555 7.030 -16.197 1.00 74.56 376 HIS A O 1
ATOM 2976 N N . PHE A 1 377 ? 21.592 6.169 -15.531 1.00 68.31 377 PHE A N 1
ATOM 2977 C CA . PHE A 1 377 ? 21.399 7.028 -14.371 1.00 68.31 377 PHE A CA 1
ATOM 2978 C C . PHE A 1 377 ? 21.538 6.120 -13.160 1.00 68.31 377 PHE A C 1
ATOM 2980 O O . PHE A 1 377 ? 20.781 5.165 -13.046 1.00 68.31 377 PHE A O 1
ATOM 2987 N N . ASP A 1 378 ? 22.537 6.335 -12.307 1.00 70.50 378 ASP A N 1
ATOM 2988 C CA . ASP A 1 378 ? 22.701 5.558 -11.078 1.00 70.50 378 ASP A CA 1
ATOM 2989 C C . ASP A 1 378 ? 21.887 6.208 -9.943 1.00 70.50 378 ASP A C 1
ATOM 2991 O O . ASP A 1 378 ? 22.444 7.033 -9.218 1.00 70.50 378 ASP A O 1
ATOM 2995 N N . PRO A 1 379 ? 20.593 5.863 -9.741 1.00 66.44 379 PRO A N 1
ATOM 2996 C CA . PRO A 1 379 ? 19.753 6.507 -8.726 1.00 66.44 379 PRO A CA 1
ATOM 2997 C C . PRO A 1 379 ? 20.153 6.143 -7.293 1.00 66.44 379 PRO A C 1
ATOM 2999 O O . PRO A 1 379 ? 19.612 6.692 -6.338 1.00 66.44 379 PRO A O 1
ATOM 3002 N N . GLY A 1 380 ? 21.040 5.155 -7.134 1.00 58.34 380 GLY A N 1
ATOM 3003 C CA . GLY A 1 380 ? 21.562 4.753 -5.840 1.00 58.34 380 GLY A CA 1
ATOM 3004 C C . GLY A 1 380 ? 22.859 5.473 -5.478 1.00 58.34 380 GLY A C 1
ATOM 3005 O O . GLY A 1 380 ? 23.209 5.444 -4.309 1.00 58.34 380 GLY A O 1
ATOM 3006 N N . GLY A 1 381 ? 23.589 6.058 -6.431 1.00 66.38 381 GLY A N 1
ATOM 3007 C CA . GLY A 1 381 ? 24.905 6.678 -6.224 1.00 66.38 381 GLY A CA 1
ATOM 3008 C C . GLY A 1 381 ? 24.861 8.208 -6.133 1.00 66.38 381 GLY A C 1
ATOM 3009 O O . GLY A 1 381 ? 23.910 8.778 -5.609 1.00 66.38 381 GLY A O 1
ATOM 3010 N N . ASP A 1 382 ? 25.883 8.877 -6.683 1.00 60.19 382 ASP A N 1
ATOM 3011 C CA . ASP A 1 382 ? 25.927 10.345 -6.855 1.00 60.19 382 ASP A CA 1
ATOM 3012 C C . ASP A 1 382 ? 24.983 10.845 -7.979 1.00 60.19 382 ASP A C 1
ATOM 3014 O O . ASP A 1 382 ? 25.006 12.021 -8.344 1.00 60.19 382 ASP A O 1
ATOM 3018 N N . GLY A 1 383 ? 24.198 9.946 -8.583 1.00 59.88 383 GLY A N 1
ATOM 3019 C CA . GLY A 1 383 ? 23.252 10.265 -9.646 1.00 59.88 383 GLY A CA 1
ATOM 3020 C C . GLY A 1 383 ? 21.992 10.944 -9.114 1.00 59.88 383 GLY A C 1
ATOM 3021 O O . GLY A 1 383 ? 21.480 10.606 -8.048 1.00 59.88 383 GLY A O 1
ATOM 3022 N N . ASP A 1 384 ? 21.478 11.901 -9.882 1.00 71.19 384 ASP A N 1
ATOM 3023 C CA . ASP A 1 384 ? 20.242 12.608 -9.562 1.00 71.19 384 ASP A CA 1
ATOM 3024 C C . ASP A 1 384 ? 19.030 11.713 -9.875 1.00 71.19 384 ASP A C 1
ATOM 3026 O O . ASP A 1 384 ? 18.804 11.333 -11.027 1.00 71.19 384 ASP A O 1
ATOM 3030 N N . VAL A 1 385 ? 18.255 11.351 -8.848 1.00 74.44 385 VAL A N 1
ATOM 3031 C CA . VAL A 1 385 ? 17.004 10.588 -8.994 1.00 74.44 385 VAL A CA 1
ATOM 3032 C C . VAL A 1 385 ? 16.031 11.312 -9.925 1.00 74.44 385 VAL A C 1
ATOM 3034 O O . VAL A 1 385 ? 15.315 10.647 -10.671 1.00 74.44 385 VAL A O 1
ATOM 3037 N N . GLU A 1 386 ? 16.040 12.647 -9.951 1.00 78.12 386 GLU A N 1
ATOM 3038 C CA . GLU A 1 386 ? 15.200 13.409 -10.878 1.00 78.12 386 GLU A CA 1
ATOM 3039 C C . GLU A 1 386 ? 15.626 13.181 -12.335 1.00 78.12 386 GLU A C 1
ATOM 3041 O O . GLU A 1 386 ? 14.766 12.994 -13.187 1.00 78.12 386 GLU A O 1
ATOM 3046 N N . ALA A 1 387 ? 16.925 13.043 -12.629 1.00 73.69 387 ALA A N 1
ATOM 3047 C CA . ALA A 1 387 ? 17.387 12.730 -13.985 1.00 73.69 387 ALA A CA 1
ATOM 3048 C C . ALA A 1 387 ? 16.934 11.336 -14.457 1.00 73.69 387 ALA A C 1
ATOM 3050 O O . ALA A 1 387 ? 16.630 11.146 -15.636 1.00 73.69 387 ALA A O 1
ATOM 3051 N N . LEU A 1 388 ? 16.858 10.356 -13.545 1.00 76.56 388 LEU A N 1
ATOM 3052 C CA . LEU A 1 388 ? 16.264 9.053 -13.855 1.00 76.56 388 LEU A CA 1
ATOM 3053 C C . LEU A 1 388 ? 14.766 9.189 -14.157 1.00 76.56 388 LEU A C 1
ATOM 3055 O O . LEU A 1 388 ? 14.280 8.570 -15.102 1.00 76.56 388 LEU A O 1
ATOM 3059 N N . LEU A 1 389 ? 14.040 9.965 -13.351 1.00 74.31 389 LEU A N 1
ATOM 3060 C CA . LEU A 1 389 ? 12.607 10.181 -13.537 1.00 74.31 389 LEU A CA 1
ATOM 3061 C C . LEU A 1 389 ? 12.307 10.883 -14.862 1.00 74.31 389 LEU A C 1
ATOM 3063 O O . LEU A 1 389 ? 11.447 10.406 -15.599 1.00 74.31 389 LEU A O 1
ATOM 3067 N N . ASP A 1 390 ? 13.050 11.937 -15.195 1.00 74.38 390 ASP A N 1
ATOM 3068 C CA . ASP A 1 390 ? 12.925 12.657 -16.465 1.00 74.38 390 ASP A CA 1
ATOM 3069 C C . ASP A 1 390 ? 13.157 11.710 -17.652 1.00 74.38 390 ASP A C 1
ATOM 3071 O O . ASP A 1 390 ? 12.360 11.654 -18.590 1.00 74.38 390 ASP A O 1
ATOM 3075 N N . ALA A 1 391 ? 14.204 10.882 -17.583 1.00 71.44 391 ALA A N 1
ATOM 3076 C CA . ALA A 1 391 ? 14.494 9.901 -18.624 1.00 71.44 391 ALA A CA 1
ATOM 3077 C C . ALA A 1 391 ? 13.397 8.833 -18.762 1.00 71.44 391 ALA A C 1
ATOM 3079 O O . ALA A 1 391 ? 13.120 8.367 -19.868 1.00 71.44 391 ALA A O 1
ATOM 3080 N N . LEU A 1 392 ? 12.778 8.415 -17.655 1.00 70.69 392 LEU A N 1
ATOM 3081 C CA . LEU A 1 392 ? 11.678 7.452 -17.677 1.00 70.69 392 LEU A CA 1
ATOM 3082 C C . LEU A 1 392 ? 10.384 8.078 -18.216 1.00 70.69 392 LEU A C 1
ATOM 3084 O O . LEU A 1 392 ? 9.667 7.408 -18.959 1.00 70.69 392 LEU A O 1
ATOM 3088 N N . ASP A 1 393 ? 10.107 9.347 -17.918 1.00 67.81 393 ASP A N 1
ATOM 3089 C CA . ASP A 1 393 ? 8.926 10.062 -18.420 1.00 67.81 393 ASP A CA 1
ATOM 3090 C C . ASP A 1 393 ? 9.002 10.303 -19.941 1.00 67.81 393 ASP A C 1
ATOM 3092 O O . ASP A 1 393 ? 8.043 10.048 -20.680 1.00 67.81 393 ASP A O 1
ATOM 3096 N N . GLU A 1 394 ? 10.188 10.655 -20.454 1.00 64.38 394 GLU A N 1
ATOM 3097 C CA . GLU A 1 394 ? 10.447 10.738 -21.899 1.00 64.38 394 GLU A CA 1
ATOM 3098 C C . GLU A 1 394 ? 10.248 9.395 -22.620 1.00 64.38 394 GLU A C 1
ATOM 3100 O O . GLU A 1 394 ? 9.864 9.345 -23.790 1.00 64.38 394 GLU A O 1
ATOM 3105 N N . VAL A 1 395 ? 10.519 8.282 -21.937 1.00 58.56 395 VAL A N 1
ATOM 3106 C CA . VAL A 1 395 ? 10.395 6.932 -22.504 1.00 58.56 395 VAL A CA 1
ATOM 3107 C C . VAL A 1 395 ? 8.957 6.402 -22.430 1.00 58.56 395 VAL A C 1
ATOM 3109 O O . VAL A 1 395 ? 8.570 5.585 -23.274 1.00 58.56 395 VAL A O 1
ATOM 3112 N N . ASN A 1 396 ? 8.170 6.868 -21.458 1.00 53.34 396 ASN A N 1
ATOM 3113 C CA . ASN A 1 396 ? 6.811 6.399 -21.171 1.00 53.34 396 ASN A CA 1
ATOM 3114 C C . ASN A 1 396 ? 5.701 7.251 -21.818 1.00 53.34 396 ASN A C 1
ATOM 3116 O O . ASN A 1 396 ? 4.522 6.936 -21.662 1.00 53.34 396 ASN A O 1
ATOM 3120 N N . THR A 1 397 ? 6.028 8.292 -22.591 1.00 52.94 397 THR A N 1
ATOM 3121 C CA . THR A 1 397 ? 5.021 9.149 -23.240 1.00 52.94 397 THR A CA 1
ATOM 3122 C C . THR A 1 397 ? 4.313 8.424 -24.408 1.00 52.94 397 THR A C 1
ATOM 3124 O O . THR A 1 397 ? 4.952 8.056 -25.400 1.00 52.94 397 THR A O 1
ATOM 3127 N N . PRO A 1 398 ? 2.979 8.219 -24.344 1.00 41.47 398 PRO A N 1
ATOM 3128 C CA . PRO A 1 398 ? 2.255 7.318 -25.252 1.00 41.47 398 PRO A CA 1
ATOM 3129 C C . PRO A 1 398 ? 2.079 7.842 -26.689 1.00 41.47 398 PRO A C 1
ATOM 3131 O O . PRO A 1 398 ? 1.881 7.041 -27.604 1.00 41.47 398 PRO A O 1
ATOM 3134 N N . ASP A 1 399 ? 2.197 9.154 -26.920 1.00 41.00 399 ASP A N 1
ATOM 3135 C CA . ASP A 1 399 ? 1.948 9.784 -28.231 1.00 41.00 399 ASP A CA 1
ATOM 3136 C C . ASP A 1 399 ? 3.118 9.690 -29.221 1.00 41.00 399 ASP A C 1
ATOM 3138 O O . ASP A 1 399 ? 2.999 10.057 -30.392 1.00 41.00 399 ASP A O 1
ATOM 3142 N N . LEU A 1 400 ? 4.256 9.142 -28.797 1.00 37.62 400 LEU A N 1
ATOM 3143 C CA . LEU A 1 400 ? 5.415 8.960 -29.662 1.00 37.62 400 LEU A CA 1
ATOM 3144 C C . LEU A 1 400 ? 5.553 7.491 -30.035 1.00 37.62 400 LEU A C 1
ATOM 3146 O O . LEU A 1 400 ? 6.508 6.791 -29.685 1.00 37.62 400 LEU A O 1
ATOM 3150 N N . GLY A 1 401 ? 4.578 7.043 -30.831 1.00 35.56 401 GLY A N 1
ATOM 3151 C CA . GLY A 1 401 ? 4.707 5.853 -31.656 1.00 35.56 401 GLY A CA 1
ATOM 3152 C C . GLY A 1 401 ? 6.090 5.845 -32.305 1.00 35.56 401 GLY A C 1
ATOM 3153 O O . GLY A 1 401 ? 6.405 6.670 -33.157 1.00 35.56 401 GLY A O 1
ATOM 3154 N N . THR A 1 402 ? 6.943 4.920 -31.869 1.00 36.59 402 THR A N 1
ATOM 3155 C CA . THR A 1 402 ? 8.321 4.732 -32.351 1.00 36.59 402 THR A CA 1
ATOM 3156 C C . THR A 1 402 ? 9.344 5.845 -32.076 1.00 36.59 402 THR A C 1
ATOM 3158 O O . THR A 1 402 ? 10.289 5.984 -32.858 1.00 36.59 402 THR A O 1
ATOM 3161 N N . LEU A 1 403 ? 9.307 6.550 -30.936 1.00 35.91 403 LEU A N 1
ATOM 3162 C CA . LEU A 1 403 ? 10.571 7.116 -30.442 1.00 35.91 403 LEU A CA 1
ATOM 3163 C C . LEU A 1 403 ? 11.454 6.003 -29.877 1.00 35.91 403 LEU A C 1
ATOM 3165 O O . LEU A 1 403 ? 11.261 5.448 -28.799 1.00 35.91 403 LEU A O 1
ATOM 3169 N N . ARG A 1 404 ? 12.425 5.631 -30.711 1.00 41.69 404 ARG A N 1
ATOM 3170 C CA . ARG A 1 404 ? 13.543 4.760 -30.373 1.00 41.69 404 ARG A CA 1
ATOM 3171 C C . ARG A 1 404 ? 14.242 5.357 -29.156 1.00 41.69 404 ARG A C 1
ATOM 3173 O O . ARG A 1 404 ? 14.548 6.543 -29.177 1.00 41.69 404 ARG A O 1
ATOM 3180 N N . LEU A 1 405 ? 14.612 4.516 -28.196 1.00 40.00 405 LEU A N 1
ATOM 3181 C CA . LEU A 1 405 ? 15.627 4.770 -27.165 1.00 40.00 405 LEU A CA 1
ATOM 3182 C C . LEU A 1 405 ? 16.779 5.684 -27.657 1.00 40.00 405 LEU A C 1
ATOM 3184 O O . LEU A 1 405 ? 17.245 6.546 -26.933 1.00 40.00 405 LEU A O 1
ATOM 3188 N N . GLY A 1 406 ? 17.160 5.584 -28.939 1.00 36.78 406 GLY A N 1
ATOM 3189 C CA . GLY A 1 406 ? 18.114 6.467 -29.624 1.00 36.78 406 GLY A CA 1
ATOM 3190 C C . GLY A 1 406 ? 17.754 7.962 -29.776 1.00 36.78 406 GLY A C 1
ATOM 3191 O O . GLY A 1 406 ? 18.569 8.703 -30.316 1.00 36.78 406 GLY A O 1
ATOM 3192 N N . ALA A 1 407 ? 16.561 8.429 -29.407 1.00 37.62 407 ALA A N 1
ATOM 3193 C CA . ALA A 1 407 ? 16.207 9.854 -29.357 1.00 37.62 407 ALA A CA 1
ATOM 3194 C C . ALA A 1 407 ? 16.394 10.424 -27.942 1.00 37.62 407 ALA A C 1
ATOM 3196 O O . ALA A 1 407 ? 17.062 11.444 -27.809 1.00 37.62 407 ALA A O 1
ATOM 3197 N N . ALA A 1 408 ? 15.953 9.688 -26.914 1.00 41.66 408 ALA A N 1
ATOM 3198 C CA . ALA A 1 408 ? 16.318 9.938 -25.517 1.00 41.66 408 ALA A CA 1
ATOM 3199 C C . ALA A 1 408 ? 17.851 9.871 -25.332 1.00 41.66 408 ALA A C 1
ATOM 3201 O O . ALA A 1 408 ? 18.463 10.771 -24.774 1.00 41.66 408 ALA A O 1
ATOM 3202 N N . MET A 1 409 ? 18.528 8.899 -25.962 1.00 39.03 409 MET A N 1
ATOM 3203 C CA . MET A 1 409 ? 20.001 8.839 -25.979 1.00 39.03 409 MET A CA 1
ATOM 3204 C C . MET A 1 409 ? 20.679 9.983 -26.751 1.00 39.03 409 MET A C 1
ATOM 3206 O O . MET A 1 409 ? 21.849 10.256 -26.511 1.00 39.03 409 MET A O 1
ATOM 3210 N N . ARG A 1 410 ? 19.981 10.672 -27.667 1.00 40.31 410 ARG A N 1
ATOM 3211 C CA . ARG A 1 410 ? 20.523 11.853 -28.371 1.00 40.31 410 ARG A CA 1
ATOM 3212 C C . ARG A 1 410 ? 20.378 13.143 -27.563 1.00 40.31 410 ARG A C 1
ATOM 3214 O O . ARG A 1 410 ? 21.208 14.038 -27.713 1.00 40.31 410 ARG A O 1
ATOM 3221 N N . LEU A 1 411 ? 19.376 13.223 -26.689 1.00 40.59 411 LEU A N 1
ATOM 3222 C CA . LEU A 1 411 ? 19.272 14.275 -25.674 1.00 40.59 411 LEU A CA 1
ATOM 3223 C C . LEU A 1 411 ? 20.394 14.162 -24.624 1.00 40.59 411 LEU A C 1
ATOM 3225 O O . LEU A 1 411 ? 20.828 15.179 -24.095 1.00 40.59 411 LEU A O 1
ATOM 3229 N N . LEU A 1 412 ? 20.952 12.961 -24.428 1.00 40.28 412 LEU A N 1
ATOM 3230 C CA . LEU A 1 412 ? 21.999 12.670 -23.441 1.00 40.28 412 LEU A CA 1
ATOM 3231 C C . LEU A 1 412 ? 23.450 13.022 -23.827 1.00 40.28 412 LEU A C 1
ATOM 3233 O O . LEU A 1 412 ? 24.331 12.707 -23.038 1.00 40.28 412 LEU A O 1
ATOM 3237 N N . HIS A 1 413 ? 23.714 13.651 -24.986 1.00 39.09 413 HIS A N 1
ATOM 3238 C CA . HIS A 1 413 ? 25.037 14.165 -25.426 1.00 39.09 413 HIS A CA 1
ATOM 3239 C C . HIS A 1 413 ? 26.263 13.477 -24.782 1.00 39.09 413 HIS A C 1
ATOM 3241 O O . HIS A 1 413 ? 27.071 14.092 -24.086 1.00 39.09 413 HIS A O 1
ATOM 3247 N N . ILE A 1 414 ? 26.418 12.180 -25.045 1.00 41.19 414 ILE A N 1
ATOM 3248 C CA . ILE A 1 414 ? 27.715 11.521 -24.934 1.00 41.19 414 ILE A CA 1
ATOM 3249 C C . ILE A 1 414 ? 28.354 11.711 -26.304 1.00 41.19 414 ILE A C 1
ATOM 3251 O O . ILE A 1 414 ? 27.959 11.053 -27.267 1.00 41.19 414 ILE A O 1
ATOM 3255 N N . ASP A 1 415 ? 29.300 12.645 -26.404 1.00 36.16 415 ASP A N 1
ATOM 3256 C CA . ASP A 1 415 ? 30.271 12.618 -27.494 1.00 36.16 415 ASP A CA 1
ATOM 3257 C C . ASP A 1 415 ? 30.905 11.224 -27.478 1.00 36.16 415 ASP A C 1
ATOM 3259 O O . ASP A 1 415 ? 31.569 10.841 -26.509 1.00 36.16 415 ASP A O 1
ATOM 3263 N N . GLU A 1 416 ? 30.665 10.429 -28.521 1.00 35.06 416 GLU A N 1
ATOM 3264 C CA . GLU A 1 416 ? 31.441 9.213 -28.726 1.00 35.06 416 GLU A CA 1
ATOM 3265 C C . GLU A 1 416 ? 32.924 9.619 -28.738 1.00 35.06 416 GLU A C 1
ATOM 3267 O O . GLU A 1 416 ? 33.296 10.509 -29.512 1.00 35.06 416 GLU A O 1
ATOM 3272 N N . PRO A 1 417 ? 33.804 9.020 -27.912 1.00 37.19 417 PRO A N 1
ATOM 3273 C CA . PRO A 1 417 ? 35.227 9.193 -28.123 1.00 37.19 417 PRO A CA 1
ATOM 3274 C C . PRO A 1 417 ? 35.529 8.601 -29.496 1.00 37.19 417 PRO A C 1
ATOM 3276 O O . PRO A 1 417 ? 35.432 7.390 -29.699 1.00 37.19 417 PRO A O 1
ATOM 3279 N N . GLY A 1 418 ? 35.823 9.497 -30.440 1.00 35.34 418 GLY A N 1
ATOM 3280 C CA . GLY A 1 418 ? 36.077 9.178 -31.830 1.00 35.34 418 GLY A CA 1
ATOM 3281 C C . GLY A 1 418 ? 37.010 7.983 -31.953 1.00 35.34 418 GLY A C 1
ATOM 3282 O O . GLY A 1 418 ? 38.125 7.966 -31.430 1.00 35.34 418 GLY A O 1
ATOM 3283 N N . THR A 1 419 ? 36.533 6.975 -32.671 1.00 38.72 419 THR A N 1
ATOM 3284 C CA . THR A 1 419 ? 37.373 5.961 -33.286 1.00 38.72 419 THR A CA 1
ATOM 3285 C C . THR A 1 419 ? 38.242 6.644 -34.342 1.00 38.72 419 THR A C 1
ATOM 3287 O O . THR A 1 419 ? 37.900 6.655 -35.524 1.00 38.72 419 THR A O 1
ATOM 3290 N N . ASP A 1 420 ? 39.360 7.230 -33.923 1.00 36.28 420 ASP A N 1
ATOM 3291 C CA . ASP A 1 420 ? 40.456 7.544 -34.832 1.00 36.28 420 ASP A CA 1
ATOM 3292 C C . ASP A 1 420 ? 41.180 6.232 -35.161 1.00 36.28 420 ASP A C 1
ATOM 3294 O O . ASP A 1 420 ? 42.117 5.809 -34.479 1.00 36.28 420 ASP A O 1
ATOM 3298 N N . GLU A 1 421 ? 40.730 5.555 -36.219 1.00 34.91 421 GLU A N 1
ATOM 3299 C CA . GLU A 1 421 ? 41.606 4.630 -36.932 1.00 34.91 421 GLU A CA 1
ATOM 3300 C C . GLU A 1 421 ? 42.662 5.423 -37.727 1.00 34.91 421 GLU A C 1
ATOM 3302 O O . GLU A 1 421 ? 42.338 6.410 -38.396 1.00 34.91 421 GLU A O 1
ATOM 3307 N N . PRO A 1 422 ? 43.935 4.986 -37.721 1.00 41.22 422 PRO A N 1
ATOM 3308 C CA . PRO A 1 422 ? 44.995 5.631 -38.476 1.00 41.22 422 PRO A CA 1
ATOM 3309 C C . PRO A 1 422 ? 44.878 5.257 -39.959 1.00 41.22 422 PRO A C 1
ATOM 3311 O O . PRO A 1 422 ? 45.363 4.218 -40.411 1.00 41.22 422 PRO A O 1
ATOM 3314 N N . GLY A 1 423 ? 44.251 6.138 -40.735 1.00 35.31 423 GLY A N 1
ATOM 3315 C CA . GLY A 1 423 ? 44.248 6.079 -42.192 1.00 35.31 423 GLY A CA 1
ATOM 3316 C C . GLY A 1 423 ? 45.641 6.339 -42.766 1.00 35.31 423 GLY A C 1
ATOM 3317 O O . GLY A 1 423 ? 46.120 7.470 -42.811 1.00 35.31 423 GLY A O 1
ATOM 3318 N N . ALA A 1 424 ? 46.286 5.272 -43.226 1.00 40.50 424 ALA A N 1
ATOM 3319 C CA . ALA A 1 424 ? 47.473 5.317 -44.063 1.00 40.50 424 ALA A CA 1
ATOM 3320 C C . ALA A 1 424 ? 47.174 5.914 -45.455 1.00 40.50 424 ALA A C 1
ATOM 3322 O O . ALA A 1 424 ? 46.192 5.554 -46.100 1.00 40.50 424 ALA A O 1
ATOM 3323 N N . GLY A 1 425 ? 48.099 6.749 -45.941 1.00 32.66 425 GLY A N 1
ATOM 3324 C CA . GLY A 1 425 ? 48.186 7.263 -47.316 1.00 32.66 425 GLY A CA 1
ATOM 3325 C C . GLY A 1 425 ? 48.473 8.770 -47.300 1.00 32.66 425 GLY A C 1
ATOM 3326 O O . GLY A 1 425 ? 47.630 9.540 -46.879 1.00 32.66 425 GLY A O 1
ATOM 3327 N N . GLY A 1 426 ? 49.636 9.308 -47.663 1.00 33.81 426 GLY A N 1
ATOM 3328 C CA . GLY A 1 426 ? 50.660 8.842 -48.591 1.00 33.81 426 GLY A CA 1
ATOM 3329 C C . GLY A 1 426 ? 50.806 9.871 -49.719 1.00 33.81 426 GLY A C 1
ATOM 3330 O O . GLY A 1 426 ? 49.961 9.882 -50.603 1.00 33.81 426 GLY A O 1
ATOM 3331 N N . PHE A 1 427 ? 51.912 10.638 -49.692 1.00 38.03 427 PHE A N 1
ATOM 3332 C CA . PHE A 1 427 ? 52.445 11.535 -50.746 1.00 38.03 427 PHE A CA 1
ATOM 3333 C C . PHE A 1 427 ? 51.592 12.797 -51.050 1.00 38.03 427 PHE A C 1
ATOM 3335 O O . PHE A 1 427 ? 50.379 12.721 -51.123 1.00 38.03 427 PHE A O 1
ATOM 3342 N N . SER A 1 428 ? 52.124 14.019 -51.207 1.00 35.81 428 SER A N 1
ATOM 3343 C CA . SER A 1 428 ? 53.335 14.439 -51.934 1.00 35.81 428 SER A CA 1
ATOM 3344 C C . SER A 1 428 ? 53.862 15.845 -51.544 1.00 35.81 428 SER A C 1
ATOM 3346 O O . SER A 1 428 ? 53.098 16.804 -51.521 1.00 35.81 428 SER A O 1
ATOM 3348 N N . ASP A 1 429 ? 55.172 15.938 -51.306 1.00 42.22 429 ASP A N 1
ATOM 3349 C CA . ASP A 1 429 ? 56.165 16.856 -51.907 1.00 42.22 429 ASP A CA 1
ATOM 3350 C C . ASP A 1 429 ? 55.811 18.317 -52.299 1.00 42.22 429 ASP A C 1
ATOM 3352 O O . ASP A 1 429 ? 55.017 18.564 -53.203 1.00 42.22 429 ASP A O 1
ATOM 3356 N N . SER A 1 430 ? 56.517 19.267 -51.666 1.00 40.16 430 SER A N 1
ATOM 3357 C CA . SER A 1 430 ? 57.140 20.517 -52.177 1.00 40.16 430 SER A CA 1
ATOM 3358 C C . SER A 1 430 ? 57.304 21.459 -50.967 1.00 40.16 430 SER A C 1
ATOM 3360 O O . SER A 1 430 ? 56.361 21.624 -50.207 1.00 40.16 430 SER A O 1
ATOM 3362 N N . GLY A 1 431 ? 58.423 22.091 -50.629 1.00 45.59 431 GLY A N 1
ATOM 3363 C CA . GLY A 1 431 ? 59.659 22.415 -51.324 1.00 45.59 431 GLY A CA 1
ATOM 3364 C C . GLY A 1 431 ? 60.105 23.789 -50.788 1.00 45.59 431 GLY A C 1
ATOM 3365 O O . GLY A 1 431 ? 59.279 24.699 -50.754 1.00 45.59 431 GLY A O 1
ATOM 3366 N N . PHE A 1 432 ? 61.395 23.899 -50.442 1.00 40.19 432 PHE A N 1
ATOM 3367 C CA . PHE A 1 432 ? 62.152 25.042 -49.881 1.00 40.19 432 PHE A CA 1
ATOM 3368 C C . PHE A 1 432 ? 62.210 25.215 -48.362 1.00 40.19 432 PHE A C 1
ATOM 3370 O O . PHE A 1 432 ? 61.164 25.435 -47.717 1.00 40.19 432 PHE A O 1
#

Organism: NCBI:txid1190508

Radius of gyration: 31.8 Å; chains: 1; bounding box: 120×80×91 Å

Sequence (432 aa):
MTPNQQYPEWEDPRGRNVPAPQGWGRNSEDDEFIDRIAKSGLDDSAPTEQFPVQPRREPAPQPPQHSDWNDPNWTSPDWNDTVWAEGVGEVVDKRLLEGPRWSQLTHASFGAPVGNGWGFGPSYDAWEGDVKFAQRYVRGSIQAEDVNDFLSEEQIEQLPVRFEYIPVEEKGLFLHSKPAGSDSTGRKGNTFTHAYIDHDTTEPSQLRYPVLAYGSPDFKTPFGSADVNSIELSHDDDGPNAGAFDLQWAWIVVRQMMAAEGVIYAVQDALEAGQLPVILTKTSVEATAWIMVLSCTMSVKEARSLLRFSTFERATSFEVRSFAAEVGRTVLAAPLDDDQAFRAITGVTVIDPRSGYRDYQPHSRWAQQTKLAITHFDPGGDGDVEALLDALDEVNTPDLGTLRLGAAMRLLHIDEPGTDEPGAGGFSDSGF

pLDDT: mean 73.49, std 24.0, range [27.56, 98.12]